Protein AF-A0AAW2EFU0-F1 (afdb_monomer)

InterPro domains:
  IPR013525 ABC-2 type transporter, transmembrane domain [PF12698] (162-395)
  IPR026082 ABC transporter A [PTHR19229] (1-118)

pLDDT: mean 80.73, std 12.18, range [36.12, 93.88]

Mean predicted aligned error: 17.09 Å

Structure (mmCIF, N/CA/C/O backbone):
data_AF-A0AAW2EFU0-F1
#
_entry.id   AF-A0AAW2EFU0-F1
#
loop_
_atom_site.group_PDB
_atom_site.id
_atom_site.type_symbol
_atom_site.label_atom_id
_atom_site.label_alt_id
_atom_site.label_comp_id
_atom_site.label_asym_id
_atom_site.label_entity_id
_atom_site.label_seq_id
_atom_site.pdbx_PDB_ins_code
_atom_site.Cartn_x
_atom_site.Cartn_y
_atom_site.Cartn_z
_atom_site.occupancy
_atom_site.B_iso_or_equiv
_atom_site.auth_seq_id
_atom_site.auth_comp_id
_atom_site.auth_asym_id
_atom_site.auth_atom_id
_atom_site.pdbx_PDB_model_num
ATOM 1 N N . MET A 1 1 ? -19.830 -0.625 51.180 1.00 74.56 1 MET A N 1
ATOM 2 C CA . MET A 1 1 ? -20.490 0.696 51.043 1.00 74.56 1 MET A CA 1
ATOM 3 C C . MET A 1 1 ? -19.575 1.732 50.420 1.00 74.56 1 MET A C 1
ATOM 5 O O . MET A 1 1 ? -20.042 2.460 49.559 1.00 74.56 1 MET A O 1
ATOM 9 N N . GLU A 1 2 ? -18.293 1.753 50.781 1.00 76.25 2 GLU A N 1
ATOM 10 C CA . GLU A 1 2 ? -17.286 2.639 50.177 1.00 76.25 2 GLU A CA 1
ATOM 11 C C . GLU A 1 2 ? -17.129 2.439 48.661 1.00 76.25 2 GLU A C 1
ATOM 13 O O . GLU A 1 2 ? -17.094 3.407 47.914 1.00 76.25 2 GLU A O 1
ATOM 18 N N . GLU A 1 3 ? -17.145 1.194 48.175 1.00 78.44 3 GLU A N 1
ATOM 19 C CA . GLU A 1 3 ? -17.085 0.914 46.731 1.00 78.44 3 GLU A CA 1
ATOM 20 C C . GLU A 1 3 ? -18.269 1.528 45.962 1.00 78.44 3 GLU A C 1
ATOM 22 O O . GLU A 1 3 ? -18.086 2.122 44.902 1.00 78.44 3 GLU A O 1
ATOM 27 N N . ALA A 1 4 ? -19.479 1.458 46.529 1.00 80.25 4 ALA A N 1
ATOM 28 C CA . ALA A 1 4 ? -20.677 2.054 45.937 1.00 80.25 4 ALA A CA 1
ATOM 29 C C . ALA A 1 4 ? -20.658 3.592 45.981 1.00 80.25 4 ALA A C 1
ATOM 31 O O . ALA A 1 4 ? -21.252 4.230 45.120 1.00 80.25 4 ALA A O 1
ATOM 32 N N . ASP A 1 5 ? -19.980 4.179 46.968 1.00 79.75 5 ASP A N 1
ATOM 33 C CA . ASP A 1 5 ? -19.787 5.627 47.109 1.00 79.75 5 ASP A CA 1
ATOM 34 C C . ASP A 1 5 ? -18.784 6.172 46.074 1.00 79.75 5 ASP A C 1
ATOM 36 O O . ASP A 1 5 ? -18.946 7.289 45.590 1.00 79.75 5 ASP A O 1
ATOM 40 N N . ILE A 1 6 ? -17.778 5.372 45.696 1.00 78.06 6 ILE A N 1
ATOM 41 C CA . ILE A 1 6 ? -16.729 5.762 44.738 1.00 78.06 6 ILE A CA 1
ATOM 42 C C . ILE A 1 6 ? -17.136 5.481 43.285 1.00 78.06 6 ILE A C 1
ATOM 44 O O . ILE A 1 6 ? -16.887 6.305 42.408 1.00 78.06 6 ILE A O 1
ATOM 48 N N . LEU A 1 7 ? -17.720 4.311 43.011 1.00 78.81 7 LEU A N 1
ATOM 49 C CA . LEU A 1 7 ? -18.015 3.852 41.646 1.00 78.81 7 LEU A CA 1
ATOM 50 C C . LEU A 1 7 ? -19.466 4.103 41.217 1.00 78.81 7 LEU A C 1
ATOM 52 O O . LEU A 1 7 ? -19.786 3.979 40.036 1.00 78.81 7 LEU A O 1
ATOM 56 N N . GLY A 1 8 ? -20.361 4.390 42.163 1.00 79.31 8 GLY A N 1
ATOM 57 C CA . GLY A 1 8 ? -21.789 4.515 41.898 1.00 79.31 8 GLY A CA 1
ATOM 58 C C . GLY A 1 8 ? -22.197 5.922 41.476 1.00 79.31 8 GLY A C 1
ATOM 59 O O . GLY A 1 8 ? -22.179 6.847 42.283 1.00 79.31 8 GLY A O 1
ATOM 60 N N . ASP A 1 9 ? -22.703 6.065 40.249 1.00 79.25 9 ASP A N 1
ATOM 61 C CA . ASP A 1 9 ? -23.328 7.317 39.796 1.00 79.25 9 ASP A CA 1
ATOM 62 C C . ASP A 1 9 ? -24.603 7.639 40.599 1.00 79.25 9 ASP A C 1
ATOM 64 O O . ASP A 1 9 ? -24.917 8.798 40.890 1.00 79.25 9 ASP A O 1
ATOM 68 N N . ARG A 1 10 ? -25.363 6.597 40.968 1.00 83.50 10 ARG A N 1
ATOM 69 C CA . ARG A 1 10 ? -26.576 6.680 41.790 1.00 83.50 10 ARG A CA 1
ATOM 70 C C . ARG A 1 10 ? -26.689 5.476 42.713 1.00 83.50 10 ARG A C 1
ATOM 72 O O . ARG A 1 10 ? -26.448 4.344 42.308 1.00 83.50 10 ARG A O 1
ATOM 79 N N . ILE A 1 11 ? -27.110 5.734 43.942 1.00 87.19 11 ILE A N 1
ATOM 80 C CA . ILE A 1 11 ? -27.199 4.758 45.021 1.00 87.19 11 ILE A CA 1
ATOM 81 C C . ILE A 1 11 ? -28.663 4.610 45.425 1.00 87.19 11 ILE A C 1
ATOM 83 O O . ILE A 1 11 ? -29.384 5.595 45.587 1.00 87.19 11 ILE A O 1
ATOM 87 N N . ALA A 1 12 ? -29.086 3.360 45.580 1.00 86.00 12 ALA A N 1
ATOM 88 C CA . ALA A 1 12 ? -30.401 2.960 46.052 1.00 86.00 12 ALA A CA 1
ATOM 89 C C . ALA A 1 12 ? -30.246 2.228 47.391 1.00 86.00 12 ALA A C 1
ATOM 91 O O . ALA A 1 12 ? -29.482 1.268 47.478 1.00 86.00 12 ALA A O 1
ATOM 92 N N . ILE A 1 13 ? -30.964 2.661 48.428 1.00 84.56 13 ILE A N 1
ATOM 93 C CA . ILE A 1 13 ? -30.980 1.993 49.734 1.00 84.56 13 ILE A CA 1
ATOM 94 C C . ILE A 1 13 ? -32.294 1.230 49.879 1.00 84.56 13 ILE A C 1
ATOM 96 O O . ILE A 1 13 ? -33.372 1.825 49.862 1.00 84.56 13 ILE A O 1
ATOM 100 N N . LEU A 1 14 ? -32.197 -0.092 50.026 1.00 82.00 14 LEU A N 1
ATOM 101 C CA . LEU A 1 14 ? -33.327 -1.002 50.208 1.00 82.00 14 LEU A CA 1
ATOM 102 C C . LEU A 1 14 ? -33.393 -1.467 51.670 1.00 82.00 14 LEU A C 1
ATOM 104 O O . LEU A 1 14 ? -32.388 -1.915 52.219 1.00 82.00 14 LEU A O 1
ATOM 108 N N . HIS A 1 15 ? -34.571 -1.406 52.291 1.00 78.94 15 HIS A N 1
ATOM 109 C CA . HIS A 1 15 ? -34.808 -1.962 53.627 1.00 78.94 15 HIS A CA 1
ATOM 110 C C . HIS A 1 15 ? -36.230 -2.527 53.725 1.00 78.94 15 HIS A C 1
ATOM 112 O O . HIS A 1 15 ? -37.174 -1.909 53.228 1.00 78.94 15 HIS A O 1
ATOM 118 N N . GLY A 1 16 ? -36.386 -3.717 54.318 1.00 73.69 16 GLY A N 1
ATOM 119 C CA . GLY A 1 16 ? -37.685 -4.400 54.420 1.00 73.69 16 GLY A CA 1
ATOM 120 C C . GLY A 1 16 ? -38.315 -4.755 53.065 1.00 73.69 16 GLY A C 1
ATOM 121 O O . GLY A 1 16 ? -39.534 -4.734 52.925 1.00 73.69 16 GLY A O 1
ATOM 122 N N . GLY A 1 17 ? -37.495 -5.004 52.036 1.00 73.75 17 GLY A N 1
ATOM 123 C CA . GLY A 1 17 ? -37.966 -5.301 50.677 1.00 73.75 17 GLY A CA 1
ATOM 124 C C . GLY A 1 17 ? -38.508 -4.094 49.900 1.00 73.75 17 GLY A C 1
ATOM 125 O O . GLY A 1 17 ? -39.039 -4.272 48.807 1.00 73.75 17 GLY A O 1
ATOM 126 N N . ARG A 1 18 ? -38.374 -2.867 50.425 1.00 75.25 18 ARG A N 1
ATOM 127 C CA . ARG A 1 18 ? -38.799 -1.629 49.752 1.00 75.25 18 ARG A CA 1
ATOM 128 C C . ARG A 1 18 ? -37.633 -0.666 49.558 1.00 75.25 18 ARG A C 1
ATOM 130 O O . ARG A 1 18 ? -36.732 -0.586 50.395 1.00 75.25 18 ARG A O 1
ATOM 137 N N . LEU A 1 19 ? -37.658 0.068 48.444 1.00 76.12 19 LEU A N 1
ATOM 138 C CA . LEU A 1 19 ? -36.714 1.152 48.168 1.00 76.12 19 LEU A CA 1
ATOM 139 C C . LEU A 1 19 ? -37.016 2.311 49.119 1.00 76.12 19 LEU A C 1
ATOM 141 O O . LEU A 1 19 ? -38.131 2.819 49.134 1.00 76.12 19 LEU A O 1
ATOM 145 N N . ARG A 1 20 ? -36.034 2.699 49.932 1.00 78.25 20 ARG A N 1
ATOM 146 C CA . ARG A 1 20 ? -36.187 3.746 50.951 1.00 78.25 20 ARG A CA 1
ATOM 147 C C . ARG A 1 20 ? -35.613 5.077 50.520 1.00 78.25 20 ARG A C 1
ATOM 149 O O . ARG A 1 20 ? -36.175 6.117 50.843 1.00 78.25 20 ARG A O 1
ATOM 156 N N . SER A 1 21 ? -34.495 5.053 49.809 1.00 80.00 21 SER A N 1
ATOM 157 C CA . SER A 1 21 ? -33.886 6.266 49.286 1.00 80.00 21 SER A CA 1
ATOM 158 C C . SER A 1 21 ? -33.150 5.987 47.989 1.00 80.00 21 SER A C 1
ATOM 160 O O . SER A 1 21 ? -32.668 4.877 47.750 1.00 80.00 21 SER A O 1
ATOM 162 N N . TYR A 1 22 ? -33.104 7.001 47.134 1.00 84.56 22 TYR A N 1
ATOM 163 C CA . TYR A 1 22 ? -32.453 6.936 45.839 1.00 84.56 22 TYR A CA 1
ATOM 164 C C . TYR A 1 22 ? -31.874 8.301 45.478 1.00 84.56 22 TYR A C 1
ATOM 166 O O . TYR A 1 22 ? -32.545 9.322 45.614 1.00 84.56 22 TYR A O 1
ATOM 174 N N . GLY A 1 23 ? -30.632 8.325 45.010 1.00 83.75 23 GLY A N 1
ATOM 175 C CA . GLY A 1 23 ? -29.984 9.553 44.563 1.00 83.75 23 GLY A CA 1
ATOM 176 C C . GLY A 1 23 ? -28.477 9.405 44.430 1.00 83.75 23 GLY A C 1
ATOM 177 O O . GLY A 1 23 ? -27.931 8.317 44.592 1.00 83.75 23 GLY A O 1
ATOM 178 N N . THR A 1 24 ? -27.784 10.500 44.125 1.00 84.62 24 THR A N 1
ATOM 179 C CA . THR A 1 24 ? -26.315 10.513 44.160 1.00 84.62 24 THR A CA 1
ATOM 180 C C . THR A 1 24 ? -25.825 10.367 45.600 1.00 84.62 24 THR A C 1
ATOM 182 O O . THR A 1 24 ? -26.526 10.741 46.546 1.00 84.62 24 THR A O 1
ATOM 185 N N . ALA A 1 25 ? -24.602 9.868 45.787 1.00 83.75 25 ALA A N 1
ATOM 186 C CA . ALA A 1 25 ? -24.030 9.716 47.122 1.00 83.75 25 ALA A CA 1
ATOM 187 C C . ALA A 1 25 ? -24.037 11.036 47.914 1.00 83.75 25 ALA A C 1
ATOM 189 O O . ALA A 1 25 ? -24.438 11.079 49.077 1.00 83.75 25 ALA A O 1
ATOM 190 N N . MET A 1 26 ? -23.685 12.141 47.250 1.00 79.50 26 MET A N 1
ATOM 191 C CA . MET A 1 26 ? -23.706 13.484 47.834 1.00 79.50 26 MET A CA 1
ATOM 192 C C . MET A 1 26 ? -25.121 13.930 48.232 1.00 79.50 26 MET A C 1
ATOM 194 O O . MET A 1 26 ? -25.303 14.513 49.301 1.00 79.50 26 MET A O 1
ATOM 198 N N . PHE A 1 27 ? -26.131 13.636 47.406 1.00 81.44 27 PHE A N 1
ATOM 199 C CA . PHE A 1 27 ? -27.526 13.957 47.706 1.00 81.44 27 PHE A CA 1
ATOM 200 C C . PHE A 1 27 ? -28.025 13.201 48.942 1.00 81.44 27 PHE A C 1
ATOM 202 O O . PHE A 1 27 ? -28.568 13.820 49.857 1.00 81.44 27 PHE A O 1
ATOM 209 N N . LEU A 1 28 ? -27.774 11.890 49.013 1.00 81.75 28 LEU A N 1
ATOM 210 C CA . LEU A 1 28 ? -28.179 11.060 50.150 1.00 81.75 28 LEU A CA 1
ATOM 211 C C . LEU A 1 28 ? -27.497 11.511 51.448 1.00 81.75 28 LEU A C 1
ATOM 213 O O . LEU A 1 28 ? -28.161 11.676 52.473 1.00 81.75 28 LEU A O 1
ATOM 217 N N . LYS A 1 29 ? -26.190 11.792 51.397 1.00 81.31 29 LYS A N 1
ATOM 218 C CA . LYS A 1 29 ? -25.434 12.339 52.534 1.00 81.31 29 LYS A CA 1
ATOM 219 C C . LYS A 1 29 ? -25.997 13.683 52.999 1.00 81.31 29 LYS A C 1
ATOM 221 O O . LYS A 1 29 ? -26.178 13.883 54.196 1.00 81.31 29 LYS A O 1
ATOM 226 N N . LYS A 1 30 ? -26.364 14.578 52.076 1.00 75.62 30 LYS A N 1
ATOM 227 C CA . LYS A 1 30 ? -26.967 15.882 52.405 1.00 75.62 30 LYS A CA 1
ATOM 228 C C . LYS A 1 30 ? -28.368 15.747 53.017 1.00 75.62 30 LYS A C 1
ATOM 230 O O . LYS A 1 30 ? -28.652 16.377 54.035 1.00 75.62 30 LYS A O 1
ATOM 235 N N . GLN A 1 31 ? -29.228 14.915 52.430 1.00 76.00 31 GLN A N 1
ATOM 236 C CA . GLN A 1 31 ? -30.619 14.725 52.858 1.00 76.00 31 GLN A CA 1
ATOM 237 C C . GLN A 1 31 ? -30.708 14.054 54.240 1.00 76.00 31 GLN A C 1
ATOM 239 O O . GLN A 1 31 ? -31.367 14.554 55.155 1.00 76.00 31 GLN A O 1
ATOM 244 N N . TYR A 1 32 ? -30.002 12.937 54.429 1.00 75.62 32 TYR A N 1
ATOM 245 C CA . TYR A 1 32 ? -30.068 12.154 55.668 1.00 75.62 32 TYR A CA 1
ATOM 246 C C . TYR A 1 32 ? -29.069 12.620 56.734 1.00 75.62 32 TYR A C 1
ATOM 248 O O . TYR A 1 32 ? -29.306 12.421 57.931 1.00 75.62 32 TYR A O 1
ATOM 256 N N . GLY A 1 33 ? -28.015 13.337 56.338 1.00 69.69 33 GLY A N 1
ATOM 257 C CA . GLY A 1 33 ? -27.123 14.042 57.257 1.00 69.69 33 GLY A CA 1
ATOM 258 C C . GLY A 1 33 ? -27.809 15.181 58.016 1.00 69.69 33 GLY A C 1
ATOM 259 O O . GLY A 1 33 ? -27.298 15.592 59.048 1.00 69.69 33 GLY A O 1
ATOM 260 N N . HIS A 1 34 ? -28.980 15.662 57.561 1.00 66.69 34 HIS A N 1
ATOM 261 C CA . HIS A 1 34 ? -29.701 16.815 58.141 1.00 66.69 34 HIS A CA 1
ATOM 262 C C . HIS A 1 34 ? -28.785 18.042 58.295 1.00 66.69 34 HIS A C 1
ATOM 264 O O . HIS A 1 34 ? -28.877 18.771 59.278 1.00 66.69 34 HIS A O 1
ATOM 270 N N . GLY A 1 35 ? -27.839 18.214 57.365 1.00 65.12 35 GLY A N 1
ATOM 271 C CA . GLY A 1 35 ? -26.812 19.246 57.460 1.00 65.12 35 GLY A CA 1
ATOM 272 C C . GLY A 1 35 ? -25.955 19.134 58.719 1.00 65.12 35 GLY A C 1
ATOM 273 O O . GLY A 1 35 ? -25.644 20.158 59.290 1.00 65.12 35 GLY A O 1
ATOM 274 N N . HIS A 1 36 ? -25.626 17.938 59.206 1.00 72.25 36 HIS A N 1
ATOM 275 C CA . HIS A 1 36 ? -24.638 17.753 60.271 1.00 72.25 36 HIS A CA 1
ATOM 276 C C . HIS A 1 36 ? -23.332 17.211 59.679 1.00 72.25 36 HIS A C 1
ATOM 278 O O . HIS A 1 36 ? -23.348 16.463 58.697 1.00 72.25 36 HIS A O 1
ATOM 284 N N . MET A 1 37 ? -22.209 17.615 60.263 1.00 76.38 37 MET A N 1
ATOM 285 C CA . MET A 1 37 ? -20.873 17.127 59.947 1.00 76.38 37 MET A CA 1
ATOM 286 C C . MET A 1 37 ? -20.374 16.225 61.071 1.00 76.38 37 MET A C 1
ATOM 288 O O . MET A 1 37 ? -20.635 16.470 62.251 1.00 76.38 37 MET A O 1
ATOM 292 N N . GLU A 1 38 ? -19.621 15.199 60.697 1.00 79.19 38 GLU A N 1
ATOM 293 C CA . GLU A 1 38 ? -18.952 14.330 61.651 1.00 79.19 38 GLU A CA 1
ATOM 294 C C . GLU A 1 38 ? -17.600 14.945 62.015 1.00 79.19 38 GLU A C 1
ATOM 296 O O . GLU A 1 38 ? -16.702 15.061 61.177 1.00 79.19 38 GLU A O 1
ATOM 301 N N . VAL A 1 39 ? -17.461 15.347 63.275 1.00 83.44 39 VAL A N 1
ATOM 302 C CA . VAL A 1 39 ? -16.214 15.845 63.847 1.00 83.44 39 VAL A CA 1
ATOM 303 C C . VAL A 1 39 ? -15.602 14.734 64.688 1.00 83.44 39 VAL A C 1
ATOM 305 O O . VAL A 1 39 ? -16.112 14.358 65.742 1.00 83.44 39 VAL A O 1
ATOM 308 N N . THR A 1 40 ? -14.491 14.201 64.202 1.00 83.12 40 THR A N 1
ATOM 309 C CA . THR A 1 40 ? -13.653 13.240 64.907 1.00 83.12 40 THR A CA 1
ATOM 310 C C . THR A 1 40 ? -12.547 13.983 65.645 1.00 83.12 40 THR A C 1
ATOM 312 O O . THR A 1 40 ? -11.756 14.706 65.043 1.00 83.12 40 THR A O 1
ATOM 315 N N . LEU A 1 41 ? -12.451 13.760 66.948 1.00 83.88 41 LEU A N 1
ATOM 316 C CA . LEU A 1 41 ? -11.423 14.311 67.816 1.00 83.88 41 LEU A CA 1
ATOM 317 C C . LEU A 1 41 ? -10.558 13.162 68.324 1.00 83.88 41 LEU A C 1
ATOM 319 O O . LEU A 1 41 ? -11.073 12.238 68.948 1.00 83.88 41 LEU A O 1
ATOM 323 N N . SER A 1 42 ? -9.253 13.209 68.082 1.00 84.12 42 SER A N 1
ATOM 324 C CA . SER A 1 42 ? -8.320 12.285 68.728 1.00 84.12 42 SER A CA 1
ATOM 325 C C . SER A 1 42 ? -7.922 12.854 70.089 1.00 84.12 42 SER A C 1
ATOM 327 O O . SER A 1 42 ? -7.604 14.040 70.198 1.00 84.12 42 SER A O 1
ATOM 329 N N . THR A 1 43 ? -7.968 12.043 71.142 1.00 83.12 43 THR A N 1
ATOM 330 C CA . THR A 1 43 ? -7.841 12.502 72.534 1.00 83.12 43 THR A CA 1
ATOM 331 C C . THR A 1 43 ? -6.787 11.723 73.308 1.00 83.12 43 THR A C 1
ATOM 333 O O . THR A 1 43 ? -6.515 10.561 73.026 1.00 83.12 43 THR A O 1
ATOM 336 N N . LYS A 1 44 ? -6.180 12.368 74.308 1.00 79.06 44 LYS A N 1
ATOM 337 C CA . LYS A 1 44 ? -5.320 11.719 75.308 1.00 79.06 44 LYS A CA 1
ATOM 338 C C . LYS A 1 44 ? -6.173 11.130 76.436 1.00 79.06 44 LYS A C 1
ATOM 340 O O . LYS A 1 44 ? -7.272 11.608 76.698 1.00 79.06 44 LYS A O 1
ATOM 345 N N . SER A 1 45 ? -5.613 10.170 77.169 1.00 71.50 45 SER A N 1
ATOM 346 C CA . SER A 1 45 ? -6.279 9.407 78.242 1.00 71.50 45 SER A CA 1
ATOM 347 C C . SER A 1 45 ? -6.878 10.225 79.400 1.00 71.50 45 SER A C 1
ATOM 349 O O . SER A 1 45 ? -7.675 9.691 80.163 1.00 71.50 45 SER A O 1
ATOM 351 N N . TRP A 1 46 ? -6.518 11.504 79.541 1.00 74.75 46 TRP A N 1
ATOM 352 C CA . TRP A 1 46 ? -7.006 12.422 80.582 1.00 74.75 46 TRP A CA 1
ATOM 353 C C . TRP A 1 46 ? -7.999 13.480 80.058 1.00 74.75 46 TRP A C 1
ATOM 355 O O . TRP A 1 46 ? -8.328 14.431 80.767 1.00 74.75 46 TRP A O 1
ATOM 365 N N . CYS A 1 47 ? -8.465 13.342 78.811 1.00 75.12 47 CYS A N 1
ATOM 366 C CA . CYS A 1 47 ? -9.482 14.210 78.221 1.00 75.12 47 CYS A CA 1
ATOM 367 C C . CYS A 1 47 ? -10.838 14.018 78.920 1.00 75.12 47 CYS A C 1
ATOM 369 O O . CYS A 1 47 ? -11.260 12.890 79.166 1.00 75.12 47 CYS A O 1
ATOM 371 N N . ILE A 1 48 ? -11.528 15.125 79.214 1.00 77.12 48 ILE A N 1
ATOM 372 C CA . ILE A 1 48 ? -12.891 15.115 79.762 1.00 77.12 48 ILE A CA 1
ATOM 373 C C . ILE A 1 48 ? -13.861 15.430 78.612 1.00 77.12 48 ILE A C 1
ATOM 375 O O . ILE A 1 48 ? -13.906 16.589 78.185 1.00 77.12 48 ILE A O 1
ATOM 379 N N . PRO A 1 49 ? -14.646 14.448 78.124 1.00 73.81 49 PRO A N 1
ATOM 380 C CA . PRO A 1 49 ? -15.521 14.614 76.960 1.00 73.81 49 PRO A CA 1
ATOM 381 C C . PRO A 1 49 ? -16.532 15.755 77.115 1.00 73.81 49 PRO A C 1
ATOM 383 O O . PRO A 1 49 ? -16.709 16.552 76.196 1.00 73.81 49 PRO A O 1
ATOM 386 N N . ASP A 1 50 ? -17.116 15.907 78.304 1.00 77.38 50 ASP A N 1
ATOM 387 C CA . ASP A 1 50 ? -18.169 16.896 78.567 1.00 77.38 50 ASP A CA 1
ATOM 388 C C . ASP A 1 50 ? -17.690 18.344 78.389 1.00 77.38 50 ASP A C 1
ATOM 390 O O . ASP A 1 50 ? -18.430 19.192 77.892 1.00 77.38 50 ASP A O 1
ATOM 394 N N . LYS A 1 51 ? -16.420 18.628 78.717 1.00 77.44 51 LYS A N 1
ATOM 395 C CA . LYS A 1 51 ? -15.809 19.958 78.526 1.00 77.44 51 LYS A CA 1
ATOM 396 C C . LYS A 1 51 ? -15.563 20.289 77.057 1.00 77.44 51 LYS A C 1
ATOM 398 O O . LYS A 1 51 ? -15.477 21.463 76.701 1.00 77.44 51 LYS A O 1
ATOM 403 N N . VAL A 1 52 ? -15.399 19.267 76.220 1.00 79.31 52 VAL A N 1
ATOM 404 C CA . VAL A 1 52 ? -15.197 19.429 74.779 1.00 79.31 52 VAL A CA 1
ATOM 405 C C . VAL A 1 52 ? -16.545 19.590 74.089 1.00 79.31 52 VAL A C 1
ATOM 407 O O . VAL A 1 52 ? -16.717 20.506 73.290 1.00 79.31 52 VAL A O 1
ATOM 410 N N . ILE A 1 53 ? -17.529 18.771 74.464 1.00 78.25 53 ILE A N 1
ATOM 411 C CA . ILE A 1 53 ? -18.894 18.838 73.930 1.00 78.25 53 ILE A CA 1
ATOM 412 C C . ILE A 1 53 ? -19.547 20.184 74.275 1.00 78.25 53 ILE A C 1
ATOM 414 O O . ILE A 1 53 ? -20.190 20.775 73.412 1.00 78.25 53 ILE A O 1
ATOM 418 N N . SER A 1 54 ? -19.292 20.746 75.465 1.00 78.69 54 SER A N 1
ATOM 419 C CA . SER A 1 54 ? -19.824 22.060 75.865 1.00 78.69 54 SER A CA 1
ATOM 420 C C . SER A 1 54 ? -19.330 23.244 75.018 1.00 78.69 54 SER A C 1
ATOM 422 O O . SER A 1 54 ? -19.849 24.349 75.157 1.00 78.69 54 SER A O 1
ATOM 424 N N . LYS A 1 55 ? -18.294 23.063 74.186 1.00 80.19 55 LYS A N 1
ATOM 425 C CA . LYS A 1 55 ? -17.781 24.104 73.272 1.00 80.19 55 LYS A CA 1
ATOM 426 C C . LYS A 1 55 ? -18.500 24.110 71.916 1.00 80.19 55 LYS A C 1
ATOM 428 O O . LYS A 1 55 ? -18.364 25.077 71.159 1.00 80.19 55 LYS A O 1
ATOM 433 N N . PHE A 1 56 ? -19.251 23.053 71.615 1.00 80.19 56 PHE A N 1
ATOM 434 C CA . PHE A 1 56 ? -20.073 22.932 70.416 1.00 80.19 56 PHE A CA 1
ATOM 435 C C . PHE A 1 56 ? -21.539 23.278 70.716 1.00 80.19 56 PHE A C 1
ATOM 437 O O . PHE A 1 56 ? -21.927 23.474 71.866 1.00 80.19 56 PHE A O 1
ATOM 444 N N . ASP A 1 57 ? -22.354 23.412 69.667 1.00 75.19 57 ASP A N 1
ATOM 445 C CA . ASP A 1 57 ? -23.781 23.730 69.800 1.00 75.19 57 ASP A CA 1
ATOM 446 C C . ASP A 1 57 ? -24.499 22.656 70.644 1.00 75.19 57 ASP A C 1
ATOM 448 O O . ASP A 1 57 ? -24.207 21.466 70.535 1.00 75.19 57 ASP A O 1
ATOM 452 N N . SER A 1 58 ? -25.483 23.075 71.440 1.00 68.62 58 SER A N 1
ATOM 453 C CA . SER A 1 58 ? -26.399 22.248 72.244 1.00 68.62 58 SER A CA 1
ATOM 454 C C . SER A 1 58 ? -27.061 21.087 71.485 1.00 68.62 58 SER A C 1
ATOM 456 O O . SER A 1 58 ? -27.474 20.099 72.086 1.00 68.62 58 SER A O 1
ATOM 458 N N . ARG A 1 59 ? -27.150 21.193 70.155 1.00 68.56 59 ARG A N 1
ATOM 459 C CA . ARG A 1 59 ? -27.698 20.167 69.253 1.00 68.56 59 ARG A CA 1
ATOM 460 C C . ARG A 1 59 ? -26.678 19.104 68.827 1.00 68.56 59 ARG A C 1
ATOM 462 O O . ARG A 1 59 ? -27.023 18.213 68.054 1.00 68.56 59 ARG A O 1
ATOM 469 N N . THR A 1 60 ? -25.435 19.196 69.297 1.00 73.69 60 THR A N 1
ATOM 470 C CA . THR A 1 60 ? -24.379 18.221 69.004 1.00 73.69 60 THR A CA 1
ATOM 471 C C . THR A 1 60 ? -24.716 16.880 69.638 1.00 73.69 60 THR A C 1
ATOM 473 O O . THR A 1 60 ? -24.908 16.781 70.847 1.00 73.69 60 THR A O 1
ATOM 476 N N . GLN A 1 61 ? -24.766 15.832 68.819 1.00 69.31 61 GLN A N 1
ATOM 477 C CA . GLN A 1 61 ? -25.006 14.470 69.285 1.00 69.31 61 GLN A CA 1
ATOM 478 C C . GLN A 1 61 ? -23.682 13.718 69.377 1.00 69.31 61 GLN A C 1
ATOM 480 O O . GLN A 1 61 ? -22.912 13.670 68.419 1.00 69.31 61 GLN A O 1
ATOM 485 N N . GLN A 1 62 ? -23.422 13.097 70.520 1.00 72.56 62 GLN A N 1
ATOM 486 C CA . GLN A 1 62 ? -22.275 12.216 70.697 1.00 72.56 62 GLN A CA 1
ATOM 487 C C . GLN A 1 62 ? -22.577 10.855 70.053 1.00 72.56 62 GLN A C 1
ATOM 489 O O . GLN A 1 62 ? -23.526 10.183 70.454 1.00 72.56 62 GLN A O 1
ATOM 494 N N . LEU A 1 63 ? -21.798 10.461 69.038 1.00 67.56 63 LEU A N 1
ATOM 495 C CA . LEU A 1 63 ? -22.003 9.202 68.306 1.00 67.56 63 LEU A CA 1
ATOM 496 C C . LEU A 1 63 ? -21.231 8.039 68.933 1.00 67.56 63 LEU A C 1
ATOM 498 O O . LEU A 1 63 ? -21.768 6.939 69.044 1.00 67.56 63 LEU A O 1
ATOM 502 N N . SER A 1 64 ? -19.986 8.275 69.354 1.00 68.94 64 SER A N 1
ATOM 503 C CA . SER A 1 64 ? -19.165 7.264 70.027 1.00 68.94 64 SER A CA 1
ATOM 504 C C . SER A 1 64 ? -18.087 7.895 70.904 1.00 68.94 64 SER A C 1
ATOM 506 O O . SER A 1 64 ? -17.460 8.884 70.513 1.00 68.94 64 SER A O 1
ATOM 508 N N . LEU A 1 65 ? -17.852 7.289 72.071 1.00 69.19 65 LEU A N 1
ATOM 509 C CA . LEU A 1 65 ? -16.743 7.609 72.966 1.00 69.19 65 LEU A CA 1
ATOM 510 C C . LEU A 1 65 ? -15.790 6.421 73.025 1.00 69.19 65 LEU A C 1
ATOM 512 O O . LEU A 1 65 ? -16.143 5.378 73.571 1.00 69.19 65 LEU A O 1
ATOM 516 N N . ASP A 1 66 ? -14.592 6.596 72.492 1.00 68.25 66 ASP A N 1
ATOM 517 C CA . ASP A 1 66 ? -13.482 5.680 72.703 1.00 68.25 66 ASP A CA 1
ATOM 518 C C . ASP A 1 66 ? -12.385 6.387 73.511 1.00 68.25 66 ASP A C 1
ATOM 520 O O . ASP A 1 66 ? -12.296 7.617 73.511 1.00 68.25 66 ASP A O 1
ATOM 524 N N . LYS A 1 67 ? -11.535 5.628 74.210 1.00 64.50 67 LYS A N 1
ATOM 525 C CA . LYS A 1 67 ? -10.493 6.186 75.099 1.00 64.50 67 LYS A CA 1
ATOM 526 C C . LYS A 1 67 ? -9.513 7.113 74.366 1.00 64.50 67 LYS A C 1
ATOM 528 O O . LYS A 1 67 ? -8.912 7.986 74.988 1.00 64.50 67 LYS A O 1
ATOM 533 N N . GLU A 1 68 ? -9.379 6.936 73.054 1.00 75.50 68 GLU A N 1
ATOM 534 C CA . GLU A 1 68 ? -8.458 7.685 72.193 1.00 75.50 68 GLU A CA 1
ATOM 535 C C . GLU A 1 68 ? -9.169 8.518 71.113 1.00 75.50 68 GLU A C 1
ATOM 537 O O . GLU A 1 68 ? -8.521 9.301 70.411 1.00 75.50 68 GLU A O 1
ATOM 542 N N . LYS A 1 69 ? -10.495 8.378 70.966 1.00 81.88 69 LYS A N 1
ATOM 543 C CA . LYS A 1 69 ? -11.264 9.013 69.889 1.00 81.88 69 LYS A CA 1
ATOM 544 C C . LYS A 1 69 ? -12.676 9.380 70.341 1.00 81.88 69 LYS A C 1
ATOM 546 O O . LYS A 1 69 ? -13.445 8.528 70.772 1.00 81.88 69 LYS A O 1
ATOM 551 N N . ILE A 1 70 ? -13.057 10.635 70.143 1.00 81.50 70 ILE A N 1
ATOM 552 C CA . ILE A 1 70 ? -14.425 11.121 70.338 1.00 81.50 70 ILE A CA 1
ATOM 553 C C . ILE A 1 70 ? -15.010 11.451 68.969 1.00 81.50 70 ILE A C 1
ATOM 555 O O . ILE A 1 70 ? -14.410 12.202 68.203 1.00 81.50 70 ILE A O 1
ATOM 559 N N . VAL A 1 71 ? -16.183 10.900 68.657 1.00 81.31 71 VAL A N 1
ATOM 560 C CA . VAL A 1 71 ? -16.900 11.194 67.410 1.00 81.31 71 VAL A CA 1
ATOM 561 C C . VAL A 1 71 ? -18.181 11.949 67.734 1.00 81.31 71 VAL A C 1
ATOM 563 O O . VAL A 1 71 ? -19.056 11.451 68.449 1.00 81.31 71 VAL A O 1
ATOM 566 N N . LEU A 1 72 ? -18.280 13.161 67.196 1.00 80.75 72 LEU A N 1
ATOM 567 C CA . LEU A 1 72 ? -19.389 14.084 67.398 1.00 80.75 72 LEU A CA 1
ATOM 568 C C . LEU A 1 72 ? -20.120 14.324 66.078 1.00 80.75 72 LEU A C 1
ATOM 570 O O . LEU A 1 72 ? -19.498 14.537 65.042 1.00 80.75 72 LEU A O 1
ATOM 574 N N . ASN A 1 73 ? -21.446 14.342 66.127 1.00 78.44 73 ASN A N 1
ATOM 575 C CA . ASN A 1 73 ? -22.302 14.779 65.033 1.00 78.44 73 ASN A CA 1
ATOM 576 C C . ASN A 1 73 ? -22.752 16.217 65.309 1.00 78.44 73 ASN A C 1
ATOM 578 O O . ASN A 1 73 ? -23.650 16.444 66.125 1.00 78.44 73 ASN A O 1
ATOM 582 N N . VAL A 1 74 ? -22.101 17.184 64.664 1.00 82.00 74 VAL A N 1
ATOM 583 C CA . VAL A 1 74 ? -22.290 18.620 64.912 1.00 82.00 74 VAL A CA 1
ATOM 584 C C . VAL A 1 74 ? -23.135 19.220 63.783 1.00 82.00 74 VAL A C 1
ATOM 586 O O . VAL A 1 74 ? -22.829 18.971 62.617 1.00 82.00 74 VAL A O 1
ATOM 589 N N . PRO A 1 75 ? -24.189 20.009 64.062 1.00 78.56 75 PRO A N 1
ATOM 590 C CA . PRO A 1 75 ? -24.935 20.694 63.009 1.00 78.56 75 PRO A CA 1
ATOM 591 C C . PRO A 1 75 ? -24.039 21.685 62.251 1.00 78.56 75 PRO A C 1
ATOM 593 O O . PRO A 1 75 ? -23.247 22.414 62.841 1.00 78.56 75 PRO A O 1
ATOM 596 N N . TYR A 1 76 ? -24.191 21.735 60.932 1.00 75.62 76 TYR A N 1
ATOM 597 C CA . TYR A 1 76 ? -23.557 22.704 60.048 1.00 75.62 76 TYR A CA 1
ATOM 598 C C . TYR A 1 76 ? -24.251 24.056 60.220 1.00 75.62 76 TYR A C 1
ATOM 600 O O . TYR A 1 76 ? -25.274 24.344 59.595 1.00 75.62 76 TYR A O 1
ATOM 608 N N . THR A 1 77 ? -23.710 24.861 61.127 1.00 78.94 77 THR A N 1
ATOM 609 C CA . THR A 1 77 ? -24.091 26.254 61.369 1.00 78.94 77 THR A CA 1
ATOM 610 C C . THR A 1 77 ? -22.912 27.174 61.077 1.00 78.94 77 THR A C 1
ATOM 612 O O . THR A 1 77 ? -21.758 26.760 61.178 1.00 78.94 77 THR A O 1
ATOM 615 N N . ASP A 1 78 ? -23.178 28.452 60.803 1.00 77.88 78 ASP A N 1
ATOM 616 C CA . ASP A 1 78 ? -22.127 29.461 60.570 1.00 77.88 78 ASP A CA 1
ATOM 617 C C . ASP A 1 78 ? -21.193 29.659 61.785 1.00 77.88 78 ASP A C 1
ATOM 619 O O . ASP A 1 78 ? -20.096 30.200 61.668 1.00 77.88 78 ASP A O 1
ATOM 623 N N . SER A 1 79 ? -21.604 29.180 62.964 1.00 79.12 79 SER A N 1
ATOM 624 C CA . SER A 1 79 ? -20.818 29.167 64.203 1.00 79.12 79 SER A CA 1
ATOM 625 C C . SER A 1 79 ? -19.853 27.980 64.336 1.00 79.12 79 SER A C 1
ATOM 627 O O . SER A 1 79 ? -18.999 27.997 65.224 1.00 79.12 79 SER A O 1
ATOM 629 N N . LEU A 1 80 ? -19.951 26.956 63.478 1.00 83.31 80 LEU A N 1
ATOM 630 C CA . LEU A 1 80 ? -19.129 25.743 63.557 1.00 83.31 80 LEU A CA 1
ATOM 631 C C . LEU A 1 80 ? -17.620 26.023 63.404 1.00 83.31 80 LEU A C 1
ATOM 633 O O . LEU A 1 80 ? -16.866 25.511 64.233 1.00 83.31 80 LEU A O 1
ATOM 637 N N . PRO A 1 81 ? -17.155 26.865 62.455 1.00 83.88 81 PRO A N 1
ATOM 638 C CA . PRO A 1 81 ? -15.741 27.240 62.370 1.00 83.88 81 PRO A CA 1
ATOM 639 C C . PRO A 1 81 ? -15.228 27.884 63.663 1.00 83.88 81 PRO A C 1
ATOM 641 O O . PRO A 1 81 ? -14.202 27.477 64.192 1.00 83.88 81 PRO A O 1
ATOM 644 N N . GLN A 1 82 ? -16.009 28.793 64.258 1.00 84.81 82 GLN A N 1
ATOM 645 C CA . GLN A 1 82 ? -15.640 29.451 65.516 1.00 84.81 82 GLN A CA 1
ATOM 646 C C . GLN A 1 82 ? -15.564 28.469 66.694 1.00 84.81 82 GLN A C 1
ATOM 648 O O . GLN A 1 82 ? -14.754 28.649 67.604 1.00 84.81 82 GLN A O 1
ATOM 653 N N . SER A 1 83 ? -16.417 27.442 66.720 1.00 84.31 83 SER A N 1
ATOM 654 C CA . SER A 1 83 ? -16.342 26.375 67.723 1.00 84.31 83 SER A CA 1
ATOM 655 C C . SER A 1 83 ? -15.118 25.480 67.518 1.00 84.31 83 SER A C 1
ATOM 657 O O . SER A 1 83 ? -14.479 25.116 68.504 1.00 84.31 83 SER A O 1
ATOM 659 N N . LEU A 1 84 ? -14.746 25.172 66.271 1.00 85.75 84 LEU A N 1
ATOM 660 C CA . LEU A 1 84 ? -13.521 24.425 65.968 1.00 85.75 84 LEU A CA 1
ATOM 661 C C . LEU A 1 84 ? -12.269 25.218 66.369 1.00 85.75 84 LEU A C 1
ATOM 663 O O . LEU A 1 84 ? -11.424 24.670 67.073 1.00 85.75 84 LEU A O 1
ATOM 667 N N . ASP A 1 85 ? -12.211 26.517 66.062 1.00 85.12 85 ASP A N 1
ATOM 668 C CA . ASP A 1 85 ? -11.103 27.407 66.447 1.00 85.12 85 ASP A CA 1
ATOM 669 C C . ASP A 1 85 ? -10.939 27.502 67.979 1.00 85.12 85 ASP A C 1
ATOM 671 O O . ASP A 1 85 ? -9.827 27.535 68.520 1.00 85.12 85 ASP A O 1
ATOM 675 N N . LYS A 1 86 ? -12.053 27.501 68.727 1.00 85.12 86 LYS A N 1
ATOM 676 C CA . LYS A 1 86 ? -12.041 27.468 70.203 1.00 85.12 86 LYS A CA 1
ATOM 677 C C . LYS A 1 86 ? -11.466 26.161 70.747 1.00 85.12 86 LYS A C 1
ATOM 679 O O . LYS A 1 86 ? -10.737 26.175 71.737 1.00 85.12 86 LYS A O 1
ATOM 684 N N . VAL A 1 87 ? -11.787 25.031 70.122 1.00 84.81 87 VAL A N 1
ATOM 685 C CA . VAL A 1 87 ? -11.258 23.719 70.527 1.00 84.81 87 VAL A CA 1
ATOM 686 C C . VAL A 1 87 ? -9.792 23.568 70.116 1.00 84.81 87 VAL A C 1
ATOM 688 O O . VAL A 1 87 ? -9.009 22.977 70.859 1.00 84.81 87 VAL A O 1
ATOM 691 N N . GLU A 1 88 ? -9.388 24.155 68.990 1.00 84.94 88 GLU A N 1
ATOM 692 C CA . GLU A 1 88 ? -8.002 24.156 68.522 1.00 84.94 88 GLU A CA 1
ATOM 693 C C . GLU A 1 88 ? -7.088 25.057 69.372 1.00 84.94 88 GLU A C 1
ATOM 695 O O . GLU A 1 88 ? -5.984 24.651 69.738 1.00 84.94 88 GLU A O 1
ATOM 700 N N . SER A 1 89 ? -7.560 26.232 69.792 1.00 84.88 89 SER A N 1
ATOM 701 C CA . SER A 1 89 ? -6.813 27.121 70.701 1.00 84.88 89 SER A CA 1
ATOM 702 C C . SER A 1 89 ? -6.666 26.558 72.123 1.00 84.88 89 SER A C 1
ATOM 704 O O . SER A 1 89 ? -5.632 26.747 72.767 1.00 84.88 89 SER A O 1
ATOM 706 N N . GLU A 1 90 ? -7.656 25.808 72.617 1.00 83.62 90 GLU A N 1
ATOM 707 C CA . GLU A 1 90 ? -7.618 25.147 73.931 1.00 83.62 90 GLU A CA 1
ATOM 708 C C . GLU A 1 90 ? -7.145 23.679 73.870 1.00 83.62 90 GLU A C 1
ATOM 710 O O . GLU A 1 90 ? -7.218 22.957 74.868 1.00 83.62 90 GLU A O 1
ATOM 715 N N . LYS A 1 91 ? -6.590 23.237 72.734 1.00 80.81 91 LYS A N 1
ATOM 716 C CA . LYS A 1 91 ? -6.199 21.847 72.441 1.00 80.81 91 LYS A CA 1
ATOM 717 C C . LYS A 1 91 ? -5.377 21.176 73.550 1.00 80.81 91 LYS A C 1
ATOM 719 O O . LYS A 1 91 ? -5.694 20.066 73.982 1.00 80.81 91 LYS A O 1
ATOM 724 N N . ASN A 1 92 ? -4.378 21.885 74.084 1.00 77.81 92 ASN A N 1
ATOM 725 C CA . ASN A 1 92 ? -3.518 21.390 75.168 1.00 77.81 92 ASN A CA 1
ATOM 726 C C . ASN A 1 92 ? -4.236 21.285 76.522 1.00 77.81 92 ASN A C 1
ATOM 728 O O . ASN A 1 92 ? -3.869 20.433 77.322 1.00 77.81 92 ASN A O 1
ATOM 732 N N . LYS A 1 93 ? -5.244 22.128 76.785 1.00 80.31 93 LYS A N 1
ATOM 733 C CA . LYS A 1 93 ? -6.024 22.127 78.038 1.00 80.31 93 LYS A CA 1
ATOM 734 C C . LYS A 1 93 ? -7.131 21.074 78.022 1.00 80.31 93 LYS A C 1
ATOM 736 O O . LY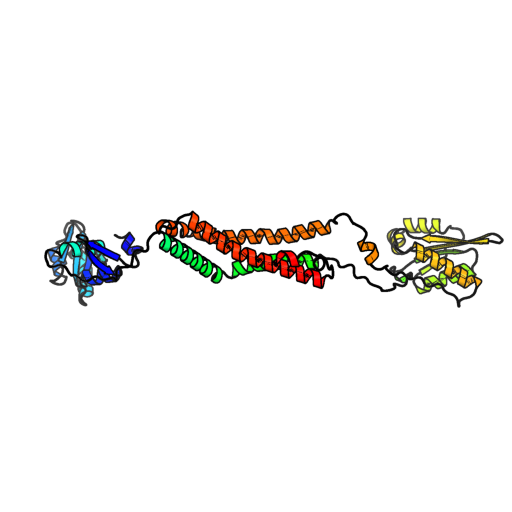S A 1 93 ? -7.472 20.531 79.067 1.00 80.31 93 LYS A O 1
ATOM 741 N N . LEU A 1 94 ? -7.683 20.805 76.840 1.00 77.94 94 LEU A N 1
ATOM 742 C CA . LEU A 1 94 ? -8.753 19.834 76.621 1.00 77.94 94 LEU A CA 1
ATOM 743 C C . LEU A 1 94 ? -8.231 18.410 76.381 1.00 77.94 94 LEU A C 1
ATOM 745 O O . LEU A 1 94 ? -9.014 17.468 76.411 1.00 77.94 94 LEU A O 1
ATOM 749 N N . GLY A 1 95 ? -6.924 18.228 76.162 1.00 78.44 95 GLY A N 1
ATOM 750 C CA . GLY A 1 95 ? -6.330 16.913 75.912 1.00 78.44 95 GLY A CA 1
ATOM 751 C C . GLY A 1 95 ? -6.609 16.367 74.507 1.00 78.44 95 GLY A C 1
ATOM 752 O O . GLY A 1 95 ? -6.530 15.158 74.302 1.00 78.44 95 GLY A O 1
ATOM 753 N N . VAL A 1 96 ? -6.922 17.235 73.542 1.00 82.56 96 VAL A N 1
ATOM 754 C CA . VAL A 1 96 ? -7.179 16.874 72.137 1.00 82.56 96 VAL A CA 1
ATOM 755 C C . VAL A 1 96 ? -5.851 16.875 71.366 1.00 82.56 96 VAL A C 1
ATOM 757 O O . VAL A 1 96 ? -5.031 17.771 71.526 1.00 82.56 96 VAL A O 1
ATOM 760 N N . THR A 1 97 ? -5.582 15.873 70.533 1.00 82.44 97 THR A N 1
ATOM 761 C CA . THR A 1 97 ? -4.360 15.769 69.709 1.00 82.44 97 THR A CA 1
ATOM 762 C C . THR A 1 97 ? -4.601 16.125 68.249 1.00 82.44 97 THR A C 1
ATOM 764 O O . THR A 1 97 ? -3.679 16.583 67.574 1.00 82.44 97 THR A O 1
ATOM 767 N N . GLY A 1 98 ? -5.837 16.018 67.774 1.00 81.75 98 GLY A N 1
ATOM 768 C CA . GLY A 1 98 ? -6.203 16.263 66.387 1.00 81.75 98 GLY A CA 1
ATOM 769 C C . GLY A 1 98 ? -7.710 16.396 66.231 1.00 81.75 98 GLY A C 1
ATOM 770 O O . GLY A 1 98 ? -8.475 15.833 67.013 1.00 81.75 98 GLY A O 1
ATOM 771 N N . ILE A 1 99 ? -8.111 17.174 65.231 1.00 86.38 99 ILE A N 1
ATOM 772 C CA . ILE A 1 99 ? -9.503 17.411 64.860 1.00 86.38 99 ILE A CA 1
ATOM 773 C C . ILE A 1 99 ? -9.618 17.067 63.377 1.00 86.38 99 ILE A C 1
ATOM 775 O O . ILE A 1 99 ? -8.819 17.532 62.569 1.00 86.38 99 ILE A O 1
ATOM 779 N N . SER A 1 100 ? -10.588 16.235 63.021 1.00 82.81 100 SER A N 1
ATOM 780 C CA . SER A 1 100 ? -10.904 15.872 61.645 1.00 82.81 100 SER A CA 1
ATOM 781 C C . SER A 1 100 ? -12.386 16.105 61.415 1.00 82.81 100 SER A C 1
ATOM 783 O O . SER A 1 100 ? -13.218 15.656 62.200 1.00 82.81 100 SER A O 1
ATOM 785 N N . VAL A 1 101 ? -12.711 16.829 60.350 1.00 83.06 101 VAL A N 1
ATOM 786 C CA . VAL A 1 101 ? -14.089 17.105 59.956 1.00 83.06 101 VAL A CA 1
ATOM 787 C C . VAL A 1 101 ? -14.368 16.333 58.676 1.00 83.06 101 VAL A C 1
ATOM 789 O O . VAL A 1 101 ? -13.649 16.472 57.688 1.00 83.06 101 VAL A O 1
ATOM 792 N N . SER A 1 102 ? -15.415 15.519 58.691 1.00 77.62 102 SER A N 1
ATOM 793 C CA . SER A 1 102 ? -15.826 14.695 57.559 1.00 77.62 102 SER A CA 1
ATOM 794 C C . SER A 1 102 ? -17.328 14.810 57.316 1.00 77.62 102 SER A C 1
ATOM 796 O O . SER A 1 102 ? -18.114 15.159 58.201 1.00 77.62 102 SER A O 1
ATOM 798 N N . LEU A 1 103 ? -17.734 14.574 56.070 1.00 73.25 103 LEU A N 1
ATOM 799 C CA . LEU A 1 103 ? -19.143 14.388 55.746 1.00 73.25 103 LEU A CA 1
ATOM 800 C C . LEU A 1 103 ? -19.592 13.025 56.276 1.00 73.25 103 LEU A C 1
ATOM 802 O O . LEU A 1 103 ? -18.809 12.079 56.269 1.00 73.25 103 LEU A O 1
ATOM 806 N N . ILE A 1 104 ? -20.867 12.925 56.654 1.00 77.19 104 ILE A N 1
ATOM 807 C CA . ILE A 1 104 ? -21.485 11.661 57.064 1.00 77.19 104 ILE A CA 1
ATOM 808 C C . ILE A 1 104 ? -21.197 10.555 56.031 1.00 77.19 104 ILE A C 1
ATOM 810 O O . ILE A 1 104 ? -21.327 10.766 54.816 1.00 77.19 104 ILE A O 1
ATOM 814 N N . THR A 1 105 ? -20.795 9.373 56.494 1.00 81.88 105 THR A N 1
ATOM 815 C CA . THR A 1 105 ? -20.506 8.249 55.594 1.00 81.88 105 THR A CA 1
ATOM 816 C C . THR A 1 105 ? -21.799 7.638 55.048 1.00 81.88 105 THR A C 1
ATOM 818 O O . THR A 1 105 ? -22.871 7.740 55.651 1.00 81.88 105 THR A O 1
ATOM 821 N N . LEU A 1 106 ? -21.723 6.970 53.889 1.00 82.00 106 LEU A N 1
ATOM 822 C CA . LEU A 1 106 ? -22.883 6.274 53.315 1.00 82.00 106 LEU A CA 1
ATOM 823 C C . LEU A 1 106 ? -23.413 5.168 54.255 1.00 82.00 106 LEU A C 1
ATOM 825 O O . LEU A 1 106 ? -24.612 4.896 54.291 1.00 82.00 106 LEU A O 1
ATOM 829 N N . GLU A 1 107 ? -22.529 4.570 55.054 1.00 80.44 107 GLU A N 1
ATOM 830 C CA . GLU A 1 107 ? -22.877 3.583 56.078 1.00 80.44 107 GLU A CA 1
ATOM 831 C C . GLU A 1 107 ? -23.702 4.182 57.215 1.00 80.44 107 GLU A C 1
ATOM 833 O O . GLU A 1 107 ? -24.742 3.639 57.588 1.00 80.44 107 GLU A O 1
ATOM 838 N N . GLN A 1 108 ? -23.312 5.350 57.716 1.00 76.62 108 GLN A N 1
ATOM 839 C CA . GLN A 1 108 ? -24.089 6.055 58.731 1.00 76.62 108 GLN A CA 1
ATOM 840 C C . GLN A 1 108 ? -25.439 6.533 58.188 1.00 76.62 108 GLN A C 1
ATOM 842 O O . GLN A 1 108 ? -26.446 6.449 58.893 1.00 76.62 108 GLN A O 1
ATOM 847 N N . VAL A 1 109 ? -25.490 6.985 56.929 1.00 80.00 109 VAL A N 1
ATOM 848 C CA . VAL A 1 109 ? -26.755 7.301 56.244 1.00 80.00 109 VAL A CA 1
ATOM 849 C C . VAL A 1 109 ? -27.673 6.080 56.233 1.00 80.00 109 VAL A C 1
ATOM 851 O O . VAL A 1 109 ? -28.844 6.196 56.591 1.00 80.00 109 VAL A O 1
ATOM 854 N N . PHE A 1 110 ? -27.143 4.904 55.897 1.00 80.75 110 PHE A N 1
ATOM 855 C CA . PHE A 1 110 ? -27.901 3.658 55.921 1.00 80.75 110 PHE A CA 1
ATOM 856 C C . PHE A 1 110 ? -28.395 3.295 57.322 1.00 80.75 110 PHE A C 1
ATOM 858 O O . PHE A 1 110 ? -29.592 3.083 57.501 1.00 80.75 110 PHE A O 1
ATOM 865 N N . LEU A 1 111 ? -27.517 3.293 58.329 1.00 79.69 111 LEU A N 1
ATOM 866 C CA . LEU A 1 111 ? -27.900 2.997 59.712 1.00 79.69 111 LEU A CA 1
ATOM 867 C C . LEU A 1 111 ? -28.979 3.957 60.220 1.00 79.69 111 LEU A C 1
ATOM 869 O O . LEU A 1 111 ? -29.885 3.546 60.939 1.00 79.69 111 LEU A O 1
ATOM 873 N N . LYS A 1 112 ? -28.917 5.232 59.829 1.00 75.75 112 LYS A N 1
ATOM 874 C CA . LYS A 1 112 ? -29.915 6.237 60.202 1.00 75.75 112 LYS A CA 1
ATOM 875 C C . LYS A 1 112 ? -31.256 6.006 59.507 1.00 75.75 112 LYS A C 1
ATOM 877 O O . LYS A 1 112 ? -32.285 6.189 60.146 1.00 75.75 112 LYS A O 1
ATOM 882 N N . ILE A 1 113 ? -31.253 5.584 58.241 1.00 77.81 113 ILE A N 1
ATOM 883 C CA . ILE A 1 113 ? -32.470 5.192 57.510 1.00 77.81 113 ILE A CA 1
ATOM 884 C C . ILE A 1 113 ? -33.118 3.976 58.172 1.00 77.81 113 ILE A C 1
ATOM 886 O O . ILE A 1 113 ? -34.322 3.990 58.390 1.00 77.81 113 ILE A O 1
ATOM 890 N N . VAL A 1 114 ? -32.323 2.975 58.557 1.00 76.19 114 VAL A N 1
ATOM 891 C CA . VAL A 1 114 ? -32.812 1.774 59.252 1.00 76.19 114 VAL A CA 1
ATOM 892 C C . VAL A 1 114 ? -33.358 2.112 60.647 1.00 76.19 114 VAL A C 1
ATOM 894 O O . VAL A 1 114 ? -34.402 1.603 61.037 1.00 76.19 114 VAL A O 1
ATOM 897 N N . LYS A 1 115 ? -32.704 3.012 61.396 1.00 71.31 115 LYS A N 1
ATOM 898 C CA . LYS A 1 115 ? -33.132 3.418 62.750 1.00 71.31 115 LYS A CA 1
ATOM 899 C C . LYS A 1 115 ? -34.383 4.305 62.788 1.00 71.31 115 LYS A C 1
ATOM 901 O O . LYS A 1 115 ? -35.017 4.388 63.832 1.00 71.31 115 LYS A O 1
ATOM 906 N N . LYS A 1 116 ? -34.730 5.005 61.701 1.00 66.69 116 LYS A N 1
ATOM 907 C CA . LYS A 1 116 ? -35.855 5.963 61.675 1.00 66.69 116 LYS A CA 1
ATOM 908 C C . LYS A 1 116 ? -37.235 5.283 61.561 1.00 66.69 116 LYS A C 1
ATOM 910 O O . LYS A 1 116 ? -38.241 5.983 61.562 1.00 66.69 116 LYS A O 1
ATOM 915 N N . GLU A 1 117 ? -37.296 3.951 61.478 1.00 55.91 117 GLU A N 1
ATOM 916 C CA . GLU A 1 117 ? -38.505 3.188 61.123 1.00 55.91 117 GLU A CA 1
ATOM 917 C C . GLU A 1 117 ? -39.211 2.457 62.277 1.00 55.91 117 GLU A C 1
ATOM 919 O O . GLU A 1 117 ? -39.666 1.328 62.116 1.00 55.91 117 GLU A O 1
ATOM 924 N N . GLU A 1 118 ? -39.445 3.139 63.398 1.00 51.72 118 GLU A N 1
ATOM 925 C CA . GLU A 1 118 ? -40.665 2.855 64.180 1.00 51.72 118 GLU A CA 1
ATOM 926 C C . GLU A 1 118 ? -41.884 3.673 63.689 1.00 51.72 118 GLU A C 1
ATOM 928 O O . GLU A 1 118 ? -42.990 3.495 64.189 1.00 51.72 118 GLU A O 1
ATOM 933 N N . GLY A 1 119 ? -41.737 4.541 62.672 1.00 44.56 119 GLY A N 1
ATOM 934 C CA . GLY A 1 119 ? -42.817 5.408 62.177 1.00 44.56 119 GLY A CA 1
ATOM 935 C C . GLY A 1 119 ? -43.032 5.376 60.658 1.00 44.56 119 GLY A C 1
ATOM 936 O O . GLY A 1 119 ? -42.146 5.754 59.904 1.00 44.56 119 GLY A O 1
ATOM 937 N N . THR A 1 120 ? -44.242 4.952 60.263 1.00 50.59 120 THR A N 1
ATOM 938 C CA . THR A 1 120 ? -44.978 5.059 58.974 1.00 50.59 120 THR A CA 1
ATOM 939 C C . THR A 1 120 ? -44.210 5.037 57.630 1.00 50.59 120 THR A C 1
ATOM 941 O O . THR A 1 120 ? -43.411 5.929 57.351 1.00 50.59 120 THR A O 1
ATOM 944 N N . PRO A 1 121 ? -44.541 4.104 56.709 1.00 44.59 121 PRO A N 1
ATOM 945 C CA . PRO A 1 121 ? -43.857 3.962 55.423 1.00 44.59 121 PRO A CA 1
ATOM 946 C C . PRO A 1 121 ? -44.249 5.049 54.403 1.00 44.59 121 PRO A C 1
ATOM 948 O O . PRO A 1 121 ? -45.421 5.207 54.066 1.00 44.59 121 PRO A O 1
ATOM 951 N N . LEU A 1 122 ? -43.250 5.742 53.845 1.00 49.75 122 LEU A N 1
ATOM 952 C CA . LEU A 1 122 ? -43.389 6.600 52.661 1.00 49.75 122 LEU A CA 1
ATOM 953 C C . LEU A 1 122 ? -43.583 5.736 51.399 1.00 49.75 122 LEU A C 1
ATOM 955 O O . LEU A 1 122 ? -42.668 5.035 50.969 1.00 49.75 122 LEU A O 1
ATOM 959 N N . ASN A 1 123 ? -44.783 5.787 50.815 1.00 47.91 123 ASN A N 1
ATOM 960 C CA . ASN A 1 123 ? -45.161 5.121 49.562 1.00 47.91 123 ASN A CA 1
ATOM 961 C C . ASN A 1 123 ? -44.910 6.028 48.337 1.00 47.91 123 ASN A C 1
ATOM 963 O O . ASN A 1 123 ? -45.840 6.308 47.586 1.00 47.91 123 ASN A O 1
ATOM 967 N N . GLU A 1 124 ? -43.680 6.490 48.106 1.00 49.94 124 GLU A N 1
ATOM 968 C CA . GLU A 1 124 ? -43.343 7.154 46.835 1.00 49.94 124 GLU A CA 1
ATOM 969 C C . GLU A 1 124 ? -42.419 6.274 45.990 1.00 49.94 124 GLU A C 1
ATOM 971 O O . GLU A 1 124 ? -41.278 5.977 46.343 1.00 49.94 124 GLU A O 1
ATOM 976 N N . LEU A 1 125 ? -42.954 5.811 44.859 1.00 46.59 125 LEU A N 1
ATOM 977 C CA . LEU A 1 125 ? -42.242 5.032 43.854 1.00 46.59 125 LEU A CA 1
ATOM 978 C C . LEU A 1 125 ? -41.371 5.994 43.024 1.00 46.59 125 LEU A C 1
ATOM 980 O O . LEU A 1 125 ? -41.841 6.607 42.071 1.00 46.59 125 LEU A O 1
ATOM 984 N N . PHE A 1 126 ? -40.096 6.145 43.388 1.00 54.38 126 PHE A N 1
ATOM 985 C CA . PHE A 1 126 ? -39.156 7.103 42.773 1.00 54.38 126 PHE A CA 1
ATOM 986 C C . PHE A 1 126 ? -38.739 6.787 41.324 1.00 54.38 126 PHE A C 1
ATOM 988 O O . PHE A 1 126 ? -37.891 7.477 40.756 1.00 54.38 126 PHE A O 1
ATOM 995 N N . THR A 1 127 ? -39.270 5.737 40.700 1.00 53.84 127 THR A N 1
ATOM 996 C CA . THR A 1 127 ? -38.908 5.372 39.326 1.00 53.84 127 THR A CA 1
ATOM 997 C C . THR A 1 127 ? -40.081 4.707 38.625 1.00 53.84 127 THR A C 1
ATOM 999 O O . THR A 1 127 ? -40.725 3.823 39.188 1.00 53.84 127 THR A O 1
ATOM 1002 N N . ALA A 1 128 ? -40.342 5.117 37.379 1.00 49.22 128 ALA A N 1
ATOM 1003 C CA . ALA A 1 128 ? -41.210 4.360 36.488 1.00 49.22 128 ALA A CA 1
ATOM 1004 C C . ALA A 1 128 ? -40.674 2.918 36.403 1.00 49.22 128 ALA A C 1
ATOM 1006 O O . ALA A 1 128 ? -39.453 2.747 36.306 1.00 49.22 128 ALA A O 1
ATOM 1007 N N . PRO A 1 129 ? -41.533 1.886 36.466 1.00 46.50 129 PRO A N 1
ATOM 1008 C CA . PRO A 1 129 ? -41.083 0.509 36.341 1.00 46.50 129 PRO A CA 1
ATOM 1009 C C . PRO A 1 129 ? -40.419 0.352 34.973 1.00 46.50 129 PRO A C 1
ATOM 1011 O O . PRO A 1 129 ? -41.088 0.409 33.943 1.00 46.50 129 PRO A O 1
ATOM 1014 N N . SER A 1 130 ? -39.094 0.191 34.947 1.00 55.59 130 SER A N 1
ATOM 1015 C CA . SER A 1 130 ? -38.422 -0.222 33.724 1.00 55.59 130 SER A CA 1
ATOM 1016 C C . SER A 1 130 ? -38.933 -1.620 33.398 1.00 55.59 130 SER A C 1
ATOM 1018 O O . SER A 1 130 ? -38.791 -2.559 34.185 1.00 55.59 130 SER A O 1
ATOM 1020 N N . GLN A 1 131 ? -39.610 -1.749 32.259 1.00 58.47 131 GLN A N 1
ATOM 1021 C CA . GLN A 1 131 ? -40.037 -3.049 31.770 1.00 58.47 131 GLN A CA 1
ATOM 1022 C C . GLN A 1 131 ? -38.783 -3.901 31.592 1.00 58.47 131 GLN A C 1
ATOM 1024 O O . GLN A 1 131 ? -37.860 -3.531 30.866 1.00 58.47 131 GLN A O 1
ATOM 1029 N N . LYS A 1 132 ? -38.718 -5.020 32.316 1.00 59.78 132 LYS A N 1
ATOM 1030 C CA . LYS A 1 132 ? -37.611 -5.959 32.200 1.00 59.78 132 LYS A CA 1
ATOM 1031 C C . 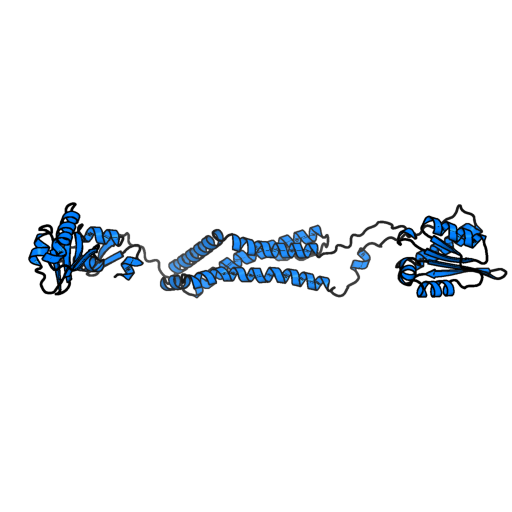LYS A 1 132 ? -37.728 -6.626 30.835 1.00 59.78 132 LYS A C 1
ATOM 1033 O O . LYS A 1 132 ? -38.574 -7.493 30.633 1.00 59.78 132 LYS A O 1
ATOM 1038 N N . ILE A 1 133 ? -36.908 -6.167 29.902 1.00 63.72 133 ILE A N 1
ATOM 1039 C CA . ILE A 1 133 ? -36.827 -6.716 28.555 1.00 63.72 133 ILE A CA 1
ATOM 1040 C C . ILE A 1 133 ? -36.299 -8.148 28.676 1.00 63.72 133 ILE A C 1
ATOM 1042 O O . ILE A 1 133 ? -35.297 -8.391 29.353 1.00 63.72 133 ILE A O 1
ATOM 1046 N N . THR A 1 134 ? -37.028 -9.099 28.097 1.00 74.88 134 THR A N 1
ATOM 1047 C CA . THR A 1 134 ? -36.720 -10.532 28.179 1.00 74.88 134 THR A CA 1
ATOM 1048 C C . THR A 1 134 ? -35.804 -10.978 27.036 1.00 74.88 134 THR A C 1
ATOM 1050 O O . THR A 1 134 ? -35.643 -10.285 26.030 1.00 74.88 134 THR A O 1
ATOM 1053 N N . ASP A 1 135 ? -35.155 -12.124 27.252 1.00 70.50 135 ASP A N 1
ATOM 1054 C CA . ASP A 1 135 ? -33.913 -12.617 26.636 1.00 70.50 135 ASP A CA 1
ATOM 1055 C C . ASP A 1 135 ? -33.639 -12.237 25.166 1.00 70.50 135 ASP A C 1
ATOM 1057 O O . ASP A 1 135 ? -32.541 -11.773 24.847 1.00 70.50 135 ASP A O 1
ATOM 1061 N N . GLY A 1 136 ? -34.607 -12.405 24.258 1.00 77.00 136 GLY A N 1
ATOM 1062 C CA . GLY A 1 136 ? -34.411 -12.156 22.823 1.00 77.00 136 GLY A CA 1
ATOM 1063 C C . GLY A 1 136 ? -34.250 -10.675 22.464 1.00 77.00 136 GLY A C 1
ATOM 1064 O O . GLY A 1 136 ? -33.318 -10.295 21.753 1.00 77.00 136 GLY A O 1
ATOM 1065 N N . GLU A 1 137 ? -35.121 -9.822 22.997 1.00 79.81 137 GLU A N 1
ATOM 1066 C CA . GLU A 1 137 ? -35.058 -8.373 22.778 1.00 79.81 137 GLU A CA 1
ATOM 1067 C C . GLU A 1 137 ? -33.819 -7.767 23.454 1.00 79.81 137 GLU A C 1
ATOM 1069 O O . GLU A 1 137 ? -33.175 -6.879 22.891 1.00 79.81 137 GLU A O 1
ATOM 1074 N N . LEU A 1 138 ? -33.418 -8.309 24.611 1.00 80.44 138 LEU A N 1
ATOM 1075 C CA . LEU A 1 138 ? -32.189 -7.917 25.302 1.00 80.44 138 LEU A CA 1
ATOM 1076 C C . LEU A 1 138 ? -30.950 -8.253 24.463 1.00 80.44 138 LEU A C 1
ATOM 1078 O O . LEU A 1 138 ? -30.028 -7.442 24.368 1.00 80.44 138 LEU A O 1
ATOM 1082 N N . CYS A 1 139 ? -30.940 -9.414 23.800 1.00 80.38 139 CYS A N 1
ATOM 1083 C CA . CYS A 1 139 ? -29.860 -9.798 22.895 1.00 80.38 139 CYS A CA 1
ATOM 1084 C C . CYS A 1 139 ? -29.727 -8.806 21.729 1.00 80.38 139 CYS A C 1
ATOM 1086 O O . CYS A 1 139 ? -28.635 -8.281 21.495 1.00 80.38 139 CYS A O 1
ATOM 1088 N N . ILE A 1 140 ? -30.833 -8.466 21.058 1.00 85.12 140 ILE A N 1
ATOM 1089 C CA . ILE A 1 140 ? -30.839 -7.514 19.934 1.00 85.12 140 ILE A CA 1
ATOM 1090 C C . ILE A 1 140 ? -30.390 -6.122 20.389 1.00 85.12 140 ILE A C 1
ATOM 1092 O O . ILE A 1 140 ? -29.538 -5.507 19.744 1.00 85.12 140 ILE A O 1
ATOM 1096 N N . GLN A 1 141 ? -30.894 -5.637 21.526 1.00 86.25 141 GLN A N 1
ATOM 1097 C CA . GLN A 1 141 ? -30.465 -4.354 22.081 1.00 86.25 141 GLN A CA 1
ATOM 1098 C C . GLN A 1 141 ? -28.982 -4.358 22.461 1.00 86.25 141 GLN A C 1
ATOM 1100 O O . GLN A 1 141 ? -28.283 -3.381 22.192 1.00 86.25 141 GLN A O 1
ATOM 1105 N N . SER A 1 142 ? -28.471 -5.459 23.020 1.00 87.00 142 SER A N 1
ATOM 1106 C CA . SER A 1 142 ? -27.045 -5.589 23.335 1.00 87.00 142 SER A CA 1
ATOM 1107 C C . SER A 1 142 ? -26.176 -5.554 22.072 1.00 87.00 142 SER A C 1
ATOM 1109 O O . SER A 1 142 ? -25.146 -4.881 22.053 1.00 87.00 142 SER A O 1
ATOM 1111 N N . ILE A 1 143 ? -26.621 -6.206 20.991 1.00 89.88 143 ILE A N 1
ATOM 1112 C CA . ILE A 1 143 ? -25.946 -6.215 19.689 1.00 89.88 143 ILE A CA 1
ATOM 1113 C C . ILE A 1 143 ? -25.927 -4.809 19.087 1.00 89.88 143 ILE A C 1
ATOM 1115 O O . ILE A 1 143 ? -24.860 -4.326 18.709 1.00 89.88 143 ILE A O 1
ATOM 1119 N N . LEU A 1 144 ? -27.074 -4.122 19.056 1.00 91.00 144 LEU A N 1
ATOM 1120 C CA . LEU A 1 144 ? -27.176 -2.749 18.553 1.00 91.00 144 LEU A CA 1
ATOM 1121 C C . LEU A 1 144 ? -26.320 -1.776 19.370 1.00 91.00 144 LEU A C 1
ATOM 1123 O O . LEU A 1 144 ? -25.627 -0.943 18.791 1.00 91.00 144 LEU A O 1
ATOM 1127 N N . ALA A 1 145 ? -26.298 -1.909 20.698 1.00 89.38 145 ALA A N 1
ATOM 1128 C CA . ALA A 1 145 ? -25.462 -1.084 21.565 1.00 89.38 145 ALA A CA 1
ATOM 1129 C C . ALA A 1 145 ? -23.962 -1.315 21.311 1.00 89.38 145 ALA A C 1
ATOM 1131 O O . ALA A 1 145 ? -23.192 -0.356 21.218 1.00 89.38 145 ALA A O 1
ATOM 1132 N N . LEU A 1 146 ? -23.534 -2.572 21.148 1.00 91.56 146 LEU A N 1
ATOM 1133 C CA . LEU A 1 146 ? -22.151 -2.909 20.798 1.00 91.56 146 LEU A CA 1
ATOM 1134 C C . LEU A 1 146 ? -21.764 -2.364 19.419 1.00 91.56 146 LEU A C 1
ATOM 1136 O O . LEU A 1 146 ? -20.660 -1.834 19.266 1.00 91.56 146 LEU A O 1
ATOM 1140 N N . PHE A 1 147 ? -22.678 -2.440 18.450 1.00 93.06 147 PHE A N 1
ATOM 1141 C CA . PHE A 1 147 ? -22.486 -1.900 17.107 1.00 93.06 147 PHE A CA 1
ATOM 1142 C C . PHE A 1 147 ? -22.365 -0.372 17.135 1.00 93.06 147 PHE A C 1
ATOM 1144 O O . PHE A 1 147 ? -21.425 0.189 16.574 1.00 93.06 147 PHE A O 1
ATOM 1151 N N . TRP A 1 148 ? -23.247 0.308 17.871 1.00 92.88 148 TRP A N 1
ATOM 1152 C CA . TRP A 1 148 ? -23.214 1.762 18.030 1.00 92.88 148 TRP A CA 1
ATOM 1153 C C . TRP A 1 148 ? -21.948 2.241 18.745 1.00 92.88 148 TRP A C 1
ATOM 1155 O O . TRP A 1 148 ? -21.333 3.235 18.351 1.00 92.88 148 TRP A O 1
ATOM 1165 N N . LYS A 1 149 ? -21.498 1.498 19.763 1.00 92.25 149 LYS A N 1
ATOM 1166 C CA . LYS A 1 149 ? -20.218 1.735 20.440 1.00 92.25 149 LYS A CA 1
ATOM 1167 C C . LYS A 1 149 ? -19.054 1.615 19.457 1.00 92.25 149 LYS A C 1
ATOM 1169 O O . LYS A 1 149 ? -18.221 2.517 19.398 1.00 92.25 149 LYS A O 1
ATOM 1174 N N . LYS A 1 150 ? -18.995 0.524 18.683 1.00 91.88 150 LYS A N 1
ATOM 1175 C CA . LYS A 1 150 ? -17.934 0.300 17.691 1.00 91.88 150 LYS A CA 1
ATOM 1176 C C . LYS A 1 150 ? -17.940 1.397 16.625 1.00 91.88 150 LYS A C 1
ATOM 1178 O O . LYS A 1 150 ? -16.886 1.951 16.335 1.00 91.88 150 LYS A O 1
ATOM 1183 N N . PHE A 1 151 ? -19.111 1.793 16.130 1.00 92.38 151 PHE A N 1
ATOM 1184 C CA . PHE A 1 151 ? -19.253 2.913 15.201 1.00 92.38 151 PHE A CA 1
ATOM 1185 C C . PHE A 1 151 ? -18.747 4.234 15.798 1.00 92.38 151 PHE A C 1
ATOM 1187 O O . PHE A 1 151 ? -17.974 4.952 15.166 1.00 92.38 151 PHE A O 1
ATOM 1194 N N . THR A 1 152 ? -19.120 4.533 17.045 1.00 90.44 152 THR A N 1
ATOM 1195 C CA . THR A 1 152 ? -18.668 5.740 17.753 1.00 90.44 152 THR A CA 1
ATOM 1196 C C . THR A 1 152 ? -17.150 5.742 17.939 1.00 90.44 152 THR A C 1
ATOM 1198 O O . THR A 1 152 ? -16.503 6.767 17.719 1.00 90.44 152 THR A O 1
ATOM 1201 N N . TYR A 1 153 ? -16.563 4.592 18.285 1.00 90.88 153 TYR A N 1
ATOM 1202 C CA . TYR A 1 153 ? -15.113 4.430 18.374 1.00 90.88 153 TYR A CA 1
ATOM 1203 C C . TYR A 1 153 ? -14.436 4.675 17.023 1.00 90.88 153 TYR A C 1
ATOM 1205 O O . TYR A 1 153 ? -13.507 5.477 16.943 1.00 90.88 153 TYR A O 1
ATOM 1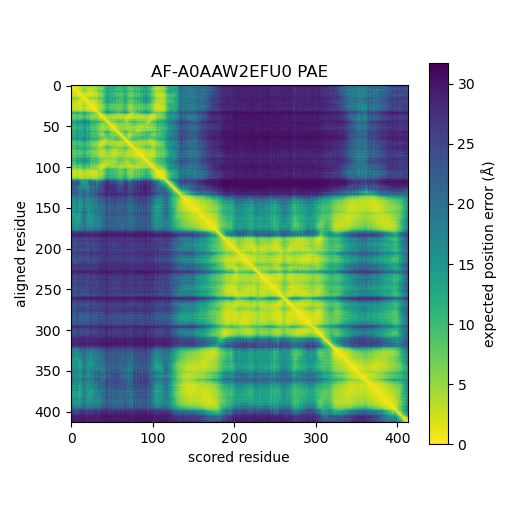213 N N . THR A 1 154 ? -14.920 4.035 15.958 1.00 89.81 154 THR A N 1
ATOM 1214 C CA . THR A 1 154 ? -14.358 4.170 14.610 1.00 89.81 154 THR A CA 1
ATOM 1215 C C . THR A 1 154 ? -14.450 5.607 14.101 1.00 89.81 154 THR A C 1
ATOM 1217 O O . THR A 1 154 ? -13.493 6.116 13.525 1.00 89.81 154 THR A O 1
ATOM 1220 N N . ARG A 1 155 ? -15.557 6.307 14.382 1.00 90.19 155 ARG A N 1
ATOM 1221 C CA . ARG A 1 155 ? -15.722 7.728 14.045 1.00 90.19 155 ARG A CA 1
ATOM 1222 C C . ARG A 1 155 ? -14.751 8.625 14.815 1.00 90.19 155 ARG A C 1
ATOM 1224 O O . ARG A 1 155 ? -14.246 9.592 14.255 1.00 90.19 155 ARG A O 1
ATOM 1231 N N . LYS A 1 156 ? -14.496 8.328 16.093 1.00 91.44 156 LYS A N 1
ATOM 1232 C CA . LYS A 1 156 ? -13.560 9.100 16.925 1.00 91.44 156 LYS A CA 1
ATOM 1233 C C . LYS A 1 156 ? -12.101 8.841 16.535 1.00 91.44 156 LYS A C 1
ATOM 1235 O O . LYS A 1 156 ? -11.304 9.771 16.528 1.00 91.44 156 LYS A O 1
ATOM 1240 N N . ASN A 1 157 ? -11.773 7.607 16.159 1.00 89.88 157 ASN A N 1
ATOM 1241 C CA . ASN A 1 157 ? -10.442 7.194 15.713 1.00 89.88 157 ASN A CA 1
ATOM 1242 C C . ASN A 1 157 ? -10.368 7.102 14.184 1.00 89.88 157 ASN A C 1
ATOM 1244 O O . ASN A 1 157 ? -9.983 6.074 13.621 1.00 89.88 157 ASN A O 1
ATOM 1248 N N . LEU A 1 158 ? -10.717 8.207 13.520 1.00 88.94 158 LEU A N 1
ATOM 1249 C CA . LEU A 1 158 ? -10.734 8.305 12.060 1.00 88.94 158 LEU A CA 1
ATOM 1250 C C . LEU A 1 158 ? -9.358 8.027 11.436 1.00 88.94 158 LEU A C 1
ATOM 1252 O O . LEU A 1 158 ? -9.283 7.494 10.337 1.00 88.94 158 LEU A O 1
ATOM 1256 N N . THR A 1 159 ? -8.270 8.324 12.150 1.00 89.06 159 THR A N 1
ATOM 1257 C CA . THR A 1 159 ? -6.893 8.047 11.714 1.00 89.06 159 THR A CA 1
ATOM 1258 C C . THR A 1 159 ? -6.674 6.573 11.382 1.00 89.06 159 THR A C 1
ATOM 1260 O O . THR A 1 159 ? -6.155 6.257 10.317 1.00 89.06 159 THR A O 1
ATOM 1263 N N . ASN A 1 160 ? -7.124 5.660 12.245 1.00 89.06 160 ASN A N 1
ATOM 1264 C CA . ASN A 1 160 ? -6.973 4.222 12.017 1.00 89.06 160 ASN A CA 1
ATOM 1265 C C . ASN A 1 160 ? -7.805 3.759 10.815 1.00 89.06 160 ASN A C 1
ATOM 1267 O O . ASN A 1 160 ? -7.328 2.960 10.015 1.00 89.06 160 ASN A O 1
ATOM 1271 N N . LEU A 1 161 ? -9.025 4.287 10.664 1.00 90.44 161 LEU A N 1
ATOM 1272 C CA . LEU A 1 161 ? -9.871 3.992 9.506 1.00 90.44 161 LEU A CA 1
ATOM 1273 C C . LEU A 1 161 ? -9.238 4.505 8.205 1.00 90.44 161 LEU A C 1
ATOM 1275 O O . LEU A 1 161 ? -9.232 3.787 7.210 1.00 90.44 161 LEU A O 1
ATOM 1279 N N . LEU A 1 162 ? -8.650 5.704 8.221 1.00 89.75 162 LEU A N 1
ATOM 1280 C CA . LEU A 1 162 ? -7.927 6.252 7.074 1.00 89.75 162 LEU A CA 1
ATOM 1281 C C . LEU A 1 162 ? -6.736 5.372 6.690 1.00 89.75 162 LEU A C 1
ATOM 1283 O O . LEU A 1 162 ? -6.576 5.089 5.510 1.00 89.75 162 LEU A O 1
ATOM 1287 N N . PHE A 1 163 ? -5.947 4.875 7.650 1.00 90.44 163 PHE A N 1
ATOM 1288 C CA . PHE A 1 163 ? -4.853 3.947 7.343 1.00 90.44 163 PHE A CA 1
ATOM 1289 C C . PHE A 1 163 ? -5.348 2.644 6.705 1.00 90.44 163 PHE A C 1
ATOM 1291 O O . PHE A 1 163 ? -4.760 2.201 5.722 1.00 90.44 163 PHE A O 1
ATOM 1298 N N . ILE A 1 164 ? -6.442 2.064 7.212 1.00 90.38 164 ILE A N 1
ATOM 1299 C CA . ILE A 1 164 ? -7.037 0.835 6.658 1.00 90.38 164 ILE A CA 1
ATOM 1300 C C . ILE A 1 164 ? -7.493 1.037 5.204 1.00 90.38 164 ILE A C 1
ATOM 1302 O O . ILE A 1 164 ? -7.318 0.138 4.384 1.00 90.38 164 ILE A O 1
ATOM 1306 N N . LEU A 1 165 ? -8.056 2.203 4.872 1.00 89.81 165 LEU A N 1
ATOM 1307 C CA . LEU A 1 165 ? -8.542 2.498 3.520 1.00 89.81 165 LEU A CA 1
ATOM 1308 C C . LEU A 1 165 ? -7.434 2.974 2.568 1.00 89.81 165 LEU A C 1
ATOM 1310 O O . LEU A 1 165 ? -7.476 2.659 1.383 1.00 89.81 165 LEU A O 1
ATOM 1314 N N . PHE A 1 166 ? -6.447 3.724 3.060 1.00 89.62 166 PHE A N 1
ATOM 1315 C CA . PHE A 1 166 ? -5.440 4.382 2.224 1.00 89.62 166 PHE A CA 1
ATOM 1316 C C . PHE A 1 166 ? -4.244 3.486 1.887 1.00 89.62 166 PHE A C 1
ATOM 1318 O O . PHE A 1 166 ? -3.785 3.514 0.747 1.00 89.62 166 PHE A O 1
ATOM 1325 N N . LEU A 1 167 ? -3.747 2.662 2.824 1.00 90.00 167 LEU A N 1
ATOM 1326 C CA . LEU A 1 167 ? -2.579 1.797 2.567 1.00 90.00 167 LEU A CA 1
ATOM 1327 C C . LEU A 1 167 ? -2.738 0.900 1.323 1.00 90.00 167 LEU A C 1
ATOM 1329 O O . LEU A 1 167 ? -1.797 0.826 0.532 1.00 90.00 167 LEU A O 1
ATOM 1333 N N . PRO A 1 168 ? -3.889 0.233 1.110 1.00 87.06 168 PRO A N 1
ATOM 1334 C CA . PRO A 1 168 ? -4.074 -0.614 -0.063 1.00 87.06 168 PRO A CA 1
ATOM 1335 C C . PRO A 1 168 ? -4.151 0.185 -1.365 1.00 87.06 168 PRO A C 1
ATOM 1337 O O . PRO A 1 168 ? -3.731 -0.292 -2.410 1.00 87.06 168 PRO A O 1
ATOM 1340 N N . ILE A 1 169 ? -4.648 1.422 -1.321 1.00 89.31 169 ILE A N 1
ATOM 1341 C CA . ILE A 1 169 ? -4.678 2.296 -2.500 1.00 89.31 169 ILE A CA 1
ATOM 1342 C C . ILE A 1 169 ? -3.251 2.716 -2.870 1.00 89.31 169 ILE A C 1
ATOM 1344 O O . ILE A 1 169 ? -2.878 2.676 -4.039 1.00 89.31 169 ILE A O 1
ATOM 1348 N N . VAL A 1 170 ? -2.424 3.052 -1.876 1.00 89.88 170 VAL A N 1
ATOM 1349 C CA . VAL A 1 170 ? -1.000 3.358 -2.090 1.00 89.88 170 VAL A CA 1
ATOM 1350 C C . VAL A 1 170 ? -0.267 2.171 -2.709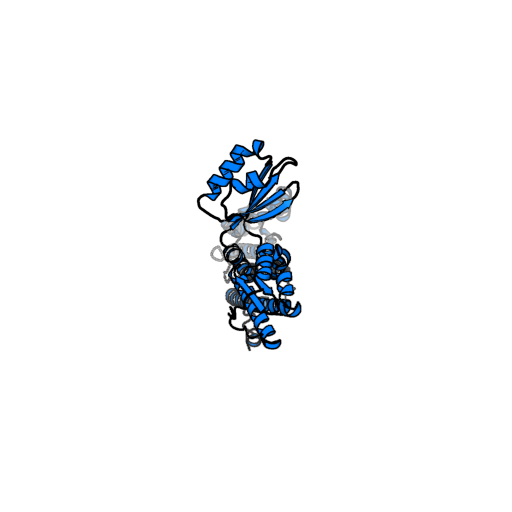 1.00 89.88 170 VAL A C 1
ATOM 1352 O O . VAL A 1 170 ? 0.557 2.371 -3.599 1.00 89.88 170 VAL A O 1
ATOM 1355 N N . SER A 1 171 ? -0.579 0.941 -2.293 1.00 88.62 171 SER A N 1
ATOM 1356 C CA . SER A 1 171 ? 0.059 -0.254 -2.853 1.00 88.62 171 SER A CA 1
ATOM 1357 C C . SER A 1 171 ? -0.260 -0.439 -4.339 1.00 88.62 171 SER A C 1
ATOM 1359 O O . SER A 1 171 ? 0.645 -0.710 -5.127 1.00 88.62 171 SER A O 1
ATOM 1361 N N . VAL A 1 172 ? -1.514 -0.201 -4.740 1.00 87.50 172 VAL A N 1
ATOM 1362 C CA . VAL A 1 172 ? -1.945 -0.230 -6.146 1.00 87.50 172 VAL A CA 1
ATOM 1363 C C . VAL A 1 172 ? -1.271 0.879 -6.956 1.00 87.50 172 VAL A C 1
ATOM 1365 O O . VAL A 1 172 ? -0.820 0.636 -8.072 1.00 87.50 172 VAL A O 1
ATOM 1368 N N . ILE A 1 173 ? -1.139 2.082 -6.392 1.00 87.00 173 ILE A N 1
ATOM 1369 C CA . ILE A 1 173 ? -0.447 3.203 -7.045 1.00 87.00 173 ILE A CA 1
ATOM 1370 C C . ILE A 1 173 ? 1.041 2.886 -7.256 1.00 87.00 173 ILE A C 1
ATOM 1372 O O . ILE A 1 173 ? 1.566 3.094 -8.346 1.00 87.00 173 ILE A O 1
ATOM 1376 N N . LEU A 1 174 ? 1.727 2.349 -6.242 1.00 87.06 174 LEU A N 1
ATOM 1377 C CA . LEU A 1 174 ? 3.132 1.942 -6.362 1.00 87.06 174 LEU A CA 1
ATOM 1378 C C . LEU A 1 174 ? 3.311 0.821 -7.391 1.00 87.06 174 LEU A C 1
ATOM 1380 O O . LEU A 1 174 ? 4.262 0.848 -8.170 1.00 87.06 174 LEU A O 1
ATOM 1384 N N . MET A 1 175 ? 2.376 -0.131 -7.434 1.00 83.81 175 MET A N 1
ATOM 1385 C CA . MET A 1 175 ? 2.351 -1.170 -8.461 1.00 83.81 175 MET A CA 1
ATOM 1386 C C . MET A 1 175 ? 2.190 -0.575 -9.867 1.00 83.81 175 MET A C 1
ATOM 1388 O O . MET A 1 175 ? 2.865 -1.026 -10.788 1.00 83.81 175 MET A O 1
ATOM 1392 N N . ALA A 1 176 ? 1.354 0.456 -10.023 1.00 80.50 176 ALA A N 1
ATOM 1393 C CA . ALA A 1 176 ? 1.165 1.156 -11.291 1.00 80.50 176 ALA A CA 1
ATOM 1394 C C . ALA A 1 176 ? 2.450 1.858 -11.758 1.00 80.50 176 ALA A C 1
ATOM 1396 O O . ALA A 1 176 ? 2.826 1.735 -12.918 1.00 80.50 176 ALA A O 1
ATOM 1397 N N . PHE A 1 177 ? 3.156 2.545 -10.853 1.00 81.06 177 PHE A N 1
ATOM 1398 C CA . PHE A 1 177 ? 4.436 3.195 -11.168 1.00 81.06 177 PHE A CA 1
ATOM 1399 C C . PHE A 1 177 ? 5.546 2.209 -11.530 1.00 81.06 177 PHE A C 1
ATOM 1401 O O . PHE A 1 177 ? 6.448 2.558 -12.283 1.00 81.06 177 PHE A O 1
ATOM 1408 N N . SER A 1 178 ? 5.489 0.988 -11.001 1.00 78.69 178 SER A N 1
ATOM 1409 C CA . SER A 1 178 ? 6.420 -0.076 -11.374 1.00 78.69 178 SER A CA 1
ATOM 1410 C C . SER A 1 178 ? 6.159 -0.635 -12.776 1.00 78.69 178 SER A C 1
ATOM 1412 O O . SER A 1 178 ? 6.967 -1.432 -13.250 1.00 78.69 178 SER A O 1
ATOM 1414 N N . TYR A 1 179 ? 5.037 -0.301 -13.418 1.00 74.88 179 TYR A N 1
ATOM 1415 C CA . TYR A 1 179 ? 4.719 -0.815 -14.742 1.00 74.88 179 TYR A CA 1
ATOM 1416 C C . TYR A 1 179 ? 5.459 -0.008 -15.812 1.00 74.88 179 TYR A C 1
ATOM 1418 O O . TYR A 1 179 ? 5.095 1.126 -16.128 1.00 74.88 179 TYR A O 1
ATOM 1426 N N . ASN A 1 180 ? 6.496 -0.607 -16.393 1.00 65.81 180 ASN A N 1
ATOM 1427 C CA . ASN A 1 180 ? 7.151 -0.062 -17.573 1.00 65.81 180 ASN A CA 1
ATOM 1428 C C . ASN A 1 180 ? 6.240 -0.305 -18.780 1.00 65.81 180 ASN A C 1
ATOM 1430 O O . ASN A 1 180 ? 6.235 -1.395 -19.344 1.00 65.81 180 ASN A O 1
ATOM 1434 N N . ILE A 1 181 ? 5.440 0.689 -19.176 1.00 63.03 181 ILE A N 1
ATOM 1435 C CA . ILE A 1 181 ? 4.737 0.614 -20.461 1.00 63.03 181 ILE A CA 1
ATOM 1436 C C . ILE A 1 181 ? 5.815 0.684 -21.550 1.00 63.03 181 ILE A C 1
ATOM 1438 O O . ILE A 1 181 ? 6.509 1.706 -21.620 1.00 63.03 181 ILE A O 1
ATOM 1442 N N . PRO A 1 182 ? 5.973 -0.336 -22.415 1.00 58.28 182 PRO A N 1
ATOM 1443 C CA . PRO A 1 182 ? 6.766 -0.170 -23.618 1.00 58.28 182 PRO A CA 1
ATOM 1444 C C . PRO A 1 182 ? 6.055 0.881 -24.471 1.00 58.28 182 PRO A C 1
ATOM 1446 O O . PRO A 1 182 ? 5.027 0.621 -25.092 1.00 58.28 182 PRO A O 1
ATOM 1449 N N . ALA A 1 183 ? 6.551 2.117 -24.438 1.00 56.06 183 ALA A N 1
ATOM 1450 C CA . ALA A 1 183 ? 6.081 3.136 -25.352 1.00 56.06 183 ALA A CA 1
ATOM 1451 C C . ALA A 1 183 ? 6.453 2.658 -26.758 1.00 56.06 183 ALA A C 1
ATOM 1453 O O . ALA A 1 183 ? 7.640 2.574 -27.076 1.00 56.06 183 ALA A O 1
ATOM 1454 N N . ASP A 1 184 ? 5.451 2.340 -27.581 1.00 56.53 184 ASP A N 1
ATOM 1455 C CA . ASP A 1 184 ? 5.609 2.113 -29.018 1.00 56.53 184 ASP A CA 1
ATOM 1456 C C . ASP A 1 184 ? 6.082 3.426 -29.657 1.00 56.53 184 ASP A C 1
ATOM 1458 O O . ASP A 1 184 ? 5.322 4.185 -30.259 1.00 56.53 184 ASP A O 1
ATOM 1462 N N . SER A 1 185 ? 7.356 3.762 -29.463 1.00 61.03 185 SER A N 1
ATOM 1463 C CA . SER A 1 185 ? 7.946 4.911 -30.114 1.00 61.03 185 SER A CA 1
ATOM 1464 C C . SER A 1 185 ? 8.089 4.547 -31.588 1.00 61.03 185 SER A C 1
ATOM 1466 O O . SER A 1 185 ? 8.977 3.800 -31.987 1.00 61.03 185 SER A O 1
ATOM 1468 N N . THR A 1 186 ? 7.201 5.082 -32.423 1.00 67.12 186 THR A N 1
ATOM 1469 C CA . THR A 1 186 ? 7.269 4.943 -33.886 1.00 67.12 186 THR A CA 1
ATOM 1470 C C . THR A 1 186 ? 8.389 5.786 -34.497 1.00 67.12 186 THR A C 1
ATOM 1472 O O . THR A 1 186 ? 8.459 5.937 -35.716 1.00 67.12 186 THR A O 1
ATOM 1475 N N . ASN A 1 187 ? 9.241 6.386 -33.664 1.00 78.38 187 ASN A N 1
ATOM 1476 C CA . ASN A 1 187 ? 10.271 7.311 -34.091 1.00 78.38 187 ASN A CA 1
ATOM 1477 C C . ASN A 1 187 ? 11.346 6.559 -34.872 1.00 78.38 187 ASN A C 1
ATOM 1479 O O . ASN A 1 187 ? 11.999 5.648 -34.365 1.00 78.38 187 ASN A O 1
ATOM 1483 N N . ILE A 1 188 ? 11.538 6.984 -36.115 1.00 84.31 188 ILE A N 1
ATOM 1484 C CA . ILE A 1 188 ? 12.630 6.520 -36.958 1.00 84.31 188 ILE A CA 1
ATOM 1485 C C . ILE A 1 188 ? 13.910 7.164 -36.426 1.00 84.31 188 ILE A C 1
ATOM 1487 O O . ILE A 1 188 ? 14.055 8.386 -36.446 1.00 84.31 188 ILE A O 1
ATOM 1491 N N . ILE A 1 189 ? 14.839 6.345 -35.937 1.00 87.25 189 ILE A N 1
ATOM 1492 C CA . ILE A 1 189 ? 16.127 6.813 -35.424 1.00 87.25 189 ILE A CA 1
ATOM 1493 C C . ILE A 1 189 ? 17.159 6.638 -36.544 1.00 87.25 189 ILE A C 1
ATOM 1495 O O . ILE A 1 189 ? 17.459 5.495 -36.906 1.00 87.25 189 ILE A O 1
ATOM 1499 N N . PRO A 1 190 ? 17.713 7.726 -37.114 1.00 90.31 190 PRO A N 1
ATOM 1500 C CA . PRO A 1 190 ? 18.765 7.613 -38.116 1.00 90.31 190 PRO A CA 1
ATOM 1501 C C . PRO A 1 190 ? 20.016 7.003 -37.477 1.00 90.31 190 PRO A C 1
ATOM 1503 O O . PRO A 1 190 ? 20.517 7.502 -36.471 1.00 90.31 190 PRO A O 1
ATOM 1506 N N . LEU A 1 191 ? 20.523 5.922 -38.064 1.00 89.56 191 LEU A N 1
ATOM 1507 C CA . LEU A 1 191 ? 21.735 5.245 -37.621 1.00 89.56 191 LEU A CA 1
ATOM 1508 C C . LEU A 1 191 ? 22.942 5.916 -38.270 1.00 89.56 191 LEU A C 1
ATOM 1510 O O . LEU A 1 191 ? 23.329 5.605 -39.396 1.00 89.56 191 LEU A O 1
ATOM 1514 N N . LYS A 1 192 ? 23.536 6.850 -37.532 1.00 89.50 192 LYS A N 1
ATOM 1515 C CA . LYS A 1 192 ? 24.775 7.542 -37.893 1.00 89.50 192 LYS A CA 1
ATOM 1516 C C . LYS A 1 192 ? 25.807 7.349 -36.780 1.00 89.50 192 LYS A C 1
ATOM 1518 O O . LYS A 1 192 ? 25.468 7.005 -35.649 1.00 89.50 192 LYS A O 1
ATOM 1523 N N . LEU A 1 193 ? 27.081 7.576 -37.094 1.00 88.44 193 LEU A N 1
ATOM 1524 C CA . LEU A 1 193 ? 28.181 7.432 -36.129 1.00 88.44 193 LEU A CA 1
ATOM 1525 C C . LEU A 1 193 ? 28.050 8.378 -34.921 1.00 88.44 193 LEU A C 1
ATOM 1527 O O . LEU A 1 193 ? 28.545 8.053 -33.848 1.00 88.44 193 LEU A O 1
ATOM 1531 N N . ASN A 1 194 ? 27.321 9.491 -35.066 1.00 88.12 194 ASN A N 1
ATOM 1532 C CA . ASN A 1 194 ? 27.058 10.471 -34.004 1.00 88.12 194 ASN A CA 1
ATOM 1533 C C . ASN A 1 194 ? 26.272 9.927 -32.793 1.00 88.12 194 ASN A C 1
ATOM 1535 O O . ASN A 1 194 ? 26.174 10.614 -31.780 1.00 88.12 194 ASN A O 1
ATOM 1539 N N . ILE A 1 195 ? 25.709 8.718 -32.886 1.00 89.44 195 ILE A N 1
ATOM 1540 C CA . ILE A 1 195 ? 25.085 8.022 -31.752 1.00 89.44 195 ILE A CA 1
ATOM 1541 C C . ILE A 1 195 ? 26.141 7.678 -30.689 1.00 89.44 195 ILE A C 1
ATOM 1543 O O . ILE A 1 195 ? 25.828 7.585 -29.503 1.00 89.44 195 ILE A O 1
ATOM 1547 N N . TYR A 1 196 ? 27.398 7.514 -31.105 1.00 90.00 196 TYR A N 1
ATOM 1548 C CA . TYR A 1 196 ? 28.521 7.234 -30.224 1.00 90.00 196 TYR A CA 1
ATOM 1549 C C . TYR A 1 196 ? 29.259 8.521 -29.858 1.00 90.00 196 TYR A C 1
ATOM 1551 O O . TYR A 1 196 ? 29.375 9.456 -30.650 1.00 90.00 196 TYR A O 1
ATOM 1559 N N . ARG A 1 197 ? 29.778 8.577 -28.630 1.00 88.00 197 ARG A N 1
ATOM 1560 C CA . ARG A 1 197 ? 30.522 9.734 -28.131 1.00 88.00 197 ARG A CA 1
ATOM 1561 C C . ARG A 1 197 ? 31.952 9.697 -28.680 1.00 88.00 197 ARG A C 1
ATOM 1563 O O . ARG A 1 197 ? 32.706 8.813 -28.307 1.00 88.00 197 ARG A O 1
ATOM 1570 N N . HIS A 1 198 ? 32.316 10.672 -29.516 1.00 89.31 198 HIS A N 1
ATOM 1571 C CA . HIS A 1 198 ? 33.632 10.775 -30.176 1.00 89.31 198 HIS A CA 1
ATOM 1572 C C . HIS A 1 198 ? 34.047 9.499 -30.937 1.00 89.31 198 HIS A C 1
ATOM 1574 O O . HIS A 1 198 ? 35.038 8.860 -30.580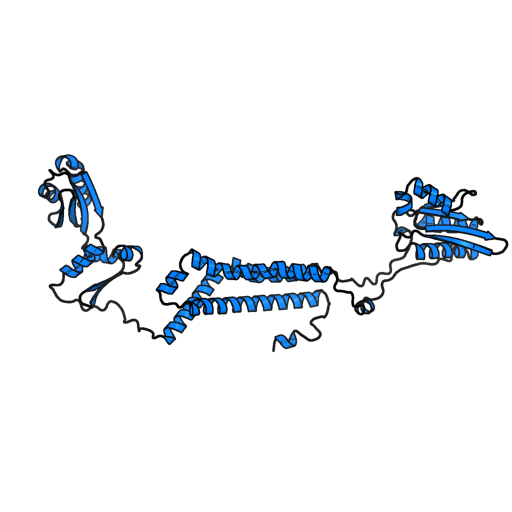 1.00 89.31 198 HIS A O 1
ATOM 1580 N N . PRO A 1 199 ? 33.302 9.115 -31.990 1.00 91.88 199 PRO A N 1
ATOM 1581 C CA . PRO A 1 199 ? 33.613 7.916 -32.749 1.00 91.88 199 PRO A CA 1
ATOM 1582 C C . PRO A 1 199 ? 34.920 8.102 -33.526 1.00 91.88 199 PRO A C 1
ATOM 1584 O O . PRO A 1 199 ? 35.120 9.109 -34.208 1.00 91.88 199 PRO A O 1
ATOM 1587 N N . LYS A 1 200 ? 35.792 7.103 -33.430 1.00 91.06 200 LYS A N 1
ATOM 1588 C CA . LYS A 1 200 ? 37.057 6.983 -34.148 1.00 91.06 200 LYS A CA 1
ATOM 1589 C C . LYS A 1 200 ? 37.017 5.779 -35.079 1.00 91.06 200 LYS A C 1
ATOM 1591 O O . LYS A 1 200 ? 36.410 4.754 -34.761 1.00 91.06 200 LYS A O 1
ATOM 1596 N N . ALA A 1 201 ? 37.678 5.907 -36.220 1.00 91.75 201 ALA A N 1
ATOM 1597 C CA . ALA A 1 201 ? 37.837 4.827 -37.178 1.00 91.75 201 ALA A CA 1
ATOM 1598 C C . ALA A 1 201 ? 39.253 4.799 -37.745 1.00 91.75 201 ALA A C 1
ATOM 1600 O O . ALA A 1 201 ? 39.783 5.834 -38.156 1.00 91.75 201 ALA A O 1
ATOM 1601 N N . LEU A 1 202 ? 39.837 3.603 -37.811 1.00 92.00 202 LEU A N 1
ATOM 1602 C CA . LEU A 1 202 ? 41.049 3.365 -38.582 1.00 92.00 202 LEU A CA 1
ATOM 1603 C C . LEU A 1 202 ? 40.677 2.901 -39.980 1.00 92.00 202 LEU A C 1
ATOM 1605 O O . LEU A 1 202 ? 39.721 2.139 -40.163 1.00 92.00 202 LEU A O 1
ATOM 1609 N N . TYR A 1 203 ? 41.444 3.347 -40.967 1.00 92.56 203 TYR A N 1
ATOM 1610 C CA . TYR A 1 203 ? 41.343 2.774 -42.295 1.00 92.56 203 TYR A CA 1
ATOM 1611 C C . TYR A 1 203 ? 42.688 2.609 -42.984 1.00 92.56 203 TYR A C 1
ATOM 1613 O O . TYR A 1 203 ? 43.615 3.387 -42.770 1.00 92.56 203 TYR A O 1
ATOM 1621 N N . SER A 1 204 ? 42.758 1.588 -43.830 1.00 90.75 204 SER A N 1
ATOM 1622 C CA . SER A 1 204 ? 43.823 1.382 -44.808 1.00 90.75 204 SER A CA 1
ATOM 1623 C C . SER A 1 204 ? 43.188 1.257 -46.188 1.00 90.75 204 SER A C 1
ATOM 1625 O O . SER A 1 204 ? 42.083 0.726 -46.314 1.00 90.75 204 SER A O 1
ATOM 1627 N N . SER A 1 205 ? 43.833 1.794 -47.220 1.00 86.75 205 SER A N 1
ATOM 1628 C CA . SER A 1 205 ? 43.316 1.716 -48.585 1.00 86.75 205 SER A CA 1
ATOM 1629 C C . SER A 1 205 ? 44.439 1.658 -49.608 1.00 86.75 205 SER A C 1
ATOM 1631 O O . SER A 1 205 ? 45.272 2.558 -49.650 1.00 86.75 205 SER A O 1
ATOM 1633 N N . SER A 1 206 ? 44.417 0.653 -50.487 1.00 84.88 206 SER A N 1
ATOM 1634 C CA . SER A 1 206 ? 45.289 0.593 -51.668 1.00 84.88 206 SER A CA 1
ATOM 1635 C C . SER A 1 206 ? 44.872 1.592 -52.755 1.00 84.88 206 SER A C 1
ATOM 1637 O O . SER A 1 206 ? 45.684 1.947 -53.603 1.00 84.88 206 SER A O 1
ATOM 1639 N N . ASN A 1 207 ? 43.604 2.025 -52.764 1.00 84.31 207 ASN A N 1
ATOM 1640 C CA . ASN A 1 207 ? 43.093 3.043 -53.684 1.00 84.31 207 ASN A CA 1
ATOM 1641 C C . ASN A 1 207 ? 42.815 4.344 -52.920 1.00 84.31 207 ASN A C 1
ATOM 1643 O O . ASN A 1 207 ? 41.925 4.393 -52.062 1.00 84.31 207 ASN A O 1
ATOM 1647 N N . GLU A 1 208 ? 43.559 5.402 -53.236 1.00 83.56 208 GLU A N 1
ATOM 1648 C CA . GLU A 1 208 ? 43.438 6.688 -52.549 1.00 83.56 208 GLU A CA 1
ATOM 1649 C C . GLU A 1 208 ? 42.033 7.290 -52.666 1.00 83.56 208 GLU A C 1
ATOM 1651 O O . GLU A 1 208 ? 41.540 7.860 -51.695 1.00 83.56 208 GLU A O 1
ATOM 1656 N N . GLU A 1 209 ? 41.341 7.109 -53.794 1.00 87.31 209 GLU A N 1
ATOM 1657 C CA . GLU A 1 209 ? 40.010 7.690 -53.998 1.00 87.31 209 GLU A CA 1
ATOM 1658 C C . GLU A 1 209 ? 38.978 7.100 -53.028 1.00 87.31 209 GLU A C 1
ATOM 1660 O O . GLU A 1 209 ? 38.245 7.842 -52.371 1.00 87.31 209 GLU A O 1
ATOM 1665 N N . ILE A 1 210 ? 38.954 5.771 -52.873 1.00 88.50 210 ILE A N 1
ATOM 1666 C CA . ILE A 1 210 ? 38.024 5.072 -51.968 1.00 88.50 210 ILE A CA 1
ATOM 1667 C C . ILE A 1 210 ? 38.328 5.433 -50.511 1.00 88.50 210 ILE A C 1
ATOM 1669 O O . ILE A 1 210 ? 37.417 5.756 -49.745 1.00 88.50 210 ILE A O 1
ATOM 1673 N N . GLY A 1 211 ? 39.614 5.448 -50.146 1.00 88.00 211 GLY A N 1
ATOM 1674 C CA . GLY A 1 211 ? 40.061 5.829 -48.807 1.00 88.00 211 GLY A CA 1
ATOM 1675 C C . GLY A 1 211 ? 39.681 7.269 -48.457 1.00 88.00 211 GLY A C 1
ATOM 1676 O O . GLY A 1 211 ? 39.169 7.528 -47.367 1.00 88.00 211 GLY A O 1
ATOM 1677 N N . GLN A 1 212 ? 39.841 8.206 -49.397 1.00 88.94 212 GLN A N 1
ATOM 1678 C CA . GLN A 1 212 ? 39.429 9.598 -49.214 1.00 88.94 212 GLN A CA 1
ATOM 1679 C C . GLN A 1 212 ? 37.909 9.735 -49.064 1.00 88.94 212 GLN A C 1
ATOM 1681 O O . GLN A 1 212 ? 37.456 10.476 -48.190 1.00 88.94 212 GLN A O 1
ATOM 1686 N N . GLN A 1 213 ? 37.100 9.013 -49.851 1.00 89.69 213 GLN A N 1
ATOM 1687 C CA . GLN A 1 213 ? 35.638 9.055 -49.689 1.00 89.69 213 GLN A CA 1
ATOM 1688 C C . GLN A 1 213 ? 35.175 8.458 -48.354 1.00 89.69 213 GLN A C 1
ATOM 1690 O O . GLN A 1 213 ? 34.261 9.002 -47.722 1.00 89.69 213 GLN A O 1
ATOM 1695 N N . TYR A 1 214 ? 35.815 7.376 -47.900 1.00 90.69 214 TYR A N 1
ATOM 1696 C CA . TYR A 1 214 ? 35.558 6.787 -46.587 1.00 90.69 214 TYR A CA 1
ATOM 1697 C C . TYR A 1 214 ? 35.910 7.770 -45.461 1.00 90.69 214 TYR A C 1
ATOM 1699 O O . TYR A 1 214 ? 35.081 8.031 -44.588 1.00 90.69 214 TYR A O 1
ATOM 1707 N N . ARG A 1 215 ? 37.088 8.406 -45.539 1.00 91.12 215 ARG A N 1
ATOM 1708 C CA . ARG A 1 215 ? 37.524 9.442 -44.592 1.00 91.12 215 ARG A CA 1
ATOM 1709 C C . ARG A 1 215 ? 36.538 10.605 -44.525 1.00 91.12 215 ARG A C 1
ATOM 1711 O O . ARG A 1 215 ? 36.122 10.961 -43.429 1.00 91.12 215 ARG A O 1
ATOM 1718 N N . ASN A 1 216 ? 36.136 11.158 -45.671 1.00 89.88 216 ASN A N 1
ATOM 1719 C CA . ASN A 1 216 ? 35.205 12.289 -45.728 1.00 89.88 216 ASN A CA 1
ATOM 1720 C C . ASN A 1 216 ? 33.863 11.940 -45.069 1.00 89.88 216 ASN A C 1
ATOM 1722 O O . ASN A 1 216 ? 33.351 12.704 -44.264 1.00 89.88 216 ASN A O 1
ATOM 1726 N N . THR A 1 217 ? 33.334 10.744 -45.352 1.00 87.81 217 THR A N 1
ATOM 1727 C CA . THR A 1 217 ? 32.044 10.297 -44.801 1.00 87.81 217 THR A CA 1
ATOM 1728 C C . THR A 1 217 ? 32.086 10.116 -43.279 1.00 87.81 217 THR A C 1
ATOM 1730 O O . THR A 1 217 ? 31.068 10.283 -42.615 1.00 87.81 217 THR A O 1
ATOM 1733 N N . ILE A 1 218 ? 33.246 9.779 -42.708 1.00 89.56 218 ILE A N 1
ATOM 1734 C CA . ILE A 1 218 ? 33.412 9.630 -41.255 1.00 89.56 218 ILE A CA 1
ATOM 1735 C C . ILE A 1 218 ? 33.738 10.958 -40.584 1.00 89.56 218 ILE A C 1
ATOM 1737 O O . ILE A 1 218 ? 33.255 11.191 -39.481 1.00 89.56 218 ILE A O 1
ATOM 1741 N N . GLN A 1 219 ? 34.501 11.838 -41.238 1.00 87.94 219 GLN A N 1
ATOM 1742 C CA . GLN A 1 219 ? 34.829 13.169 -40.719 1.00 87.94 219 GLN A CA 1
ATOM 1743 C C . GLN A 1 219 ? 33.590 14.028 -40.443 1.00 87.94 219 GLN A C 1
ATOM 1745 O O . GLN A 1 219 ? 33.611 14.839 -39.521 1.00 87.94 219 GLN A O 1
ATOM 1750 N N . ASP A 1 220 ? 32.494 13.791 -41.167 1.00 84.31 220 ASP A N 1
ATOM 1751 C CA . ASP A 1 220 ? 31.199 14.428 -40.908 1.00 84.31 220 ASP A CA 1
ATOM 1752 C C . ASP A 1 220 ? 30.624 14.089 -39.514 1.00 84.31 220 ASP A C 1
ATOM 1754 O O . ASP A 1 220 ? 29.795 14.828 -38.981 1.00 84.31 220 ASP A O 1
ATOM 1758 N N . PHE A 1 221 ? 31.052 12.978 -38.903 1.00 84.06 221 PHE A N 1
ATOM 1759 C CA . PHE A 1 221 ? 30.501 12.461 -37.644 1.00 84.06 221 PHE A CA 1
ATOM 1760 C C . PHE A 1 221 ? 31.546 12.194 -36.549 1.00 84.06 221 PHE A C 1
ATOM 1762 O O . PHE A 1 221 ? 31.169 12.038 -35.386 1.00 84.06 221 PHE A O 1
ATOM 1769 N N . GLY A 1 222 ? 32.832 12.104 -36.891 1.00 86.19 222 GLY A N 1
ATOM 1770 C CA . GLY A 1 222 ? 33.894 11.616 -36.015 1.00 86.19 222 GLY A CA 1
ATOM 1771 C C . GLY A 1 222 ? 35.302 11.808 -36.571 1.00 86.19 222 GLY A C 1
ATOM 1772 O O . GLY A 1 222 ? 35.540 12.611 -37.467 1.00 86.19 222 GLY A O 1
ATOM 1773 N N . GLU A 1 223 ? 36.256 11.057 -36.027 1.00 88.25 223 GLU A N 1
ATOM 1774 C CA . GLU A 1 223 ? 37.661 11.112 -36.431 1.00 88.25 223 GLU A CA 1
ATOM 1775 C C . GLU A 1 223 ? 38.042 9.864 -37.238 1.00 88.25 223 GLU A C 1
ATOM 1777 O O . GLU A 1 223 ? 37.831 8.733 -36.803 1.00 88.25 223 GLU A O 1
ATOM 1782 N N . ALA A 1 224 ? 38.632 10.062 -38.416 1.00 88.75 224 ALA A N 1
ATOM 1783 C CA . ALA A 1 224 ? 39.171 8.984 -39.241 1.00 88.75 224 ALA A CA 1
ATOM 1784 C C . ALA A 1 224 ? 40.689 9.134 -39.372 1.00 88.75 224 ALA A C 1
ATOM 1786 O O . ALA A 1 224 ? 41.168 10.157 -39.874 1.00 88.75 224 ALA A O 1
ATOM 1787 N N . GLN A 1 225 ? 41.431 8.111 -38.952 1.00 87.00 225 GLN A N 1
ATOM 1788 C CA . GLN A 1 225 ? 42.892 8.070 -39.016 1.00 87.00 225 GLN A CA 1
ATOM 1789 C C . GLN A 1 225 ? 43.347 7.013 -40.030 1.00 87.00 225 GLN A C 1
ATOM 1791 O O . GLN A 1 225 ? 42.821 5.900 -40.068 1.00 87.00 225 GLN A O 1
ATOM 1796 N N . LEU A 1 226 ? 44.309 7.389 -40.874 1.00 87.69 226 LEU A N 1
ATOM 1797 C CA . LEU A 1 226 ? 44.930 6.482 -41.837 1.00 87.69 226 LEU A CA 1
ATOM 1798 C C . LEU A 1 226 ? 45.995 5.646 -41.117 1.00 87.69 226 LEU A C 1
ATOM 1800 O O . LEU A 1 226 ? 46.822 6.206 -40.397 1.00 87.69 226 LEU A O 1
ATOM 1804 N N . VAL A 1 227 ? 45.977 4.331 -41.316 1.00 86.31 227 VAL A N 1
ATOM 1805 C CA .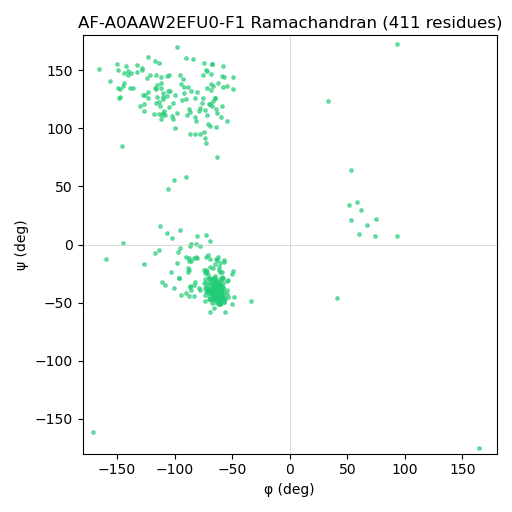 VAL A 1 227 ? 47.005 3.424 -40.784 1.00 86.31 227 VAL A CA 1
ATOM 1806 C C . VAL A 1 227 ? 48.292 3.557 -41.607 1.00 86.31 227 VAL A C 1
ATOM 1808 O O . VAL A 1 227 ? 48.241 3.809 -42.811 1.00 86.31 227 VAL A O 1
ATOM 1811 N N . ALA A 1 228 ? 49.452 3.424 -40.956 1.00 80.31 228 ALA A N 1
ATOM 1812 C CA . ALA A 1 228 ? 50.745 3.427 -41.638 1.00 80.31 228 ALA A CA 1
ATOM 1813 C C . ALA A 1 228 ? 50.804 2.315 -42.709 1.00 80.31 228 ALA A C 1
ATOM 1815 O O . ALA A 1 228 ? 50.267 1.234 -42.474 1.00 80.31 228 ALA A O 1
ATOM 1816 N N . PRO A 1 229 ? 51.468 2.548 -43.857 1.00 70.31 229 PRO A N 1
ATOM 1817 C CA . PRO A 1 229 ? 51.433 1.636 -45.008 1.00 70.31 229 PRO A CA 1
ATOM 1818 C C . PRO A 1 229 ? 51.992 0.233 -44.720 1.00 70.31 229 PRO A C 1
ATOM 1820 O O . PRO A 1 229 ? 51.663 -0.702 -45.444 1.00 70.31 229 PRO A O 1
ATOM 1823 N N . ASP A 1 230 ? 52.786 0.081 -43.658 1.00 73.75 230 ASP A N 1
ATOM 1824 C CA . ASP A 1 230 ? 53.449 -1.175 -43.290 1.00 73.75 230 ASP A CA 1
ATOM 1825 C C . ASP A 1 230 ? 52.670 -2.011 -42.253 1.00 73.75 230 ASP A C 1
ATOM 1827 O O . ASP A 1 230 ? 53.127 -3.090 -41.880 1.00 73.75 230 ASP A O 1
ATOM 1831 N N . ILE A 1 231 ? 51.526 -1.525 -41.748 1.00 82.81 231 ILE A N 1
ATOM 1832 C CA . ILE A 1 231 ? 50.786 -2.151 -40.638 1.00 82.81 231 ILE A CA 1
ATOM 1833 C C . ILE A 1 231 ? 49.351 -2.472 -41.068 1.00 82.81 231 ILE A C 1
ATOM 1835 O O . ILE A 1 231 ? 48.626 -1.613 -41.571 1.00 82.81 231 ILE A O 1
ATOM 1839 N N . ASN A 1 232 ? 48.901 -3.702 -40.805 1.00 86.56 232 ASN A N 1
ATOM 1840 C CA . ASN A 1 232 ? 47.510 -4.091 -41.041 1.00 86.56 232 ASN A CA 1
ATOM 1841 C C . ASN A 1 232 ? 46.562 -3.374 -40.068 1.00 86.56 232 ASN A C 1
ATOM 1843 O O . ASN A 1 232 ? 46.886 -3.173 -38.898 1.00 86.56 232 ASN A O 1
ATOM 1847 N N . VAL A 1 233 ? 45.336 -3.055 -40.500 1.00 88.44 233 VAL A N 1
ATOM 1848 C CA . VAL A 1 233 ? 44.354 -2.353 -39.644 1.00 88.44 233 VAL A CA 1
ATOM 1849 C C . VAL A 1 233 ? 44.074 -3.133 -38.354 1.00 88.44 233 VAL A C 1
ATOM 1851 O O . VAL A 1 233 ? 43.952 -2.540 -37.285 1.00 88.44 233 VAL A O 1
ATOM 1854 N N . GLN A 1 234 ? 44.032 -4.465 -38.429 1.00 89.19 234 GLN A N 1
ATOM 1855 C CA . GLN A 1 234 ? 43.855 -5.327 -37.259 1.00 89.19 234 GLN A CA 1
ATOM 1856 C C . GLN A 1 234 ? 45.029 -5.239 -36.272 1.00 89.19 234 GLN A C 1
ATOM 1858 O O . GLN A 1 234 ? 44.805 -5.200 -35.065 1.00 89.19 234 GLN A O 1
ATOM 1863 N N . GLU A 1 235 ? 46.265 -5.178 -36.767 1.00 89.19 235 GLU A N 1
ATOM 1864 C CA . GLU A 1 235 ? 47.461 -5.033 -35.928 1.00 89.19 235 GLU A CA 1
ATOM 1865 C C . GLU A 1 235 ? 47.520 -3.642 -35.293 1.00 89.19 235 GLU A C 1
ATOM 1867 O O . GLU A 1 235 ? 47.809 -3.522 -34.105 1.00 89.19 235 GLU A O 1
ATOM 1872 N N . ALA A 1 236 ? 47.156 -2.597 -36.041 1.00 89.19 236 ALA A N 1
ATOM 1873 C CA . ALA A 1 236 ? 47.044 -1.245 -35.504 1.00 89.19 236 ALA A CA 1
ATOM 1874 C C . ALA A 1 236 ? 46.010 -1.182 -34.368 1.00 89.19 236 ALA A C 1
ATOM 1876 O O . ALA A 1 236 ? 46.290 -0.634 -33.303 1.00 89.19 236 ALA A O 1
ATOM 1877 N N . LEU A 1 237 ? 44.838 -1.798 -34.560 1.00 90.25 237 LEU A N 1
ATOM 1878 C CA . LEU A 1 237 ? 43.817 -1.910 -33.516 1.00 90.25 237 LEU A CA 1
ATOM 1879 C C . LEU A 1 237 ? 44.322 -2.692 -32.291 1.00 90.25 237 LEU A C 1
ATOM 1881 O O . LEU A 1 237 ? 44.019 -2.291 -31.168 1.00 90.25 237 LEU A O 1
ATOM 1885 N N . ASP A 1 238 ? 45.105 -3.759 -32.478 1.00 90.25 238 ASP A N 1
ATOM 1886 C CA . ASP A 1 238 ? 45.709 -4.516 -31.371 1.00 90.25 238 ASP A CA 1
ATOM 1887 C C . ASP A 1 238 ? 46.718 -3.666 -30.578 1.00 90.25 238 ASP A C 1
ATOM 1889 O O . ASP A 1 238 ? 46.673 -3.648 -29.346 1.00 90.25 238 ASP A O 1
ATOM 1893 N N . ILE A 1 239 ? 47.567 -2.887 -31.261 1.00 90.19 239 ILE A N 1
ATOM 1894 C CA . ILE A 1 239 ? 48.512 -1.955 -30.624 1.00 90.19 239 ILE A CA 1
ATOM 1895 C C . ILE A 1 239 ? 47.751 -0.906 -29.802 1.00 90.19 239 ILE A C 1
ATOM 1897 O O . ILE A 1 239 ? 48.011 -0.760 -28.606 1.00 90.19 239 ILE A O 1
ATOM 1901 N N . PHE A 1 240 ? 46.739 -0.254 -30.387 1.00 88.62 240 PHE A N 1
ATOM 1902 C CA . PHE A 1 240 ? 45.906 0.721 -29.671 1.00 88.62 240 PHE A CA 1
ATOM 1903 C C . PHE A 1 240 ? 45.164 0.104 -28.480 1.00 88.62 240 PHE A C 1
ATOM 1905 O O . PHE A 1 240 ? 45.005 0.759 -27.447 1.00 88.62 240 PHE A O 1
ATOM 1912 N N . SER A 1 241 ? 44.734 -1.157 -28.587 1.00 89.06 241 SER A N 1
ATOM 1913 C CA . SER A 1 241 ? 44.073 -1.857 -27.482 1.00 89.06 241 SER A CA 1
ATOM 1914 C C . SER A 1 241 ? 45.000 -2.059 -26.276 1.00 89.06 241 SER A C 1
ATOM 1916 O O . SER A 1 241 ? 44.539 -1.992 -25.134 1.00 89.06 241 SER A O 1
ATOM 1918 N N . LYS A 1 242 ? 46.306 -2.250 -26.520 1.00 93.44 242 LYS A N 1
ATOM 1919 C CA . LYS A 1 242 ? 47.341 -2.405 -25.486 1.00 93.44 242 LYS A CA 1
ATOM 1920 C C . LYS A 1 242 ? 47.762 -1.071 -24.877 1.00 93.44 242 LYS A C 1
ATOM 1922 O O . LYS A 1 242 ? 48.007 -1.017 -23.676 1.00 93.44 242 LYS A O 1
ATOM 1927 N N . GLU A 1 243 ? 47.830 -0.010 -25.679 1.00 92.38 243 GLU A N 1
ATOM 1928 C CA . GLU A 1 243 ? 48.194 1.332 -25.209 1.00 92.38 243 GLU A CA 1
ATOM 1929 C C . GLU A 1 243 ? 47.074 1.992 -24.397 1.00 92.38 243 GLU A C 1
ATOM 1931 O O . GLU A 1 243 ? 47.315 2.505 -23.303 1.00 92.38 243 GLU A O 1
ATOM 1936 N N . ASN A 1 244 ? 45.840 1.974 -24.912 1.00 91.38 244 ASN A N 1
ATOM 1937 C CA . ASN A 1 244 ? 44.693 2.599 -24.261 1.00 91.38 244 ASN A CA 1
ATOM 1938 C C . ASN A 1 244 ? 43.396 1.817 -24.507 1.00 91.38 244 ASN A C 1
ATOM 1940 O O . ASN A 1 244 ? 42.567 2.156 -25.358 1.00 91.38 244 ASN A O 1
ATOM 1944 N N . ILE A 1 245 ? 43.175 0.798 -23.676 1.00 90.94 245 ILE A N 1
ATOM 1945 C CA . ILE A 1 245 ? 41.984 -0.055 -23.745 1.00 90.94 245 ILE A CA 1
ATOM 1946 C C . ILE A 1 245 ? 40.669 0.727 -23.609 1.00 90.94 245 ILE A C 1
ATOM 1948 O O . ILE A 1 245 ? 39.665 0.355 -24.213 1.00 90.94 245 ILE A O 1
ATOM 1952 N N . ALA A 1 246 ? 40.649 1.812 -22.828 1.00 89.88 246 ALA A N 1
ATOM 1953 C CA . ALA A 1 246 ? 39.434 2.590 -22.593 1.00 89.88 246 ALA A CA 1
ATOM 1954 C C . ALA A 1 246 ? 39.008 3.357 -23.850 1.00 89.88 246 ALA A C 1
ATOM 1956 O O . ALA A 1 246 ? 37.820 3.417 -24.170 1.00 89.88 246 ALA A O 1
ATOM 1957 N N . GLU A 1 247 ? 39.977 3.911 -24.573 1.00 89.25 247 GLU A N 1
ATOM 1958 C CA . GLU A 1 247 ? 39.742 4.604 -25.835 1.00 89.25 247 GLU A CA 1
ATOM 1959 C C . GLU A 1 247 ? 39.419 3.624 -26.965 1.00 89.25 247 GLU A C 1
ATOM 1961 O O . GLU A 1 247 ? 38.439 3.837 -27.679 1.00 89.25 247 GLU A O 1
ATOM 1966 N N . TYR A 1 248 ? 40.150 2.507 -27.061 1.00 89.94 248 TYR A N 1
ATOM 1967 C CA . TYR A 1 248 ? 39.829 1.405 -27.973 1.00 89.94 248 TYR A CA 1
ATOM 1968 C C . TYR A 1 248 ? 38.365 0.969 -27.836 1.00 89.94 248 TYR A C 1
ATOM 1970 O O . TYR A 1 248 ? 37.608 0.930 -28.803 1.00 89.94 248 TYR A O 1
ATOM 1978 N N . ARG A 1 249 ? 37.939 0.716 -26.597 1.00 89.62 249 ARG A N 1
ATOM 1979 C CA . ARG A 1 249 ? 36.621 0.169 -26.286 1.00 89.62 249 ARG A CA 1
ATOM 1980 C C . ARG A 1 249 ? 35.467 1.134 -26.565 1.00 89.62 249 ARG A C 1
ATOM 1982 O O . ARG A 1 249 ? 34.407 0.696 -27.008 1.00 89.62 249 ARG A O 1
ATOM 1989 N N . ASN A 1 250 ? 35.646 2.413 -26.237 1.00 89.94 250 ASN A N 1
ATOM 1990 C CA . ASN A 1 250 ? 34.561 3.395 -26.260 1.00 89.94 250 ASN A CA 1
ATOM 1991 C C . ASN A 1 250 ? 34.505 4.205 -27.558 1.00 89.94 250 ASN A C 1
ATOM 1993 O O . ASN A 1 250 ? 33.418 4.636 -27.939 1.00 89.94 250 ASN A O 1
ATOM 1997 N N . ASN A 1 251 ? 35.646 4.408 -28.223 1.00 91.06 251 ASN A N 1
ATOM 1998 C CA . ASN A 1 251 ? 35.739 5.328 -29.352 1.00 91.06 251 ASN A CA 1
ATOM 1999 C C . ASN A 1 251 ? 35.900 4.591 -30.687 1.00 91.06 251 ASN A C 1
ATOM 2001 O O . ASN A 1 251 ? 35.339 5.049 -31.676 1.00 91.06 251 ASN A O 1
ATOM 2005 N N . PHE A 1 252 ? 36.602 3.452 -30.756 1.00 91.44 252 PHE A N 1
ATOM 2006 C CA . PHE A 1 252 ? 36.760 2.717 -32.018 1.00 91.44 252 PHE A CA 1
ATOM 2007 C C . PHE A 1 252 ? 35.539 1.838 -32.304 1.00 91.44 252 PHE A C 1
ATOM 2009 O O . PHE A 1 252 ? 35.411 0.716 -31.816 1.00 91.44 252 PHE A O 1
ATOM 2016 N N . ILE A 1 253 ? 34.611 2.374 -33.099 1.00 91.94 253 ILE A N 1
ATOM 2017 C CA . ILE A 1 253 ? 33.326 1.717 -33.393 1.00 91.94 253 ILE A CA 1
ATOM 2018 C C . ILE A 1 253 ? 33.389 0.904 -34.687 1.00 91.94 253 ILE A C 1
ATOM 2020 O O . ILE A 1 253 ? 32.884 -0.221 -34.744 1.00 91.94 253 ILE A O 1
ATOM 2024 N N . VAL A 1 254 ? 34.005 1.485 -35.718 1.00 92.75 254 VAL A N 1
ATOM 2025 C CA . VAL A 1 254 ? 34.086 0.946 -37.080 1.00 92.75 254 VAL A CA 1
ATOM 2026 C C . VAL A 1 254 ? 35.496 1.154 -37.619 1.00 92.75 254 VAL A C 1
ATOM 2028 O O . VAL A 1 254 ? 36.159 2.128 -37.272 1.00 92.75 254 VAL A O 1
ATOM 2031 N N . SER A 1 255 ? 35.995 0.256 -38.456 1.00 92.44 255 SER A N 1
ATOM 2032 C CA . SER A 1 255 ? 37.271 0.411 -39.167 1.00 92.44 255 SER A CA 1
ATOM 2033 C C . SER A 1 255 ? 37.202 -0.335 -40.496 1.00 92.44 255 SER A C 1
ATOM 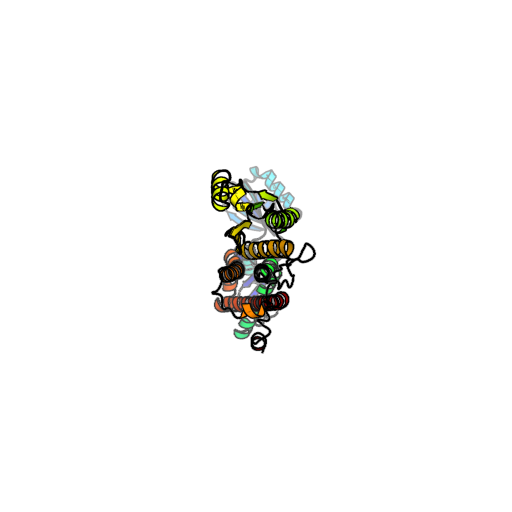2035 O O . SER A 1 255 ? 36.390 -1.248 -40.639 1.00 92.44 255 SER A O 1
ATOM 2037 N N . ALA A 1 256 ? 37.997 0.068 -41.485 1.00 92.38 256 ALA A N 1
ATOM 2038 C CA . ALA A 1 256 ? 37.899 -0.498 -42.831 1.00 92.38 256 ALA A CA 1
ATOM 2039 C C . ALA A 1 256 ? 39.258 -0.709 -43.495 1.00 92.38 256 ALA A C 1
ATOM 2041 O O . ALA A 1 256 ? 40.175 0.088 -43.336 1.00 92.38 256 ALA A O 1
ATOM 2042 N N . GLU A 1 257 ? 39.370 -1.761 -44.290 1.00 91.50 257 GLU A N 1
ATOM 2043 C CA . GLU A 1 257 ? 40.550 -2.051 -45.097 1.00 91.50 257 GLU A CA 1
ATOM 2044 C C . GLU A 1 257 ? 40.115 -2.239 -46.547 1.00 91.50 257 GLU A C 1
ATOM 2046 O O . GLU A 1 257 ? 39.285 -3.096 -46.833 1.00 91.50 257 GLU A O 1
ATOM 2051 N N . PHE A 1 258 ? 40.636 -1.431 -47.464 1.00 90.00 258 PHE A N 1
ATOM 2052 C CA . PHE A 1 258 ? 40.297 -1.499 -48.882 1.00 90.00 258 PHE A CA 1
ATOM 2053 C C . PHE A 1 258 ? 41.496 -2.002 -49.671 1.00 90.00 258 PHE A C 1
ATOM 2055 O O . PHE A 1 258 ? 42.482 -1.284 -49.829 1.00 90.00 258 PHE A O 1
ATOM 2062 N N . ASN A 1 259 ? 41.386 -3.209 -50.215 1.00 87.38 259 ASN A N 1
ATOM 2063 C CA . ASN A 1 259 ? 42.452 -3.838 -50.979 1.00 87.38 259 ASN A CA 1
ATOM 2064 C C . ASN A 1 259 ? 42.052 -3.956 -52.448 1.00 87.38 259 ASN A C 1
ATOM 2066 O O . ASN A 1 259 ? 40.910 -4.280 -52.785 1.00 87.38 259 ASN A O 1
ATOM 2070 N N . ASN A 1 260 ? 43.007 -3.693 -53.338 1.00 83.25 260 ASN A N 1
ATOM 2071 C CA . ASN A 1 260 ? 42.811 -3.819 -54.778 1.00 83.25 260 ASN A CA 1
ATOM 2072 C C . ASN A 1 260 ? 43.764 -4.877 -55.343 1.00 83.25 260 ASN A C 1
ATOM 2074 O O . ASN A 1 260 ? 44.977 -4.679 -55.355 1.00 83.25 260 ASN A O 1
ATOM 2078 N N . ILE A 1 261 ? 43.217 -5.999 -55.815 1.00 80.44 261 ILE A N 1
ATOM 2079 C CA . ILE A 1 261 ? 43.988 -7.063 -56.467 1.00 80.44 261 ILE A CA 1
ATOM 2080 C C . ILE A 1 261 ? 43.591 -7.079 -57.939 1.00 80.44 261 ILE A C 1
ATOM 2082 O O . ILE A 1 261 ? 42.479 -7.499 -58.228 1.00 80.44 261 ILE A O 1
ATOM 2086 N N . THR A 1 262 ? 44.495 -6.626 -58.821 1.00 73.00 262 THR A N 1
ATOM 2087 C CA . THR A 1 262 ? 44.505 -6.631 -60.311 1.00 73.00 262 THR A CA 1
ATOM 2088 C C . THR A 1 262 ? 43.212 -6.297 -61.082 1.00 73.00 262 THR A C 1
ATOM 2090 O O . THR A 1 262 ? 43.292 -5.512 -62.017 1.00 73.00 262 THR A O 1
ATOM 2093 N N . ASN A 1 263 ? 42.049 -6.851 -60.731 1.00 75.62 263 ASN A N 1
ATOM 2094 C CA . ASN A 1 263 ? 40.725 -6.550 -61.295 1.00 75.62 263 ASN A CA 1
ATOM 2095 C C . ASN A 1 263 ? 39.562 -6.610 -60.279 1.00 75.62 263 ASN A C 1
ATOM 2097 O O . ASN A 1 263 ? 38.406 -6.418 -60.654 1.00 75.62 263 ASN A O 1
ATOM 2101 N N . THR A 1 264 ? 39.833 -6.892 -59.004 1.00 80.25 264 THR A N 1
ATOM 2102 C CA . THR A 1 264 ? 38.826 -6.971 -57.940 1.00 80.25 264 THR A CA 1
ATOM 2103 C C . THR A 1 264 ? 39.219 -6.074 -56.776 1.00 80.25 264 THR A C 1
ATOM 2105 O O . THR A 1 264 ? 40.203 -6.338 -56.078 1.00 80.25 264 THR A O 1
ATOM 2108 N N . THR A 1 265 ? 38.410 -5.046 -56.538 1.00 83.88 265 THR A N 1
ATOM 2109 C CA . THR A 1 265 ? 38.473 -4.244 -55.316 1.00 83.88 265 THR A CA 1
ATOM 2110 C C . THR A 1 265 ? 37.556 -4.871 -54.278 1.00 83.88 265 THR A C 1
ATOM 2112 O O . THR A 1 265 ? 36.368 -5.057 -54.540 1.00 83.88 265 THR A O 1
ATOM 2115 N N . TRP A 1 266 ? 38.082 -5.179 -53.098 1.00 86.94 266 TRP A N 1
ATOM 2116 C CA . TRP A 1 266 ? 37.282 -5.649 -51.970 1.00 86.94 266 TRP A CA 1
ATOM 2117 C C . TRP A 1 266 ? 37.589 -4.820 -50.724 1.00 86.94 266 TRP A C 1
ATOM 2119 O O . TRP A 1 266 ? 38.672 -4.255 -50.577 1.00 86.94 266 TRP A O 1
ATOM 2129 N N . GLY A 1 267 ? 36.590 -4.693 -49.854 1.00 88.50 267 GLY A N 1
ATOM 2130 C CA . GLY A 1 267 ? 36.684 -3.940 -48.610 1.0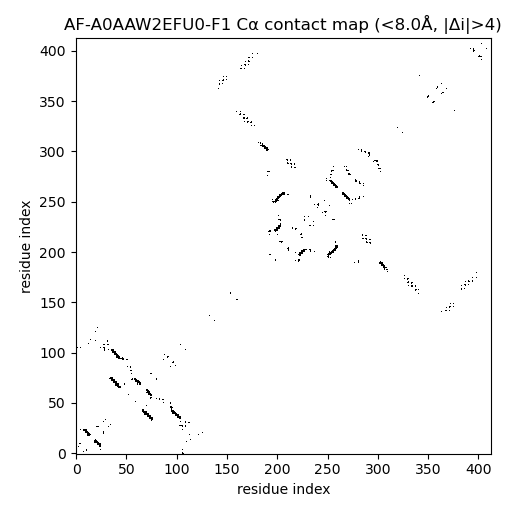0 88.50 267 GLY A CA 1
ATOM 2131 C C . GLY A 1 267 ? 36.352 -4.837 -47.428 1.00 88.50 267 GLY A C 1
ATOM 2132 O O . GLY A 1 267 ? 35.291 -5.459 -47.418 1.00 88.50 267 GLY A O 1
ATOM 2133 N N . ASN A 1 268 ? 37.240 -4.902 -46.442 1.00 91.25 268 ASN A N 1
ATOM 2134 C CA . ASN A 1 268 ? 36.987 -5.548 -45.164 1.00 91.25 268 ASN A CA 1
ATOM 2135 C C . ASN A 1 268 ? 36.451 -4.528 -44.159 1.00 91.25 268 ASN A C 1
ATOM 2137 O O . ASN A 1 268 ? 37.032 -3.457 -43.987 1.00 91.25 268 ASN A O 1
ATOM 2141 N N . GLY A 1 269 ? 35.354 -4.864 -43.487 1.00 92.06 269 GLY A N 1
ATOM 2142 C CA . GLY A 1 269 ? 34.727 -4.028 -42.470 1.00 92.06 269 GLY A CA 1
ATOM 2143 C C . GLY A 1 269 ? 34.925 -4.611 -41.087 1.00 92.06 269 GLY A C 1
ATOM 2144 O O . GLY A 1 269 ? 34.321 -5.625 -40.750 1.00 92.06 269 GLY A O 1
ATOM 2145 N N . LEU A 1 270 ? 35.717 -3.937 -40.267 1.00 92.69 270 LEU A N 1
ATOM 2146 C CA . LEU A 1 270 ? 35.918 -4.284 -38.869 1.00 92.69 270 LEU A CA 1
ATOM 2147 C C . LEU A 1 270 ? 34.900 -3.518 -38.017 1.00 92.69 270 LEU A C 1
ATOM 2149 O O . LEU A 1 270 ? 34.655 -2.325 -38.221 1.00 92.69 270 LEU A O 1
ATOM 2153 N N . TYR A 1 271 ? 34.279 -4.209 -37.066 1.00 93.06 271 TYR A N 1
ATOM 2154 C CA . TYR A 1 271 ? 33.241 -3.651 -36.202 1.00 93.06 271 TYR A CA 1
ATOM 2155 C C . TYR A 1 271 ? 33.505 -4.008 -34.740 1.00 93.06 271 TYR A C 1
ATOM 2157 O O . TYR A 1 271 ? 34.044 -5.069 -34.423 1.00 93.06 271 TYR A O 1
ATOM 2165 N N . SER A 1 272 ? 33.099 -3.123 -33.832 1.00 91.50 272 SER A N 1
ATOM 2166 C CA . SER A 1 272 ? 33.181 -3.382 -32.395 1.00 91.50 272 SER A CA 1
ATOM 2167 C C . SER A 1 272 ? 31.989 -4.209 -31.914 1.00 91.50 272 SER A C 1
ATOM 2169 O O . SER A 1 272 ? 30.840 -3.806 -32.089 1.00 91.50 272 SER A O 1
ATOM 2171 N N . ASN A 1 273 ? 32.240 -5.333 -31.237 1.00 88.50 273 ASN A N 1
ATOM 2172 C CA . ASN A 1 273 ? 31.182 -6.173 -30.654 1.00 88.50 273 ASN A CA 1
ATOM 2173 C C . ASN A 1 273 ? 30.466 -5.510 -29.455 1.00 88.50 273 ASN A C 1
ATOM 2175 O O . ASN A 1 273 ? 29.437 -5.983 -28.987 1.00 88.50 273 ASN A O 1
ATOM 2179 N N . LEU A 1 274 ? 31.011 -4.413 -28.927 1.00 87.38 274 LEU A N 1
ATOM 2180 C CA . LEU A 1 274 ? 30.426 -3.699 -27.788 1.00 87.38 274 LEU A CA 1
ATOM 2181 C C . LEU A 1 274 ? 29.417 -2.636 -28.220 1.00 87.38 274 LEU A C 1
ATOM 2183 O O . LEU A 1 274 ? 28.544 -2.242 -27.448 1.00 87.38 274 LEU A O 1
ATOM 2187 N N . ALA A 1 275 ? 29.538 -2.161 -29.455 1.00 90.25 275 ALA A N 1
ATOM 2188 C CA . ALA A 1 275 ? 28.647 -1.172 -30.020 1.00 90.25 275 ALA A CA 1
ATOM 2189 C C . ALA A 1 275 ? 27.455 -1.869 -30.689 1.00 90.25 275 ALA A C 1
ATOM 2191 O O . ALA A 1 275 ? 27.590 -2.488 -31.737 1.00 90.25 275 ALA A O 1
ATOM 2192 N N . VAL A 1 276 ? 26.265 -1.714 -30.098 1.00 88.12 276 VAL A N 1
ATOM 2193 C CA . VAL A 1 276 ? 25.018 -2.408 -30.496 1.00 88.12 276 VAL A CA 1
ATOM 2194 C C . VAL A 1 276 ? 24.664 -2.255 -31.986 1.00 88.12 276 VAL A C 1
ATOM 2196 O O . VAL A 1 276 ? 24.066 -3.149 -32.578 1.00 88.12 276 VAL A O 1
ATOM 2199 N N . HIS A 1 277 ? 25.028 -1.134 -32.615 1.00 91.69 277 HIS A N 1
ATOM 2200 C CA . HIS A 1 277 ? 24.732 -0.838 -34.020 1.00 91.69 277 HIS A CA 1
ATOM 2201 C C . HIS A 1 277 ? 25.984 -0.789 -34.907 1.00 91.69 277 HIS A C 1
ATOM 2203 O O . HIS A 1 277 ? 25.912 -0.281 -36.023 1.00 91.69 277 HIS A O 1
ATOM 2209 N N . SER A 1 278 ? 27.124 -1.317 -34.451 1.00 92.06 278 SER A N 1
ATOM 2210 C CA . SER A 1 278 ? 28.383 -1.268 -35.207 1.00 92.06 278 SER A CA 1
ATOM 2211 C C . SER A 1 278 ? 28.301 -2.002 -36.543 1.00 92.06 278 SER A C 1
ATOM 2213 O O . SER A 1 278 ? 28.681 -1.440 -37.561 1.00 92.06 278 SER A O 1
ATOM 2215 N N . VAL A 1 279 ? 27.737 -3.212 -36.567 1.00 93.19 279 VAL A N 1
ATOM 2216 C CA . VAL A 1 279 ? 27.622 -4.046 -37.776 1.00 93.19 279 VAL A CA 1
ATOM 2217 C C . VAL A 1 279 ? 26.885 -3.327 -38.915 1.00 93.19 279 VAL A C 1
ATOM 2219 O O . VAL A 1 279 ? 27.484 -3.143 -39.979 1.00 93.19 279 VAL A O 1
ATOM 2222 N N . PRO A 1 280 ? 25.624 -2.873 -38.744 1.00 93.69 280 PRO A N 1
ATOM 2223 C CA . PRO A 1 280 ? 24.916 -2.202 -39.831 1.00 93.69 280 PRO A CA 1
ATOM 2224 C C . PRO A 1 280 ? 25.563 -0.857 -40.207 1.00 93.69 280 PRO A C 1
ATOM 2226 O O . PRO A 1 280 ? 25.529 -0.479 -41.378 1.00 93.69 280 PRO A O 1
ATOM 2229 N N . LEU A 1 281 ? 26.210 -0.160 -39.262 1.00 93.06 281 LEU A N 1
ATOM 2230 C CA . LEU A 1 281 ? 26.971 1.059 -39.557 1.00 93.06 281 LEU A CA 1
ATOM 2231 C C . LEU A 1 281 ? 28.199 0.780 -40.429 1.00 93.06 281 LEU A C 1
ATOM 2233 O O . LEU A 1 281 ? 28.401 1.486 -41.413 1.00 93.06 281 LEU A O 1
ATOM 2237 N N . THR A 1 282 ? 28.987 -0.251 -40.116 1.00 93.50 282 THR A N 1
ATOM 2238 C CA . THR A 1 282 ? 30.162 -0.638 -40.909 1.00 93.50 282 THR A CA 1
ATOM 2239 C C . THR A 1 282 ? 29.761 -0.968 -42.344 1.00 93.50 282 THR A C 1
ATOM 2241 O O . THR A 1 282 ? 30.361 -0.449 -43.284 1.00 93.50 282 THR A O 1
ATOM 2244 N N . VAL A 1 283 ? 28.696 -1.756 -42.534 1.00 93.50 283 VAL A N 1
ATOM 2245 C CA . VAL A 1 283 ? 28.188 -2.103 -43.873 1.00 93.50 283 VAL A CA 1
ATOM 2246 C C . VAL A 1 283 ? 27.720 -0.859 -44.633 1.00 93.50 283 VAL A C 1
ATOM 2248 O O . VAL A 1 283 ? 28.044 -0.700 -45.813 1.00 93.50 283 VAL A O 1
ATOM 2251 N N . ASN A 1 284 ? 27.002 0.052 -43.969 1.00 93.88 284 ASN A N 1
ATOM 2252 C CA . ASN A 1 284 ? 26.534 1.285 -44.597 1.00 93.88 284 ASN A CA 1
ATOM 2253 C C . ASN A 1 284 ? 27.694 2.212 -45.003 1.00 93.88 284 ASN A C 1
ATOM 2255 O O . ASN A 1 284 ? 27.682 2.790 -46.088 1.00 93.88 284 ASN A O 1
ATOM 2259 N N . LEU A 1 285 ? 28.718 2.348 -44.156 1.00 92.19 285 LEU A N 1
ATOM 2260 C CA . LEU A 1 285 ? 29.880 3.199 -44.430 1.00 92.19 285 LEU A CA 1
ATOM 2261 C C . LEU A 1 285 ? 30.743 2.647 -45.566 1.00 92.19 285 LEU A C 1
ATOM 2263 O O . LEU A 1 285 ? 31.155 3.410 -46.438 1.00 92.19 285 LEU A O 1
ATOM 2267 N N . LEU A 1 286 ? 30.961 1.329 -45.597 1.00 92.38 286 LEU A N 1
ATOM 2268 C CA . LEU A 1 286 ? 31.644 0.660 -46.705 1.00 92.38 286 LEU A CA 1
ATOM 2269 C C . LEU A 1 286 ? 30.893 0.851 -48.025 1.00 92.38 286 LEU A C 1
ATOM 2271 O O . LEU A 1 286 ? 31.487 1.246 -49.027 1.00 92.38 286 LEU A O 1
ATOM 2275 N N . SER A 1 287 ? 29.578 0.625 -48.018 1.00 92.50 287 SER A N 1
ATOM 2276 C CA . SER A 1 287 ? 28.735 0.779 -49.209 1.00 92.50 287 SER A CA 1
ATOM 2277 C C . SER A 1 287 ? 28.754 2.222 -49.723 1.00 92.50 287 SER A C 1
ATOM 2279 O O . SER A 1 287 ? 28.898 2.457 -50.922 1.00 92.50 287 SER A O 1
ATOM 2281 N N . ASN A 1 288 ? 28.695 3.199 -48.813 1.00 91.88 288 ASN A N 1
ATOM 2282 C CA . ASN A 1 288 ? 28.811 4.616 -49.148 1.00 91.88 288 ASN A CA 1
ATOM 2283 C C . ASN A 1 288 ? 30.186 4.985 -49.719 1.00 91.88 288 ASN A C 1
ATOM 2285 O O . ASN A 1 288 ? 30.250 5.782 -50.653 1.00 91.88 288 ASN A O 1
ATOM 2289 N N . ALA A 1 289 ? 31.275 4.410 -49.204 1.00 90.94 289 ALA A N 1
ATOM 2290 C CA . ALA A 1 289 ? 32.611 4.643 -49.748 1.00 90.94 289 ALA A CA 1
ATOM 2291 C C . ALA A 1 289 ? 32.736 4.132 -51.191 1.00 90.94 289 ALA A C 1
ATOM 2293 O O . ALA A 1 289 ? 33.213 4.870 -52.054 1.00 90.94 289 ALA A O 1
ATOM 2294 N N . PHE A 1 290 ? 32.238 2.926 -51.482 1.00 90.69 290 PHE A N 1
ATOM 2295 C CA . PHE A 1 290 ? 32.247 2.383 -52.843 1.00 90.69 290 PHE A CA 1
ATOM 2296 C C . PHE A 1 290 ? 31.366 3.181 -53.806 1.00 90.69 290 PHE A C 1
ATOM 2298 O O . PHE A 1 290 ? 31.813 3.529 -54.897 1.00 90.69 290 PHE A O 1
ATOM 2305 N N . ILE A 1 291 ? 30.134 3.514 -53.413 1.00 91.50 291 ILE A N 1
ATOM 2306 C CA . ILE A 1 291 ? 29.205 4.261 -54.275 1.00 91.50 291 ILE A CA 1
ATOM 2307 C C . ILE A 1 291 ? 29.765 5.641 -54.609 1.00 91.50 291 ILE A C 1
ATOM 2309 O O . ILE A 1 291 ? 29.793 6.017 -55.783 1.00 91.50 291 ILE A O 1
ATOM 2313 N N . LYS A 1 292 ? 30.268 6.370 -53.606 1.00 90.44 292 LYS A N 1
ATOM 2314 C CA . LYS A 1 292 ? 30.841 7.705 -53.818 1.00 90.44 292 LYS A CA 1
ATOM 2315 C C . LYS A 1 292 ? 32.099 7.667 -54.682 1.00 90.44 292 LYS A C 1
ATOM 2317 O O . LYS A 1 292 ? 32.315 8.600 -55.451 1.00 90.44 292 LYS A O 1
ATOM 2322 N N . ALA A 1 293 ? 32.907 6.611 -54.571 1.00 88.56 293 ALA A N 1
ATOM 2323 C CA . ALA A 1 293 ? 34.099 6.436 -55.395 1.00 88.56 293 ALA A CA 1
ATOM 2324 C C . ALA A 1 293 ? 33.762 6.078 -56.854 1.00 88.56 293 ALA A C 1
ATOM 2326 O O . ALA A 1 293 ? 34.377 6.617 -57.764 1.00 88.56 293 ALA A O 1
ATOM 2327 N N . LEU A 1 294 ? 32.766 5.216 -57.093 1.00 86.75 294 LEU A N 1
ATOM 2328 C CA . LEU A 1 294 ? 32.444 4.717 -58.439 1.00 86.75 294 LEU A CA 1
ATOM 2329 C C . LEU A 1 294 ? 31.479 5.613 -59.232 1.00 86.75 294 LEU A C 1
ATOM 2331 O O . LEU A 1 294 ? 31.598 5.718 -60.448 1.00 86.75 294 LEU A O 1
ATOM 2335 N N . THR A 1 295 ? 30.497 6.226 -58.567 1.00 86.00 295 THR A N 1
ATOM 2336 C CA . THR A 1 295 ? 29.388 6.959 -59.222 1.00 86.00 295 THR A CA 1
ATOM 2337 C C . THR A 1 295 ? 29.401 8.469 -58.961 1.00 86.00 295 THR A C 1
ATOM 2339 O O . THR A 1 295 ? 28.604 9.207 -59.543 1.00 86.00 295 THR A O 1
ATOM 2342 N N . GLY A 1 296 ? 30.324 8.945 -58.119 1.00 81.56 296 GLY A N 1
ATOM 2343 C CA . GLY A 1 296 ? 30.459 10.347 -57.725 1.00 81.56 296 GLY A CA 1
ATOM 2344 C C . GLY A 1 296 ? 29.707 10.714 -56.438 1.00 81.56 296 GLY A C 1
ATOM 2345 O O . GLY A 1 296 ? 28.944 9.936 -55.872 1.00 81.56 296 GLY A O 1
ATOM 2346 N N . LYS A 1 297 ? 29.924 11.946 -55.958 1.00 79.81 297 LYS A N 1
ATOM 2347 C CA . LYS A 1 297 ? 29.507 12.418 -54.619 1.00 79.81 297 LYS A CA 1
ATOM 2348 C C . LYS A 1 297 ? 27.996 12.619 -54.422 1.00 79.81 297 LYS A C 1
ATOM 2350 O O . LYS A 1 297 ? 27.573 12.871 -53.299 1.00 79.81 297 LYS A O 1
ATOM 2355 N N . ASN A 1 298 ? 27.198 12.535 -55.485 1.00 84.69 298 ASN A N 1
ATOM 2356 C CA . ASN A 1 298 ? 25.767 12.862 -55.447 1.00 84.69 298 ASN A CA 1
ATOM 2357 C C . ASN A 1 298 ? 24.891 11.721 -54.906 1.00 84.69 298 ASN A C 1
ATOM 2359 O O . ASN A 1 298 ? 23.709 11.937 -54.656 1.00 84.69 298 ASN A O 1
ATOM 2363 N N . TYR A 1 299 ? 25.454 10.523 -54.737 1.00 87.56 299 TYR A N 1
ATOM 2364 C CA . TYR A 1 299 ? 24.729 9.343 -54.278 1.00 87.56 299 TYR A CA 1
ATOM 2365 C C . TYR A 1 299 ? 25.174 8.954 -52.863 1.00 87.56 299 TYR A C 1
ATOM 2367 O O . TYR A 1 299 ? 26.369 8.840 -52.581 1.00 87.56 299 TYR A O 1
ATOM 2375 N N . SER A 1 300 ? 24.205 8.738 -51.971 1.00 89.25 300 SER A N 1
ATOM 2376 C CA . SER A 1 300 ? 24.428 8.283 -50.596 1.00 89.25 300 SER A CA 1
ATOM 2377 C C . SER A 1 300 ? 23.322 7.337 -50.137 1.00 89.25 300 SER A C 1
ATOM 2379 O O . SER A 1 300 ? 22.165 7.492 -50.521 1.00 89.25 300 SER A O 1
ATOM 2381 N N . ILE A 1 301 ? 23.681 6.383 -49.283 1.00 90.38 301 ILE A N 1
ATOM 2382 C CA . ILE A 1 301 ? 22.764 5.476 -48.596 1.00 90.38 301 ILE A CA 1
ATOM 2383 C C . ILE A 1 301 ? 22.570 5.976 -47.164 1.00 90.38 301 ILE A C 1
ATOM 2385 O O . ILE A 1 301 ? 23.531 6.071 -46.392 1.00 90.38 301 ILE A O 1
ATOM 2389 N N . ASP A 1 302 ? 21.318 6.251 -46.808 1.00 90.69 302 ASP A N 1
ATOM 2390 C CA . ASP A 1 302 ? 20.914 6.539 -45.437 1.00 90.69 302 ASP A CA 1
ATOM 2391 C C . ASP A 1 302 ? 20.409 5.272 -44.745 1.00 90.69 302 ASP A C 1
ATOM 2393 O O . ASP A 1 302 ? 19.666 4.472 -45.314 1.00 90.69 302 ASP A O 1
ATOM 2397 N N . LEU A 1 303 ? 20.808 5.109 -43.485 1.00 91.31 303 LEU A N 1
ATOM 2398 C CA . LEU A 1 303 ? 20.420 3.992 -42.636 1.00 91.31 303 LEU A CA 1
ATOM 2399 C C . LEU A 1 303 ? 19.602 4.518 -41.457 1.00 91.31 303 LEU A C 1
ATOM 2401 O O . LEU A 1 303 ? 19.990 5.481 -40.792 1.00 91.31 303 LEU A O 1
ATOM 2405 N N . SER A 1 304 ? 18.488 3.864 -41.155 1.00 91.94 304 SER A N 1
ATOM 2406 C CA . SER A 1 304 ? 17.662 4.171 -39.992 1.00 91.94 304 SER A CA 1
ATOM 2407 C C . SER A 1 304 ? 17.107 2.897 -39.369 1.00 91.94 304 SER A C 1
ATOM 2409 O O . SER A 1 304 ? 16.963 1.873 -40.035 1.00 91.94 304 SER A O 1
ATOM 2411 N N . ARG A 1 305 ? 16.825 2.952 -38.064 1.00 87.81 305 ARG A N 1
ATOM 2412 C CA . ARG A 1 305 ? 16.112 1.890 -37.354 1.00 87.81 305 ARG A CA 1
ATOM 2413 C C . ARG A 1 305 ? 14.742 2.375 -36.920 1.00 87.81 305 ARG A C 1
ATOM 2415 O O . ARG A 1 305 ? 14.583 3.519 -36.494 1.00 87.81 305 ARG A O 1
ATOM 2422 N N . GLN A 1 306 ? 13.788 1.463 -36.964 1.00 85.69 306 GLN A N 1
ATOM 2423 C CA . GLN A 1 306 ? 12.455 1.656 -36.430 1.00 85.69 306 GLN A CA 1
ATOM 2424 C C . GLN A 1 306 ? 12.064 0.392 -35.674 1.00 85.69 306 GLN A C 1
ATOM 2426 O O . GLN A 1 306 ? 12.301 -0.719 -36.148 1.00 85.69 306 GLN A O 1
ATOM 2431 N N . GLN A 1 307 ? 11.509 0.568 -34.480 1.00 76.69 307 GLN A N 1
ATOM 2432 C CA . GLN A 1 307 ? 10.953 -0.542 -33.723 1.00 76.69 307 GLN A CA 1
ATOM 2433 C C . GLN A 1 307 ? 9.648 -0.997 -34.385 1.00 76.69 307 GLN A C 1
ATOM 2435 O O . GLN A 1 307 ? 8.821 -0.170 -34.771 1.00 76.69 307 GLN A O 1
ATOM 2440 N N . LEU A 1 308 ? 9.480 -2.311 -34.540 1.00 73.38 308 LEU A N 1
ATOM 2441 C CA . LEU A 1 308 ? 8.226 -2.886 -35.022 1.00 73.38 308 LEU A CA 1
ATOM 2442 C C . LEU A 1 308 ? 7.147 -2.796 -33.925 1.00 73.38 308 LEU A C 1
ATOM 2444 O O . LEU A 1 308 ? 7.494 -2.842 -32.745 1.00 73.38 308 LEU A O 1
ATOM 2448 N N . PRO A 1 309 ? 5.854 -2.690 -34.286 1.00 69.44 309 PRO A N 1
ATOM 2449 C CA . PRO A 1 309 ? 4.774 -2.566 -33.309 1.00 69.44 309 PRO A CA 1
ATOM 2450 C C . PRO A 1 309 ? 4.727 -3.736 -32.315 1.00 69.44 309 PRO A C 1
ATOM 2452 O O . PRO A 1 309 ? 4.759 -4.902 -32.724 1.00 69.44 309 PRO A O 1
ATOM 2455 N N . SER A 1 310 ? 4.540 -3.422 -31.030 1.00 60.22 310 SER A N 1
ATOM 2456 C CA . SER A 1 310 ? 4.481 -4.375 -29.905 1.00 60.22 310 SER A CA 1
ATOM 2457 C C . SER A 1 310 ? 3.408 -5.471 -30.013 1.00 60.22 310 SER A C 1
ATOM 2459 O O . SER A 1 310 ? 3.451 -6.473 -29.301 1.00 60.22 310 SER A O 1
ATOM 2461 N N . THR A 1 311 ? 2.450 -5.348 -30.938 1.00 61.94 311 THR A N 1
ATOM 2462 C CA . THR A 1 311 ? 1.436 -6.390 -31.194 1.00 61.94 311 THR A CA 1
ATOM 2463 C C . THR A 1 311 ? 2.043 -7.764 -31.499 1.00 61.94 311 THR A C 1
ATOM 2465 O O . THR A 1 311 ? 1.465 -8.775 -31.115 1.00 61.94 311 THR A O 1
ATOM 2468 N N . LEU A 1 312 ? 3.229 -7.818 -32.118 1.00 53.19 312 LEU A N 1
ATOM 2469 C CA . LEU A 1 312 ? 3.946 -9.074 -32.363 1.00 53.19 312 LEU A CA 1
ATOM 2470 C C . LEU A 1 312 ? 4.650 -9.598 -31.100 1.00 53.19 312 LEU A C 1
ATOM 2472 O O . LEU A 1 312 ? 4.587 -10.796 -30.840 1.00 53.19 312 LEU A O 1
ATOM 2476 N N . SER A 1 313 ? 5.240 -8.726 -30.275 1.00 53.00 313 SER A N 1
ATOM 2477 C CA . SER A 1 313 ? 5.917 -9.122 -29.027 1.00 53.00 313 SER A CA 1
ATOM 2478 C C . SER A 1 313 ? 4.938 -9.525 -27.921 1.00 53.00 313 SER A C 1
ATOM 2480 O O . SER A 1 313 ? 5.272 -10.342 -27.078 1.00 53.00 313 SER A O 1
ATOM 2482 N N . SER A 1 314 ? 3.688 -9.046 -27.958 1.00 55.06 314 SER A N 1
ATOM 2483 C CA . SER A 1 314 ? 2.623 -9.492 -27.038 1.00 55.06 314 SER A CA 1
ATOM 2484 C C . SER A 1 314 ? 2.260 -10.982 -27.168 1.00 55.06 314 SER A C 1
ATOM 2486 O O . SER A 1 314 ? 1.569 -11.527 -26.309 1.00 55.06 314 SER A O 1
ATOM 2488 N N . SER A 1 315 ? 2.715 -11.637 -28.244 1.00 51.81 315 SER A N 1
ATOM 2489 C CA . SER A 1 315 ? 2.538 -13.074 -28.474 1.00 51.81 315 SER A CA 1
ATOM 2490 C C . SER A 1 315 ? 3.673 -13.935 -27.906 1.00 51.81 315 SER A C 1
ATOM 2492 O O . SER A 1 315 ? 3.523 -15.156 -27.820 1.00 51.81 315 SER A O 1
ATOM 2494 N N . GLU A 1 316 ? 4.781 -13.323 -27.478 1.00 51.38 316 GLU A N 1
ATOM 2495 C CA . GLU A 1 316 ? 5.860 -14.029 -26.798 1.00 51.38 316 GLU A CA 1
ATOM 2496 C C . GLU A 1 316 ? 5.489 -14.177 -25.320 1.00 51.38 316 GLU A C 1
ATOM 2498 O O . GLU A 1 316 ? 5.411 -13.213 -24.561 1.00 51.38 316 GLU A O 1
ATOM 2503 N N . ILE A 1 317 ? 5.196 -15.413 -24.912 1.00 49.12 317 ILE A N 1
ATOM 2504 C CA . ILE A 1 317 ? 4.997 -15.759 -23.504 1.00 49.12 317 ILE A CA 1
ATOM 2505 C C . ILE A 1 317 ? 6.375 -15.728 -22.843 1.00 49.12 317 ILE A C 1
ATOM 2507 O O . ILE A 1 317 ? 7.077 -16.740 -22.793 1.00 49.12 317 ILE A O 1
ATOM 2511 N N . GLU A 1 318 ? 6.789 -14.562 -22.366 1.00 51.78 318 GLU A N 1
ATOM 2512 C CA . GLU A 1 318 ? 7.966 -14.466 -21.513 1.00 51.78 318 GLU A CA 1
ATOM 2513 C C . GLU A 1 318 ? 7.666 -15.130 -20.157 1.00 51.78 318 GLU A C 1
ATOM 2515 O O . GLU A 1 318 ? 6.568 -15.014 -19.599 1.00 51.78 318 GLU A O 1
ATOM 2520 N N . LEU A 1 319 ? 8.638 -15.887 -19.632 1.00 53.19 319 LEU A N 1
ATOM 2521 C CA . LEU A 1 319 ? 8.609 -16.388 -18.252 1.00 53.19 319 LEU A CA 1
ATOM 2522 C C . LEU A 1 319 ? 8.298 -15.219 -17.308 1.00 53.19 319 LEU A C 1
ATOM 2524 O O . LEU A 1 319 ? 8.793 -14.125 -17.570 1.00 53.19 319 LEU A O 1
ATOM 2528 N N . PRO A 1 320 ? 7.530 -15.421 -16.215 1.00 54.88 320 PRO A N 1
ATOM 2529 C CA . PRO A 1 320 ? 7.190 -14.336 -15.305 1.00 54.88 320 PRO A CA 1
ATOM 2530 C C . PRO A 1 320 ? 8.477 -13.659 -14.844 1.00 54.88 320 PRO A C 1
ATOM 2532 O O . PRO A 1 320 ? 9.255 -14.231 -14.078 1.00 54.88 320 PRO A O 1
ATOM 2535 N N . GLU A 1 321 ? 8.714 -12.461 -15.372 1.00 61.53 321 GLU A N 1
ATOM 2536 C CA . GLU A 1 321 ? 9.917 -11.700 -15.092 1.00 61.53 321 GLU A CA 1
ATOM 2537 C C . GLU A 1 321 ? 10.021 -11.471 -13.581 1.00 61.53 321 GLU A C 1
ATOM 2539 O O . GLU A 1 321 ? 9.012 -11.408 -12.866 1.00 61.53 321 GLU A O 1
ATOM 2544 N N . ALA A 1 322 ? 11.240 -11.288 -13.073 1.00 63.97 322 ALA A N 1
ATOM 2545 C CA . ALA A 1 322 ? 11.466 -10.899 -11.678 1.00 63.97 322 ALA A CA 1
ATOM 2546 C C . ALA A 1 322 ? 10.619 -9.673 -11.263 1.00 63.97 322 ALA A C 1
ATOM 2548 O O . ALA A 1 322 ? 10.262 -9.521 -10.092 1.00 63.97 322 ALA A O 1
ATOM 2549 N N . GLU A 1 323 ? 10.236 -8.837 -12.231 1.00 68.25 323 GLU A N 1
ATOM 2550 C CA . GLU A 1 323 ? 9.350 -7.695 -12.043 1.00 68.25 323 GLU A CA 1
ATOM 2551 C C . GLU A 1 323 ? 7.914 -8.075 -11.634 1.00 68.25 323 GLU A C 1
ATOM 2553 O O . GLU A 1 323 ? 7.269 -7.351 -10.880 1.00 68.25 323 GLU A O 1
ATOM 2558 N N . ALA A 1 324 ? 7.385 -9.222 -12.070 1.00 74.00 324 ALA A N 1
ATOM 2559 C CA . ALA A 1 324 ? 6.059 -9.676 -11.642 1.00 74.00 324 ALA A CA 1
ATOM 2560 C C . ALA A 1 324 ? 6.047 -10.049 -10.154 1.00 74.00 324 ALA A C 1
ATOM 2562 O O . ALA A 1 324 ? 5.124 -9.681 -9.421 1.00 74.00 324 ALA A O 1
ATOM 2563 N N . LEU A 1 325 ? 7.100 -10.727 -9.689 1.00 78.31 325 LEU A N 1
ATOM 2564 C CA . LEU A 1 325 ? 7.259 -11.092 -8.282 1.00 78.31 325 LEU A CA 1
ATOM 2565 C C . LEU A 1 325 ? 7.460 -9.859 -7.395 1.00 78.31 325 LEU A C 1
ATOM 2567 O O . LEU A 1 325 ? 6.860 -9.780 -6.320 1.00 78.31 325 LEU A O 1
ATOM 2571 N N . SER A 1 326 ? 8.252 -8.879 -7.843 1.00 80.88 326 SER A N 1
ATOM 2572 C CA . SER A 1 326 ? 8.454 -7.638 -7.087 1.00 80.88 326 SER A CA 1
ATOM 2573 C C . SER A 1 326 ? 7.144 -6.860 -6.915 1.00 80.88 326 SER A C 1
ATOM 2575 O O . SER A 1 326 ? 6.852 -6.401 -5.810 1.00 80.88 326 SER A O 1
ATOM 2577 N N . ARG A 1 327 ? 6.291 -6.802 -7.948 1.00 81.75 327 ARG A N 1
ATOM 2578 C CA . ARG A 1 327 ? 4.965 -6.161 -7.881 1.00 81.75 327 ARG A CA 1
ATOM 2579 C C . ARG A 1 327 ? 4.042 -6.815 -6.850 1.00 81.75 327 ARG A C 1
ATOM 2581 O O . ARG A 1 327 ? 3.433 -6.112 -6.042 1.00 81.75 327 ARG A O 1
ATOM 2588 N N . VAL A 1 328 ? 3.971 -8.148 -6.827 1.00 83.31 328 VAL A N 1
ATOM 2589 C CA . VAL A 1 328 ? 3.169 -8.879 -5.828 1.00 83.31 328 VAL A CA 1
ATOM 2590 C C . VAL A 1 328 ? 3.708 -8.641 -4.414 1.00 83.31 328 VAL A C 1
ATOM 2592 O O . VAL A 1 328 ? 2.931 -8.388 -3.493 1.00 83.31 328 VAL A O 1
ATOM 2595 N N . LEU A 1 329 ? 5.032 -8.645 -4.232 1.00 85.94 329 LEU A N 1
ATOM 2596 C CA . LEU A 1 329 ? 5.662 -8.367 -2.937 1.00 85.94 329 LEU A CA 1
ATOM 2597 C C . LEU A 1 329 ? 5.363 -6.950 -2.431 1.00 85.94 329 LEU A C 1
ATOM 2599 O O . LEU A 1 329 ? 5.069 -6.780 -1.244 1.00 85.94 329 LEU A O 1
ATOM 2603 N N . VAL A 1 330 ? 5.385 -5.943 -3.310 1.00 86.88 330 VAL A N 1
ATOM 2604 C CA . VAL A 1 330 ? 4.988 -4.569 -2.966 1.00 86.88 330 VAL A CA 1
ATOM 2605 C C . VAL A 1 330 ? 3.533 -4.544 -2.504 1.00 86.88 330 VAL A C 1
ATOM 2607 O O . VAL A 1 330 ? 3.248 -4.020 -1.427 1.00 86.88 330 VAL A O 1
ATOM 2610 N N . PHE A 1 331 ? 2.620 -5.180 -3.242 1.00 86.25 331 PHE A N 1
ATOM 2611 C CA . PHE A 1 331 ? 1.212 -5.261 -2.846 1.00 86.25 331 PHE A CA 1
ATOM 2612 C C . PHE A 1 331 ? 1.031 -5.905 -1.460 1.00 86.25 331 PHE A C 1
ATOM 2614 O O . PHE A 1 331 ? 0.385 -5.327 -0.580 1.00 86.25 331 PHE A O 1
ATOM 2621 N N . CYS A 1 332 ? 1.659 -7.061 -1.229 1.00 87.50 332 CYS A N 1
ATOM 2622 C CA . CYS A 1 332 ? 1.609 -7.774 0.047 1.00 87.50 332 CYS A CA 1
ATOM 2623 C C . CYS A 1 332 ? 2.169 -6.945 1.214 1.00 87.50 332 CYS A C 1
ATOM 2625 O O . CYS A 1 332 ? 1.594 -6.957 2.304 1.00 87.50 332 CYS A O 1
ATOM 2627 N N . SER A 1 333 ? 3.253 -6.197 0.986 1.00 86.88 333 SER A N 1
ATOM 2628 C CA . SER A 1 333 ? 3.936 -5.408 2.021 1.00 86.88 333 SER A CA 1
ATOM 2629 C C . SER A 1 333 ? 3.049 -4.327 2.635 1.00 86.88 333 SER A C 1
ATOM 2631 O O . SER A 1 333 ? 3.177 -4.032 3.819 1.00 86.88 333 SER A O 1
ATOM 2633 N N . PHE A 1 334 ? 2.122 -3.764 1.860 1.00 87.06 334 PHE A N 1
ATOM 2634 C CA . PHE A 1 334 ? 1.166 -2.767 2.348 1.00 87.06 334 PHE A CA 1
ATOM 2635 C C . PHE A 1 334 ? -0.183 -3.382 2.734 1.00 87.06 334 PHE A C 1
ATOM 2637 O O . PHE A 1 334 ? -0.843 -2.886 3.646 1.00 87.06 334 PHE A O 1
ATOM 2644 N N . PHE A 1 335 ? -0.590 -4.487 2.107 1.00 85.19 335 PHE A N 1
ATOM 2645 C CA . PHE A 1 335 ? -1.849 -5.147 2.442 1.00 85.19 335 PHE A CA 1
ATOM 2646 C C . PHE A 1 335 ? -1.814 -5.802 3.831 1.00 85.19 335 PHE A C 1
ATOM 2648 O O . PHE A 1 335 ? -2.722 -5.584 4.631 1.00 85.19 335 PHE A O 1
ATOM 2655 N N . PHE A 1 336 ? -0.765 -6.551 4.183 1.00 87.19 336 PHE A N 1
ATOM 2656 C CA . PHE A 1 336 ? -0.726 -7.252 5.475 1.00 87.19 336 PHE A CA 1
ATOM 2657 C C . PHE A 1 336 ? -0.773 -6.326 6.706 1.00 87.19 336 PHE A C 1
ATOM 2659 O O . PHE A 1 336 ? -1.537 -6.624 7.629 1.00 87.19 336 PHE A O 1
ATOM 2666 N N . PRO A 1 337 ? -0.067 -5.178 6.742 1.00 87.00 337 PRO A N 1
ATOM 2667 C CA . PRO A 1 337 ? -0.206 -4.216 7.832 1.00 87.00 337 PRO A CA 1
ATOM 2668 C C . PRO A 1 337 ? -1.633 -3.693 8.030 1.00 87.00 337 PRO A C 1
ATOM 2670 O O . PRO A 1 337 ? -2.007 -3.398 9.165 1.00 87.00 337 PRO A O 1
ATOM 2673 N N . THR A 1 338 ? -2.467 -3.627 6.981 1.00 87.06 338 THR A N 1
ATOM 2674 C CA . THR A 1 338 ? -3.875 -3.218 7.154 1.00 87.06 338 THR A CA 1
ATOM 2675 C C . THR A 1 338 ? -4.663 -4.168 8.049 1.00 87.06 338 THR A C 1
ATOM 2677 O O . THR A 1 338 ? -5.469 -3.709 8.858 1.00 87.06 338 THR A O 1
ATOM 2680 N N . MET A 1 339 ? -4.358 -5.471 8.006 1.00 85.38 339 MET A N 1
ATOM 2681 C CA . MET A 1 339 ? -4.982 -6.464 8.887 1.00 85.38 339 MET A CA 1
ATOM 2682 C C . MET A 1 339 ? -4.624 -6.239 10.358 1.00 85.38 339 MET A C 1
ATOM 2684 O O . MET A 1 339 ? -5.459 -6.438 11.242 1.00 85.38 339 MET A O 1
ATOM 2688 N N . ALA A 1 340 ? -3.409 -5.760 10.636 1.00 88.25 340 ALA A N 1
ATOM 2689 C CA . ALA A 1 340 ? -2.965 -5.488 11.999 1.00 88.25 340 ALA A CA 1
ATOM 2690 C C . ALA A 1 340 ? -3.767 -4.351 12.662 1.00 88.25 340 ALA A C 1
ATOM 2692 O O . ALA A 1 340 ? -4.005 -4.389 13.872 1.00 88.25 340 ALA A O 1
ATOM 2693 N N . PHE A 1 341 ? -4.249 -3.369 11.891 1.00 89.88 341 PHE A N 1
ATOM 2694 C CA . PHE A 1 341 ? -5.021 -2.248 12.436 1.00 89.88 341 PHE A CA 1
ATOM 2695 C C . PHE A 1 341 ? -6.390 -2.661 12.999 1.00 89.88 341 PHE A C 1
ATOM 2697 O O . PHE A 1 341 ? -6.846 -2.050 13.969 1.00 89.88 341 PHE A O 1
ATOM 2704 N N . PHE A 1 342 ? -7.018 -3.727 12.488 1.00 89.56 342 PHE A N 1
ATOM 2705 C CA . PHE A 1 342 ? -8.276 -4.244 13.050 1.00 89.56 342 PHE A CA 1
ATOM 2706 C C . PHE A 1 342 ? -8.104 -4.784 14.480 1.00 89.56 342 PHE A C 1
ATOM 2708 O O . PHE A 1 342 ? -9.007 -4.664 15.310 1.00 89.56 342 PHE A O 1
ATOM 2715 N N . VAL A 1 343 ? -6.915 -5.300 14.814 1.00 90.38 343 VAL A N 1
ATOM 2716 C CA . VAL A 1 343 ? -6.603 -5.865 16.141 1.00 90.38 343 VAL A CA 1
ATOM 2717 C C . VAL A 1 343 ? -6.425 -4.778 17.210 1.00 90.38 343 VAL A C 1
ATOM 2719 O O . VAL A 1 343 ? -6.619 -5.035 18.402 1.00 90.38 343 VAL A O 1
ATOM 2722 N N . VAL A 1 344 ? -6.126 -3.535 16.813 1.00 90.50 344 VAL A N 1
ATOM 2723 C CA . VAL A 1 344 ? -5.858 -2.422 17.741 1.00 90.50 344 VAL A CA 1
ATOM 2724 C C . VAL A 1 344 ? -7.056 -2.127 18.648 1.00 90.50 344 VAL A C 1
ATOM 2726 O O . VAL A 1 344 ? -6.872 -1.894 19.843 1.00 90.50 344 VAL A O 1
ATOM 2729 N N . HIS A 1 345 ? -8.286 -2.169 18.124 1.00 90.00 345 HIS A N 1
ATOM 2730 C CA . HIS A 1 345 ? -9.480 -1.877 18.924 1.00 90.00 345 HIS A CA 1
ATOM 2731 C C . HIS A 1 345 ? -9.727 -2.925 20.030 1.00 90.00 345 HIS A C 1
ATOM 2733 O O . HIS A 1 345 ? -9.772 -2.537 21.202 1.00 90.00 345 HIS A O 1
ATOM 2739 N N . PRO A 1 346 ? -9.814 -4.240 19.728 1.00 91.19 346 PRO A N 1
ATOM 2740 C CA . PRO A 1 346 ? -9.893 -5.273 20.762 1.00 91.19 346 PRO A CA 1
ATOM 2741 C C . PRO A 1 346 ? -8.751 -5.201 21.783 1.00 91.19 346 PRO A C 1
ATOM 2743 O O . PRO A 1 346 ? -8.982 -5.377 22.982 1.00 91.19 346 PRO A O 1
ATOM 2746 N N . LEU A 1 347 ? -7.526 -4.901 21.333 1.00 91.12 347 LEU A N 1
ATOM 2747 C CA . LEU A 1 347 ? -6.367 -4.764 22.215 1.00 91.12 347 LEU A CA 1
ATOM 2748 C C . LEU A 1 347 ? -6.562 -3.616 23.219 1.00 91.12 347 LEU A C 1
ATOM 2750 O O . LEU A 1 347 ? -6.361 -3.801 24.422 1.00 91.12 347 LEU A O 1
ATOM 2754 N N . GLN A 1 348 ? -7.022 -2.451 22.761 1.00 90.12 348 GLN A N 1
ATOM 2755 C CA . GLN A 1 348 ? -7.306 -1.319 23.644 1.00 90.12 348 GLN A CA 1
ATOM 2756 C C . GLN A 1 348 ? -8.385 -1.654 24.682 1.00 90.12 348 GLN A C 1
ATOM 2758 O O . GLN A 1 348 ? -8.204 -1.336 25.855 1.00 90.12 348 GLN A O 1
ATOM 2763 N N . GLU A 1 349 ? -9.453 -2.360 24.298 1.00 90.75 349 GLU A N 1
ATOM 2764 C CA . GLU A 1 349 ? -10.511 -2.777 25.232 1.00 90.75 349 GLU A CA 1
ATOM 2765 C C . GLU A 1 349 ? -10.041 -3.804 26.273 1.00 90.75 349 GLU A C 1
ATOM 2767 O O . GLU A 1 349 ? -10.562 -3.841 27.394 1.00 90.75 349 GLU A O 1
ATOM 2772 N N . THR A 1 350 ? -9.050 -4.637 25.933 1.00 88.81 350 THR A N 1
ATOM 2773 C CA . THR A 1 350 ? -8.417 -5.536 26.911 1.00 88.81 350 THR A CA 1
ATOM 2774 C C . THR A 1 350 ? -7.501 -4.789 27.877 1.00 88.81 350 THR A C 1
ATOM 2776 O O . THR A 1 350 ? -7.516 -5.089 29.072 1.00 88.81 350 THR A O 1
ATOM 2779 N N . LYS A 1 351 ? -6.768 -3.774 27.398 1.00 91.81 351 LYS A N 1
ATOM 2780 C CA . LYS A 1 351 ? -5.879 -2.945 28.226 1.00 91.81 351 LYS A CA 1
ATOM 2781 C C . LYS A 1 351 ? -6.657 -2.086 29.225 1.00 91.81 351 LYS A C 1
ATOM 2783 O O . LYS A 1 351 ? -6.266 -2.003 30.383 1.00 91.81 351 LYS A O 1
ATOM 2788 N N . THR A 1 352 ? -7.771 -1.488 28.805 1.00 88.62 352 THR A N 1
ATOM 2789 C CA . THR A 1 352 ? -8.623 -0.633 29.655 1.00 88.62 352 THR A CA 1
ATOM 2790 C C . THR A 1 352 ? -9.593 -1.414 30.541 1.00 88.62 352 THR A C 1
ATOM 2792 O O . THR A 1 352 ? -10.371 -0.806 31.267 1.00 88.62 352 THR A O 1
ATOM 2795 N N . LYS A 1 353 ? -9.587 -2.755 30.476 1.00 88.00 353 LYS A N 1
ATOM 2796 C CA . LYS A 1 353 ? -10.520 -3.649 31.190 1.00 88.00 353 LYS A CA 1
ATOM 2797 C C . LYS A 1 353 ? -12.005 -3.441 30.845 1.00 88.00 353 LYS A C 1
ATOM 2799 O O . LYS A 1 353 ? -12.863 -4.103 31.426 1.00 88.00 353 LYS A O 1
ATOM 2804 N N . ILE A 1 354 ? -12.323 -2.640 29.827 1.00 86.94 354 ILE A N 1
ATOM 2805 C CA . ILE A 1 354 ? -13.698 -2.407 29.353 1.00 86.94 354 ILE A CA 1
ATOM 2806 C C . ILE A 1 354 ? -14.351 -3.713 28.879 1.00 86.94 354 ILE A C 1
ATOM 2808 O O . ILE A 1 354 ? -15.535 -3.943 29.127 1.00 86.94 354 ILE A O 1
ATOM 2812 N N . LYS A 1 355 ? -13.581 -4.615 28.255 1.00 86.00 355 LYS A N 1
ATOM 2813 C CA . LYS A 1 355 ? -14.081 -5.944 27.861 1.00 86.00 355 LYS A CA 1
ATOM 2814 C C . LYS A 1 355 ? -14.561 -6.768 29.063 1.00 86.00 355 LYS A C 1
ATOM 2816 O O . LYS A 1 355 ? -15.522 -7.523 28.951 1.00 86.00 355 LYS A O 1
ATOM 2821 N N . GLN A 1 356 ? -13.892 -6.639 30.209 1.00 84.31 356 GLN A N 1
ATOM 2822 C CA . GLN A 1 356 ? -14.280 -7.328 31.439 1.00 84.31 356 GLN A CA 1
ATOM 2823 C C . GLN A 1 356 ? -15.545 -6.705 32.035 1.00 84.31 356 GLN A C 1
ATOM 2825 O O . GLN A 1 356 ? -16.445 -7.443 32.427 1.00 84.31 356 GLN A O 1
ATOM 2830 N N . LEU A 1 357 ? -15.658 -5.375 32.005 1.00 85.94 357 LEU A N 1
ATOM 2831 C CA . LEU A 1 357 ? -16.863 -4.663 32.432 1.00 85.94 357 LEU A CA 1
ATOM 2832 C C . LEU A 1 357 ? -18.099 -5.092 31.621 1.00 85.94 357 LEU A C 1
ATOM 2834 O O . LEU A 1 357 ? -19.130 -5.410 32.199 1.00 85.94 357 LEU A O 1
ATOM 2838 N N . GLN A 1 358 ? -17.978 -5.210 30.295 1.00 86.12 358 GLN A N 1
ATOM 2839 C CA . GLN A 1 358 ? -19.078 -5.669 29.426 1.00 86.12 358 GLN A CA 1
ATOM 2840 C C . GLN A 1 358 ? -19.540 -7.099 29.752 1.00 86.12 358 GLN A C 1
ATOM 2842 O O . GLN A 1 358 ? -20.724 -7.421 29.656 1.00 86.12 358 GLN A O 1
ATOM 2847 N N . ARG A 1 359 ? -18.614 -7.967 30.178 1.00 83.50 359 ARG A N 1
ATOM 2848 C CA . ARG A 1 359 ? -18.957 -9.317 30.646 1.00 83.50 359 ARG A CA 1
ATOM 2849 C C . ARG A 1 359 ? -19.707 -9.284 31.976 1.00 83.50 359 ARG A C 1
ATOM 2851 O O . ARG A 1 359 ? -20.642 -10.055 32.148 1.00 83.50 359 ARG A O 1
ATOM 2858 N N . MET A 1 360 ? -19.336 -8.380 32.886 1.00 80.44 360 MET A N 1
ATOM 2859 C CA . MET A 1 360 ? -20.048 -8.190 34.158 1.00 80.44 360 MET A CA 1
ATOM 2860 C C . MET A 1 360 ? -21.477 -7.673 33.944 1.00 80.44 360 MET A C 1
ATOM 2862 O O . MET A 1 360 ? -22.369 -8.029 34.704 1.00 80.44 360 MET A O 1
ATOM 2866 N N . THR A 1 361 ? -21.721 -6.904 32.876 1.00 80.06 361 THR A N 1
ATOM 2867 C CA . THR A 1 361 ? -23.063 -6.427 32.496 1.00 80.06 361 THR A CA 1
ATOM 2868 C C . THR A 1 361 ? -23.908 -7.460 31.733 1.00 80.06 361 THR A C 1
ATOM 2870 O O . THR A 1 361 ? -24.978 -7.114 31.241 1.00 80.06 361 THR A O 1
ATOM 2873 N N . GLY A 1 362 ? -23.453 -8.713 31.600 1.00 79.62 362 GLY A N 1
ATOM 2874 C CA . GLY A 1 362 ? -24.217 -9.802 30.972 1.00 79.62 362 GLY A CA 1
ATOM 2875 C C . GLY A 1 362 ? -23.972 -10.022 29.473 1.00 79.62 362 GLY A C 1
ATOM 2876 O O . GLY A 1 362 ? -24.652 -10.845 28.864 1.00 79.62 362 GLY A O 1
ATOM 2877 N N . VAL A 1 363 ? -22.996 -9.347 28.850 1.00 85.88 363 VAL A N 1
ATOM 2878 C CA . VAL A 1 363 ? -22.646 -9.603 27.440 1.00 85.88 363 VAL A CA 1
ATOM 2879 C C . VAL A 1 363 ? -21.835 -10.896 27.328 1.00 85.88 363 VAL A C 1
ATOM 2881 O O . VAL A 1 363 ? -20.746 -11.023 27.896 1.00 85.88 363 VAL A O 1
ATOM 2884 N N . THR A 1 364 ? -22.335 -11.856 26.548 1.00 88.12 364 THR A N 1
ATOM 2885 C CA . THR A 1 364 ? -21.611 -13.107 26.274 1.00 88.12 364 THR A CA 1
ATOM 2886 C C . THR A 1 364 ? -20.357 -12.865 25.424 1.00 88.12 364 THR A C 1
ATOM 2888 O O . THR A 1 364 ? -20.267 -11.916 24.646 1.00 88.12 364 THR A O 1
ATOM 2891 N N . SER A 1 365 ? -19.368 -13.760 25.513 1.00 88.44 365 SER A N 1
ATOM 2892 C CA . SER A 1 365 ? -18.164 -13.633 24.674 1.00 88.44 365 SER A CA 1
ATOM 2893 C C . SER A 1 365 ? -18.466 -13.801 23.181 1.00 88.44 365 SER A C 1
ATOM 2895 O O . SER A 1 365 ? -17.808 -13.163 22.362 1.00 88.44 365 SER A O 1
ATOM 2897 N N . LEU A 1 366 ? -19.455 -14.629 22.829 1.00 90.06 366 LEU A N 1
ATOM 2898 C CA . LEU A 1 366 ? -19.838 -14.884 21.441 1.00 90.06 366 LEU A CA 1
ATOM 2899 C C . LEU A 1 366 ? -20.467 -13.642 20.798 1.00 90.06 366 LEU A C 1
ATOM 2901 O O . LEU A 1 366 ? -20.050 -13.242 19.714 1.00 90.06 366 LEU A O 1
ATOM 2905 N N . THR A 1 367 ? -21.418 -12.994 21.481 1.00 89.19 367 THR A N 1
ATOM 2906 C CA . THR A 1 367 ? -22.088 -11.789 20.961 1.00 89.19 367 THR A CA 1
ATOM 2907 C C . THR A 1 367 ? -21.104 -10.635 20.772 1.00 89.19 367 THR A C 1
ATOM 2909 O O . THR A 1 367 ? -21.153 -9.935 19.761 1.00 89.19 367 THR A O 1
ATOM 2912 N N . TYR A 1 368 ? -20.138 -10.485 21.681 1.00 91.56 368 TYR A N 1
ATOM 2913 C CA . TYR A 1 368 ? -19.053 -9.516 21.531 1.00 91.56 368 TYR A CA 1
ATOM 2914 C C . TYR A 1 368 ? -18.200 -9.767 20.275 1.00 91.56 368 TYR A C 1
ATOM 2916 O O . TYR A 1 368 ? -17.976 -8.852 19.485 1.00 91.56 368 TYR A O 1
ATOM 2924 N N . TRP A 1 369 ? -17.717 -10.997 20.065 1.00 92.06 369 TRP A N 1
ATOM 2925 C CA . TRP A 1 369 ? -16.852 -11.292 18.916 1.00 92.06 369 TRP A CA 1
ATOM 2926 C C . TRP A 1 369 ? -17.611 -11.264 17.590 1.00 92.06 369 TRP A C 1
ATOM 2928 O O . TRP A 1 369 ? -17.075 -10.771 16.603 1.00 92.06 369 TRP A O 1
ATOM 2938 N N . SER A 1 370 ? -18.863 -11.728 17.574 1.00 91.50 370 SER A N 1
ATOM 2939 C CA . SER A 1 370 ? -19.720 -11.691 16.386 1.00 91.50 370 SER A CA 1
ATOM 2940 C C . SER A 1 370 ? -19.998 -10.257 15.930 1.00 91.50 370 SER A C 1
ATOM 2942 O O . SER A 1 370 ? -19.847 -9.950 14.750 1.00 91.50 370 SER A O 1
ATOM 2944 N N . THR A 1 371 ? -20.314 -9.350 16.861 1.00 91.75 371 THR A N 1
ATOM 2945 C CA . THR A 1 371 ? -20.542 -7.934 16.525 1.00 91.75 371 THR A CA 1
ATOM 2946 C C . THR A 1 371 ? -19.275 -7.228 16.056 1.00 91.75 371 THR A C 1
ATOM 2948 O O . THR A 1 371 ? -19.337 -6.445 15.108 1.00 91.75 371 THR A O 1
ATOM 2951 N N . MET A 1 372 ? -18.121 -7.533 16.661 1.00 91.12 372 MET A N 1
ATOM 2952 C CA . MET A 1 372 ? -16.828 -7.033 16.181 1.00 91.12 372 MET A CA 1
ATOM 2953 C C . MET A 1 372 ? -16.534 -7.506 14.762 1.00 91.12 372 MET A C 1
ATOM 2955 O O . MET A 1 372 ? -16.252 -6.684 13.895 1.00 91.12 372 MET A O 1
ATOM 2959 N N . PHE A 1 373 ? -16.654 -8.813 14.522 1.00 93.38 373 PHE A N 1
ATOM 2960 C CA . PHE A 1 373 ? -16.395 -9.414 13.222 1.00 93.38 373 PHE A CA 1
ATOM 2961 C C . PHE A 1 373 ? -17.314 -8.850 12.137 1.00 93.38 373 PHE A C 1
ATOM 2963 O O . PHE A 1 373 ? -16.827 -8.464 11.083 1.00 93.38 373 PHE A O 1
ATOM 2970 N N . ALA A 1 374 ? -18.620 -8.740 12.397 1.00 93.44 374 ALA A N 1
ATOM 2971 C CA . ALA A 1 374 ? -19.573 -8.213 11.421 1.00 93.44 374 ALA A CA 1
ATOM 2972 C C . ALA A 1 374 ? -19.245 -6.767 11.006 1.00 93.44 374 ALA A C 1
ATOM 2974 O O . ALA A 1 374 ? -19.292 -6.433 9.824 1.00 93.44 374 ALA A O 1
ATOM 2975 N N . PHE A 1 375 ? -18.879 -5.911 11.964 1.00 92.88 375 PHE A N 1
ATOM 2976 C CA . PHE A 1 375 ? -18.510 -4.526 11.672 1.00 92.88 375 PHE A CA 1
ATOM 2977 C C . PHE A 1 375 ? -17.168 -4.424 10.932 1.00 92.88 375 PHE A C 1
ATOM 2979 O O . PHE A 1 375 ? -17.048 -3.677 9.961 1.00 92.88 375 PHE A O 1
ATOM 2986 N N . ASP A 1 376 ? -16.163 -5.184 11.371 1.00 92.62 376 ASP A N 1
ATOM 2987 C CA . ASP A 1 376 ? -14.842 -5.191 10.738 1.00 92.62 376 ASP A CA 1
ATOM 2988 C C . ASP A 1 376 ? -14.915 -5.786 9.317 1.00 92.62 376 ASP A C 1
ATOM 2990 O O . ASP A 1 376 ? -14.272 -5.270 8.403 1.00 92.62 376 ASP A O 1
ATOM 2994 N N . PHE A 1 377 ? -15.784 -6.779 9.091 1.00 92.69 377 PHE A N 1
ATOM 2995 C CA . PHE A 1 377 ? -16.087 -7.329 7.769 1.00 92.69 377 PHE A CA 1
ATOM 2996 C C . PHE A 1 377 ? -16.696 -6.278 6.833 1.00 92.69 377 PHE A C 1
ATOM 2998 O O . PHE A 1 377 ? -16.250 -6.156 5.697 1.00 92.69 377 PHE A O 1
ATOM 3005 N N . LEU A 1 378 ? -17.645 -5.458 7.303 1.00 92.38 378 LEU A N 1
ATOM 3006 C CA . LEU A 1 378 ? -18.201 -4.363 6.497 1.00 92.38 378 LEU A CA 1
ATOM 3007 C C . LEU A 1 378 ? -17.115 -3.369 6.056 1.00 92.38 378 LEU A C 1
ATOM 3009 O O . LEU A 1 378 ? -17.043 -3.016 4.880 1.00 92.38 378 LEU A O 1
ATOM 3013 N N . ILE A 1 379 ? -16.224 -2.957 6.961 1.00 91.50 379 ILE A N 1
ATOM 3014 C CA . ILE A 1 379 ? -15.108 -2.061 6.606 1.00 91.50 379 ILE A CA 1
ATOM 3015 C C . ILE A 1 379 ? -14.153 -2.735 5.617 1.00 91.50 379 ILE A C 1
ATOM 3017 O O . ILE A 1 379 ? -13.710 -2.098 4.662 1.00 91.50 379 ILE A O 1
ATOM 3021 N N . TYR A 1 380 ? -13.856 -4.018 5.816 1.00 90.81 380 TYR A N 1
ATOM 3022 C CA . TYR A 1 380 ? -13.005 -4.777 4.909 1.00 90.81 380 TYR A CA 1
ATOM 3023 C C . TYR A 1 380 ? -13.617 -4.898 3.506 1.00 90.81 380 TYR A C 1
ATOM 3025 O O . TYR A 1 380 ? -12.926 -4.655 2.522 1.00 90.81 380 TYR A O 1
ATOM 3033 N N . THR A 1 381 ? -14.922 -5.168 3.386 1.00 90.81 381 THR A N 1
ATOM 3034 C CA . THR A 1 381 ? -15.594 -5.192 2.072 1.00 90.81 381 THR A CA 1
ATOM 3035 C C . THR A 1 381 ? -15.500 -3.846 1.354 1.00 90.81 381 THR A C 1
ATOM 3037 O O . THR A 1 381 ? -15.236 -3.810 0.155 1.00 90.81 381 THR A O 1
ATOM 3040 N N . MET A 1 382 ? -15.614 -2.731 2.085 1.00 90.56 382 MET A N 1
ATOM 3041 C CA . MET A 1 382 ? -15.430 -1.394 1.516 1.00 90.56 382 MET A CA 1
ATOM 3042 C C . MET A 1 382 ? -13.989 -1.151 1.050 1.00 90.56 382 MET A C 1
ATOM 3044 O O . MET A 1 382 ? -13.790 -0.539 0.001 1.00 90.56 382 MET A O 1
ATOM 3048 N N . SER A 1 383 ? -12.978 -1.645 1.777 1.00 90.00 383 SER A N 1
ATOM 3049 C CA . SER A 1 383 ? -11.582 -1.515 1.335 1.00 90.00 383 SER A CA 1
ATOM 3050 C C . SER A 1 383 ? -11.298 -2.356 0.088 1.00 90.00 383 SER A C 1
ATOM 3052 O O . SER A 1 383 ? -10.656 -1.865 -0.837 1.00 90.00 383 SER A O 1
ATOM 3054 N N . VAL A 1 384 ? -11.839 -3.576 0.004 1.00 89.50 384 VAL A N 1
ATOM 3055 C CA . VAL A 1 384 ? -11.714 -4.437 -1.183 1.00 89.50 384 VAL A CA 1
ATOM 3056 C C . VAL A 1 384 ? -12.368 -3.790 -2.404 1.00 89.50 384 VAL A C 1
ATOM 3058 O O . VAL A 1 384 ? -11.760 -3.760 -3.472 1.00 89.50 384 VAL A O 1
ATOM 3061 N N . LEU A 1 385 ? -13.560 -3.203 -2.255 1.00 90.25 385 LEU A N 1
ATOM 3062 C CA . LEU A 1 385 ? -14.216 -2.466 -3.340 1.00 90.25 385 LEU A CA 1
ATOM 3063 C C . LEU A 1 385 ? -13.368 -1.281 -3.830 1.00 90.25 385 LEU A C 1
ATOM 3065 O O . LEU A 1 385 ? -13.244 -1.073 -5.035 1.00 90.25 385 LEU A O 1
ATOM 3069 N N . LEU A 1 386 ? -12.730 -0.538 -2.920 1.00 89.44 386 LEU A N 1
ATOM 3070 C CA . LEU A 1 386 ? -11.817 0.552 -3.283 1.00 89.44 386 LEU A CA 1
ATOM 3071 C C . LEU A 1 386 ? -10.571 0.057 -4.027 1.00 89.44 386 LEU A C 1
ATOM 3073 O O . LEU A 1 386 ? -10.167 0.683 -5.006 1.00 89.44 386 LEU A O 1
ATOM 3077 N N . ILE A 1 387 ? -9.985 -1.067 -3.605 1.00 89.00 387 ILE A N 1
ATOM 3078 C CA . ILE A 1 387 ? -8.848 -1.695 -4.300 1.00 89.00 387 ILE A CA 1
ATOM 3079 C C . ILE A 1 387 ? -9.255 -2.103 -5.718 1.00 89.00 387 ILE A C 1
ATOM 3081 O O . ILE A 1 387 ? -8.525 -1.820 -6.665 1.00 89.00 387 ILE A O 1
ATOM 3085 N N . MET A 1 388 ? -10.434 -2.710 -5.884 1.00 87.62 388 MET A N 1
ATOM 3086 C CA . MET A 1 388 ? -10.954 -3.095 -7.200 1.00 87.62 388 MET A CA 1
ATOM 3087 C C . MET A 1 388 ? -11.146 -1.886 -8.120 1.00 87.62 388 MET A C 1
ATOM 3089 O O . MET A 1 388 ? -10.757 -1.933 -9.285 1.00 87.62 388 MET A O 1
ATOM 3093 N N . ILE A 1 389 ? -11.690 -0.780 -7.600 1.00 88.25 389 ILE A N 1
ATOM 3094 C CA . ILE A 1 389 ? -11.826 0.473 -8.356 1.00 88.25 389 ILE A CA 1
ATOM 3095 C C . ILE A 1 389 ? -10.447 1.030 -8.738 1.00 88.25 389 ILE A C 1
ATOM 3097 O O . ILE A 1 389 ? -10.253 1.451 -9.877 1.00 88.25 389 ILE A O 1
ATOM 3101 N N . ALA A 1 390 ? -9.476 1.011 -7.822 1.00 87.69 390 ALA A N 1
ATOM 3102 C CA . ALA A 1 390 ? -8.122 1.487 -8.096 1.00 87.69 390 ALA A CA 1
ATOM 3103 C C . ALA A 1 390 ? -7.417 0.646 -9.176 1.00 87.69 390 ALA A C 1
ATOM 3105 O O . ALA A 1 390 ? -6.787 1.210 -10.069 1.00 87.69 390 ALA A O 1
ATOM 3106 N N . LEU A 1 391 ? -7.565 -0.683 -9.142 1.00 84.81 391 LEU A N 1
ATOM 3107 C CA . LEU A 1 391 ? -7.042 -1.585 -10.175 1.00 84.81 391 LEU A CA 1
ATOM 3108 C C . LEU A 1 391 ? -7.712 -1.355 -11.534 1.00 84.81 391 LEU A C 1
ATOM 3110 O O . LEU A 1 391 ? -7.038 -1.358 -12.559 1.00 84.81 391 LEU A O 1
ATOM 3114 N N . TYR A 1 392 ? -9.020 -1.095 -11.547 1.00 84.56 392 TYR A N 1
ATOM 3115 C CA . TYR A 1 392 ? -9.737 -0.756 -12.773 1.00 84.56 392 TYR A CA 1
ATOM 3116 C C . TYR A 1 392 ? -9.248 0.567 -13.385 1.00 84.56 392 TYR A C 1
ATOM 3118 O O . TYR A 1 392 ? -9.004 0.648 -14.587 1.00 84.56 392 TYR A O 1
ATOM 3126 N N . ILE A 1 393 ? -9.048 1.601 -12.559 1.00 84.06 393 ILE A N 1
ATOM 3127 C CA . ILE A 1 393 ? -8.472 2.878 -13.007 1.00 84.06 393 ILE A CA 1
ATOM 3128 C C . ILE A 1 393 ? -7.051 2.664 -13.545 1.00 84.06 393 ILE A C 1
ATOM 3130 O O . ILE A 1 393 ? -6.708 3.215 -14.590 1.00 84.06 393 ILE A O 1
ATOM 3134 N N . MET A 1 394 ? -6.243 1.842 -12.868 1.00 81.06 394 MET A N 1
ATOM 3135 C CA . MET A 1 394 ? -4.897 1.489 -13.319 1.00 81.06 394 MET A CA 1
ATOM 3136 C C . MET A 1 394 ? -4.913 0.833 -14.711 1.00 81.06 394 MET A C 1
ATOM 3138 O O . MET A 1 394 ? -4.140 1.247 -15.569 1.00 81.06 394 MET A O 1
ATOM 3142 N N . ASP A 1 395 ? -5.811 -0.123 -14.969 1.00 77.69 395 ASP A N 1
ATOM 3143 C CA . ASP A 1 395 ? -5.926 -0.791 -16.279 1.00 77.69 395 ASP A CA 1
ATOM 3144 C C . ASP A 1 395 ? -6.277 0.183 -17.410 1.00 77.69 395 ASP A C 1
ATOM 3146 O O . ASP A 1 395 ? -5.717 0.096 -18.503 1.00 77.69 395 ASP A O 1
ATOM 3150 N N . ILE A 1 396 ? -7.159 1.154 -17.139 1.00 77.56 396 ILE A N 1
ATOM 3151 C CA . ILE A 1 396 ? -7.500 2.207 -18.106 1.00 77.56 396 ILE A CA 1
ATOM 3152 C C . ILE A 1 396 ? -6.281 3.081 -18.411 1.00 77.56 396 ILE A C 1
ATOM 3154 O O . ILE A 1 396 ? -6.019 3.367 -19.578 1.00 77.56 396 ILE A O 1
ATOM 3158 N N . ILE A 1 397 ? -5.546 3.512 -17.381 1.00 75.06 397 ILE A N 1
ATOM 3159 C CA . ILE A 1 397 ? -4.376 4.390 -17.535 1.00 75.06 397 ILE A CA 1
ATOM 3160 C C . ILE A 1 397 ? -3.253 3.676 -18.290 1.00 75.06 397 ILE A C 1
ATOM 3162 O O . ILE A 1 397 ? -2.632 4.271 -19.168 1.00 75.06 397 ILE A O 1
ATOM 3166 N N . LEU A 1 398 ? -2.990 2.413 -17.951 1.00 69.50 398 LEU A N 1
ATOM 3167 C CA . LEU A 1 398 ? -1.917 1.626 -18.556 1.00 69.50 398 LEU A CA 1
ATOM 3168 C C . LEU A 1 398 ? -2.310 1.035 -19.921 1.00 69.50 398 LEU A C 1
ATOM 3170 O O . LEU A 1 398 ? -1.447 0.537 -20.638 1.00 69.50 398 LEU A O 1
ATOM 3174 N N . GLY A 1 399 ? -3.593 1.072 -20.298 1.00 65.81 399 GLY A N 1
ATOM 3175 C CA . GLY A 1 399 ? -4.073 0.584 -21.593 1.00 65.81 399 GLY A CA 1
ATOM 3176 C C . GLY A 1 399 ? -3.948 -0.931 -21.786 1.00 65.81 399 GLY A C 1
ATOM 3177 O O . GLY A 1 399 ? -4.038 -1.401 -22.919 1.00 65.81 399 GLY A O 1
ATOM 3178 N N . ILE A 1 400 ? -3.763 -1.693 -20.702 1.00 64.62 400 ILE A N 1
ATOM 3179 C CA . ILE A 1 400 ? -3.490 -3.141 -20.726 1.00 64.62 400 ILE A CA 1
ATOM 3180 C C . ILE A 1 400 ? -4.738 -3.926 -21.190 1.00 64.62 400 ILE A C 1
ATOM 3182 O O . ILE A 1 400 ? -4.623 -5.045 -21.686 1.00 64.62 400 ILE A O 1
ATOM 3186 N N . ARG A 1 401 ? -5.936 -3.314 -21.118 1.00 63.28 401 ARG A N 1
ATOM 3187 C CA . ARG A 1 401 ? -7.241 -3.891 -21.516 1.00 63.28 401 ARG A CA 1
ATOM 3188 C C . ARG A 1 401 ? -7.521 -5.248 -20.859 1.00 63.28 401 ARG A C 1
ATOM 3190 O O . ARG A 1 401 ? -8.361 -6.006 -21.349 1.00 63.28 401 ARG A O 1
ATOM 3197 N N . LEU A 1 402 ? -6.861 -5.550 -19.743 1.00 60.88 402 LEU A N 1
ATOM 3198 C CA . LEU A 1 402 ? -6.891 -6.871 -19.120 1.00 60.88 402 LEU A CA 1
ATOM 3199 C C . LEU A 1 402 ? -8.276 -7.145 -18.519 1.00 60.88 402 LEU A C 1
ATOM 3201 O O . LEU A 1 402 ? -8.781 -8.265 -18.581 1.00 60.88 402 LEU A O 1
ATOM 3205 N N . TYR A 1 403 ? -8.948 -6.097 -18.029 1.00 56.03 403 TYR A N 1
ATOM 3206 C CA . TYR A 1 403 ? -10.266 -6.204 -17.402 1.00 56.03 403 TYR A CA 1
ATOM 3207 C C . TYR A 1 403 ? -11.443 -5.897 -18.340 1.00 56.03 403 TYR A C 1
ATOM 3209 O O . TYR A 1 403 ? -12.594 -6.128 -17.964 1.00 56.03 403 TYR A O 1
ATOM 3217 N N . TYR A 1 404 ? -11.182 -5.436 -19.569 1.00 54.78 404 TYR A N 1
ATOM 3218 C CA . TYR A 1 404 ? -12.218 -5.216 -20.591 1.00 54.78 404 TYR A CA 1
ATOM 3219 C C . TYR A 1 404 ? -12.782 -6.528 -21.159 1.00 54.78 404 TYR A C 1
ATOM 3221 O O . TYR A 1 404 ? -13.907 -6.545 -21.657 1.00 54.78 404 TYR A O 1
ATOM 3229 N N . GLY A 1 405 ? -12.011 -7.618 -21.077 1.00 52.31 405 GLY A N 1
ATOM 3230 C CA . GLY A 1 405 ? -12.347 -8.908 -21.674 1.00 52.31 405 GLY A CA 1
ATOM 3231 C C . GLY A 1 405 ? -13.525 -9.620 -21.015 1.00 52.31 405 GLY A C 1
ATOM 3232 O O . GLY A 1 405 ? -14.491 -9.932 -21.705 1.00 52.31 405 GLY A O 1
ATOM 3233 N N . THR A 1 406 ? -13.482 -9.919 -19.709 1.00 49.78 406 THR A N 1
ATOM 3234 C CA . THR A 1 406 ? -14.404 -10.962 -19.202 1.00 49.78 406 THR A CA 1
ATOM 3235 C C . THR A 1 406 ? -14.735 -11.012 -17.704 1.00 49.78 406 THR A C 1
ATOM 3237 O O . THR A 1 406 ? -15.695 -11.709 -17.371 1.00 49.78 406 THR A O 1
ATOM 3240 N N . GLU A 1 407 ? -14.051 -10.325 -16.780 1.00 53.78 407 GLU A N 1
ATOM 3241 C CA . GLU A 1 407 ? -14.147 -10.738 -15.357 1.00 53.78 407 GLU A CA 1
ATOM 3242 C C . GLU A 1 407 ? -14.878 -9.794 -14.387 1.00 53.78 407 GLU A C 1
ATOM 3244 O O . GLU A 1 407 ? -15.586 -10.282 -13.506 1.00 53.78 407 GLU A O 1
ATOM 3249 N N . ILE A 1 408 ? -14.847 -8.467 -14.559 1.00 48.94 408 ILE A N 1
ATOM 3250 C CA . ILE A 1 408 ? -15.481 -7.569 -13.566 1.00 48.94 408 ILE A CA 1
ATOM 3251 C C . ILE A 1 408 ? -17.019 -7.599 -13.648 1.00 48.94 408 ILE A C 1
ATOM 3253 O O . ILE A 1 408 ? -17.697 -7.488 -12.626 1.00 48.94 408 ILE A O 1
ATOM 3257 N N . ARG A 1 409 ? -17.605 -7.851 -14.830 1.00 41.56 409 ARG A N 1
ATOM 3258 C CA . ARG A 1 409 ? -19.074 -7.919 -14.980 1.00 41.56 409 ARG A CA 1
ATOM 3259 C C . ARG A 1 409 ? -19.705 -9.107 -14.240 1.00 41.56 409 ARG A C 1
ATOM 3261 O O . ARG A 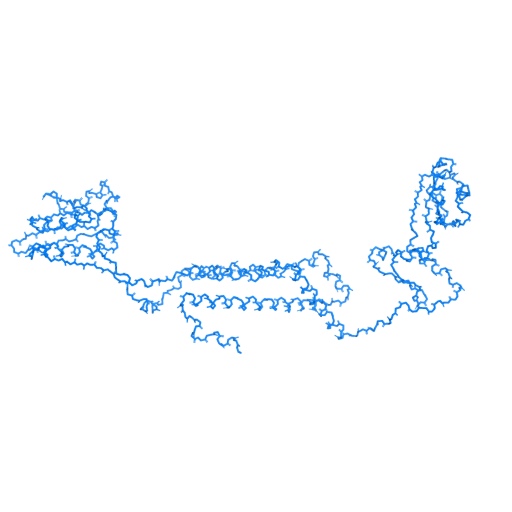1 409 ? -20.900 -9.068 -13.974 1.00 41.56 409 ARG A O 1
ATOM 3268 N N . LYS A 1 410 ? -18.932 -10.149 -13.913 1.00 47.03 410 LYS A N 1
ATOM 3269 C CA . LYS A 1 410 ? -19.429 -11.335 -13.194 1.00 47.03 410 LYS A CA 1
ATOM 3270 C C . LYS A 1 410 ? -19.381 -11.202 -11.671 1.00 47.03 410 LYS A C 1
ATOM 3272 O O . LYS A 1 410 ? -20.119 -11.910 -11.007 1.00 47.03 410 LYS A O 1
ATOM 3277 N N . PHE A 1 411 ? -18.547 -10.316 -11.123 1.00 41.88 411 PHE A N 1
ATOM 3278 C CA . PHE A 1 411 ? -18.450 -10.113 -9.669 1.00 41.88 411 PHE A CA 1
ATOM 3279 C C . PHE A 1 411 ? -19.471 -9.111 -9.113 1.00 41.88 411 PHE A C 1
ATOM 3281 O O . PHE A 1 411 ? -19.656 -9.041 -7.902 1.00 41.88 411 PHE A O 1
ATOM 3288 N N . LEU A 1 412 ? -20.115 -8.330 -9.985 1.00 36.94 412 LEU A N 1
ATOM 3289 C CA . LEU A 1 412 ? -21.055 -7.272 -9.606 1.00 36.94 412 LEU A CA 1
ATOM 3290 C C . LEU A 1 412 ? -22.538 -7.658 -9.787 1.00 36.94 412 LEU A C 1
ATOM 3292 O O . LEU A 1 412 ? -23.396 -6.796 -9.607 1.00 36.94 412 LEU A O 1
ATOM 3296 N N . PHE A 1 413 ? -22.831 -8.915 -10.145 1.00 36.12 413 PHE A N 1
ATOM 3297 C CA . PHE A 1 413 ? -24.186 -9.453 -10.322 1.00 36.12 413 PHE A CA 1
ATOM 3298 C C . PHE A 1 413 ? -24.439 -10.683 -9.458 1.00 36.12 413 PHE A C 1
ATOM 3300 O O . PHE A 1 413 ? -23.531 -11.542 -9.388 1.00 36.12 413 PHE A O 1
#

Foldseek 3Di:
DVVCLVVPQKDWFDDPNDTQDIGHQVVLLCVLLVQWKKKKWFFAQPADVVVLCVLADPPKDFPDDDSGITIITGHPDPCVVVSVVVCVVCVVVRRTDDIDIGGDHPVNSNVSSVVVPVDDDDPDPPDDPDPPDDDPVVLVVLLVVLLVVVVVVCVVPVVLLCLLQVLLLVLLVVLLVLDDQPPQPQDKAWDDLLVADAAEEEEEAPDPQLVVQLQVRCVVRHHYDYDDPVDDRVRVLVVCCVVPVPCSQRHHAKYKYWDDDPDDIDMDIDGHPNDPCSVVNSVQSSVSSVCCSPVNDPDHDIDIDGDDDCVVVVPDPDDCPPSNVVSVVSSCVRNVVSVVSLVVVVVVCVVVVVVVVSVVVPDDPVSNVVSSCVSVVVSVVVSVVSSVVSNVVSCVVSVVCPVVPDPPVVVVD

Solvent-accessible surface area (backbone atoms only — not comparable to full-atom values): 23789 Å² total; per-residue (Å²): 105,69,65,53,60,74,74,35,81,59,45,74,46,73,58,96,93,37,78,74,49,74,38,35,56,70,52,47,36,49,65,67,34,70,52,32,33,35,38,40,33,33,36,41,88,83,41,56,66,68,72,56,54,69,58,47,63,94,78,47,42,81,76,47,85,51,77,50,36,40,35,33,39,35,61,74,48,95,59,44,66,61,31,50,53,52,50,60,75,41,18,85,83,52,29,46,77,46,78,44,80,43,75,53,48,73,60,56,41,48,54,50,59,66,67,60,65,92,59,83,87,81,88,69,79,92,59,80,83,75,79,80,71,55,75,69,60,42,49,52,50,52,48,52,50,52,45,53,49,50,51,53,48,48,65,74,43,44,67,62,54,48,49,47,52,45,40,46,48,51,24,53,51,54,42,51,72,69,55,80,75,82,73,80,58,78,61,72,44,73,62,54,62,62,82,43,74,71,26,30,28,50,33,40,48,74,45,67,62,41,43,51,41,38,38,55,67,36,50,79,48,32,48,59,46,78,51,60,95,92,53,54,65,68,56,52,51,52,53,43,39,70,76,38,47,69,54,39,70,64,18,44,39,36,30,39,39,35,48,69,55,101,88,49,77,50,71,49,70,44,55,32,91,85,44,94,61,18,63,69,45,30,55,48,49,52,51,35,14,52,44,28,54,77,76,35,83,90,54,79,77,87,51,66,48,64,67,76,69,58,78,65,59,73,70,58,85,69,72,85,47,73,64,57,56,52,41,52,50,49,37,48,65,34,43,57,59,40,62,55,58,68,50,50,59,62,51,49,34,59,74,72,44,51,56,58,52,45,43,76,74,68,49,52,74,64,62,54,52,51,49,50,49,57,53,53,48,54,55,48,53,53,37,52,52,51,40,52,52,51,53,52,53,46,36,64,75,69,63,69,55,73,67,75,73,74,60,61,79,63,76,77,107

Radius of gyration: 50.38 Å; Cα contacts (8 Å, |Δi|>4): 460; chains: 1; bounding box: 99×46×142 Å

Nearest PDB structures (foldseek):
  7w02-assembly1_A  TM=5.184E-01  e=6.212E-18  Homo sapiens
  7lkp-assembly1_A  TM=5.027E-01  e=5.762E-11  Homo sapiens
  7tby-assembly1_A  TM=4.865E-01  e=1.413E-10  Homo sapiens
  8edw-assembly1_A  TM=4.694E-01  e=1.341E-10  Homo sapiens
  7tbz-assembly1_A  TM=4.699E-01  e=1.570E-10  Homo sapiens

Sequence (413 aa):
MEEADILGDRIAILHGGRLRSYGTAMFLKKQYGHGHMEVTLSTKSWCIPDKVISKFDSRTQQLSLDKEKIVLNVPYTDSLPQSLDKVESEKNKLGVTGISVSLITLEQVFLKIVKKEEGTPLNELFTAPSQKITDGELCIQSILALFWKKFTYTRKNLTNLLFILFLPIVSVILMAFSYNIPADSTNIIPLKLNIYRHPKALYSSSNEEIGQQYRNTIQDFGEAQLVAPDINVQEALDIFSKENIAEYRNNFIVSAEFNNITNTTWGNGLYSNLAVHSVPLTVNLLSNAFIKALTGKNYSIDLSRQQLPSTLSSSEIELPEAEALSRVLVFCSFFFPTMAFFVVHPLQETKTKIKQLQRMTGVTSLTYWSTMFAFDFLIYTMSVLLIMIALYIMDIILGIRLYYGTEIRKFLF

Organism: NCBI:txid286306

Secondary structure (DSSP, 8-state):
-HHHHHH-SSEEEEETTEEEEEE-HHHHHHHHHTTEEEEEEEE-TT--HHHHHTTS-TTPEEEEE-SSEEEEEEE--TTHHHHHHHHHHTHHHHTEEEEEEEEPPHHHHHHHHHHTTTS-------S-------HHHHHHHHHHHHHHHHHHHHHHTHHHHHHHHHHHHHHHHHHHHT----------EE--GGGSSS-EEEEEESSHHHHHHHHHHHHTTSEEEEPPTTS-HHHHHHHHHHH-HHHHHHHB-EEEEEEEETTEEEEEEEE-TTSTTHHHHHHHHHHHHHHHHHH-TT-----EE-PPPTTTGGGS-----HHHHHHHHHHHHHHHHHHHHHHHHHHHHHHTSHHHHHHHTT--HHHHHHHHHHHHHHHHHHHHHHHHHHHHHHHHHHT--TTTTTTHHHH--